Protein AF-A0A9D7HQP7-F1 (afdb_monomer)

Foldseek 3Di:
DDDDDDDDDPVPVVVVVVVVVVVVVVVVVVVVVVVVVVVVLVVQQVQQVVQQVVQQVVQLVQQQVQFAAAQGQADPPHWDWDCPPPQKIKTKTWPDRGHFDIKIWMWIGHDNHIDIDIDPGHFTFHPDKDKDKFFDDPQFQKWKAFQVFDQGSLPQKAKAFAVGMKIWHFTDPVLADQPWQWPWKKKKWFWADWDFKAKKFKFAAQDAAGSCDYQAARDVPHGAPHGRGRTDPDTQWMDIDDDHRDMDMTTNRVVVSCCSNVVGPGRTIMIHTDPGTGMIMTGGPNHPDPVRHIMMMIMTGHTPPDDRDKDKDKWFFPFKWKAWQVCQQDAGRQPQKAKQADLGGIKIWTFTDPPVPAQPWQWPWKKWKWAQAFKDALNHTDFWAAAKWKKFKWAAQDAADRRADYQFPRHVPGGAPHRRGHTDPDTLFMDIDGGGDGGPDMDITTNRVVVNCCSNVVGPRRTMMMHIPDHGSMMGMTGDPNHPDRHIIIMIIID

Structure (mmCIF, N/CA/C/O backbone):
data_AF-A0A9D7HQP7-F1
#
_entry.id   AF-A0A9D7HQP7-F1
#
loop_
_atom_site.group_PDB
_atom_site.id
_atom_site.type_symbol
_atom_site.label_atom_id
_atom_site.label_alt_id
_atom_site.label_comp_id
_atom_site.label_asym_id
_atom_site.label_entity_id
_atom_site.label_seq_id
_atom_site.pdbx_PDB_ins_code
_atom_site.Cartn_x
_atom_site.Cartn_y
_atom_site.Cartn_z
_atom_site.occupancy
_atom_site.B_iso_or_equiv
_atom_site.auth_seq_id
_atom_site.auth_comp_id
_atom_site.auth_asym_id
_atom_site.auth_atom_id
_atom_site.pdbx_PDB_model_num
ATOM 1 N N . MET A 1 1 ? -63.325 -13.566 112.105 1.00 40.56 1 MET A N 1
ATOM 2 C CA . MET A 1 1 ? -62.782 -14.215 110.889 1.00 40.56 1 MET A CA 1
ATOM 3 C C . MET A 1 1 ? -62.830 -13.208 109.742 1.00 40.56 1 MET A C 1
ATOM 5 O O . MET A 1 1 ? -63.815 -12.483 109.676 1.00 40.56 1 MET A O 1
ATOM 9 N N . PRO A 1 2 ? -61.771 -13.073 108.926 1.00 52.91 2 PRO A N 1
ATOM 10 C CA . PRO A 1 2 ? -61.570 -11.932 108.032 1.00 52.91 2 PRO A CA 1
ATOM 11 C C . PRO A 1 2 ? -62.088 -12.190 106.607 1.00 52.91 2 PRO A C 1
ATOM 13 O O . PRO A 1 2 ? -61.964 -13.297 106.095 1.00 52.91 2 PRO A O 1
ATOM 16 N N . THR A 1 3 ? -62.561 -11.147 105.921 1.00 43.28 3 THR A N 1
ATOM 17 C CA . THR A 1 3 ? -62.738 -11.128 104.457 1.00 43.28 3 THR A CA 1
ATOM 18 C C . THR A 1 3 ? -61.864 -10.024 103.864 1.00 43.28 3 THR A C 1
ATOM 20 O O . THR A 1 3 ? -62.163 -8.836 103.984 1.00 43.28 3 THR A O 1
ATOM 23 N N . ARG A 1 4 ? -60.739 -10.430 103.261 1.00 44.44 4 ARG A N 1
ATOM 24 C CA . ARG A 1 4 ? -59.797 -9.583 102.512 1.00 44.44 4 ARG A CA 1
ATOM 25 C C . ARG A 1 4 ? -60.410 -9.198 101.159 1.00 44.44 4 ARG A C 1
ATOM 27 O O . ARG A 1 4 ? -60.801 -10.074 100.395 1.00 44.44 4 ARG A O 1
ATOM 34 N N . ARG A 1 5 ? -60.435 -7.899 100.841 1.00 49.53 5 ARG A N 1
ATOM 35 C CA . ARG A 1 5 ? -60.654 -7.377 99.480 1.00 49.53 5 ARG A CA 1
ATOM 36 C C . ARG A 1 5 ? -59.403 -7.647 98.634 1.00 49.53 5 ARG A C 1
ATOM 38 O O . ARG A 1 5 ? -58.321 -7.195 98.999 1.00 49.53 5 ARG A O 1
ATOM 45 N N . GLY A 1 6 ? -59.553 -8.383 97.532 1.00 45.72 6 GLY A N 1
ATOM 46 C CA . GLY A 1 6 ? -58.503 -8.596 96.534 1.00 45.72 6 GLY A CA 1
ATOM 47 C C . GLY A 1 6 ? -58.313 -7.350 95.670 1.00 45.72 6 GLY A C 1
ATOM 48 O O . GLY A 1 6 ? -59.214 -6.943 94.944 1.00 45.72 6 GLY A O 1
ATOM 49 N N . THR A 1 7 ? -57.148 -6.731 95.806 1.00 51.06 7 THR A N 1
ATOM 50 C CA . THR A 1 7 ? -56.651 -5.571 95.060 1.00 51.06 7 THR A CA 1
ATOM 51 C C . THR A 1 7 ? -56.181 -5.950 93.653 1.00 51.06 7 THR A C 1
ATOM 53 O O . THR A 1 7 ? -55.649 -7.038 93.441 1.00 51.06 7 THR A O 1
ATOM 56 N N . GLY A 1 8 ? -56.370 -5.031 92.702 1.00 56.12 8 GLY A N 1
ATOM 57 C CA . GLY A 1 8 ? -56.066 -5.199 91.282 1.00 56.12 8 GLY A CA 1
ATOM 58 C C . GLY A 1 8 ? -54.592 -5.455 90.955 1.00 56.12 8 GLY A C 1
ATOM 59 O O . GLY A 1 8 ? -53.702 -4.814 91.499 1.00 56.12 8 GLY A O 1
ATOM 60 N N . PHE A 1 9 ? -54.364 -6.373 90.012 1.00 53.41 9 PHE A N 1
ATOM 61 C CA . PHE A 1 9 ? -53.048 -6.700 89.442 1.00 53.41 9 PHE A CA 1
ATOM 62 C C . PHE A 1 9 ? -53.094 -6.973 87.922 1.00 53.41 9 PHE A C 1
ATOM 64 O O . PHE A 1 9 ? -52.167 -7.550 87.366 1.00 53.41 9 PHE A O 1
ATOM 71 N N . ILE A 1 10 ? -54.153 -6.551 87.217 1.00 56.75 10 ILE A N 1
ATOM 72 C CA . ILE A 1 10 ? -54.316 -6.821 85.769 1.00 56.75 10 ILE A CA 1
ATOM 73 C C . ILE A 1 10 ? -53.814 -5.657 84.889 1.00 56.75 10 ILE A C 1
ATOM 75 O O . ILE A 1 10 ? -53.478 -5.863 83.729 1.00 56.75 10 ILE A O 1
ATOM 79 N N . LEU A 1 11 ? -53.678 -4.440 85.425 1.00 59.34 11 LEU A N 1
ATOM 80 C CA . LEU A 1 11 ? -53.270 -3.274 84.625 1.00 59.34 11 LEU A CA 1
ATOM 81 C C . LEU A 1 11 ? -51.770 -3.247 84.293 1.00 59.34 11 LEU A C 1
ATOM 83 O O . LEU A 1 11 ? -51.407 -2.871 83.185 1.00 59.34 11 LEU A O 1
ATOM 87 N N . LEU A 1 12 ? -50.895 -3.676 85.208 1.00 68.50 12 LEU A N 1
ATOM 88 C CA . LEU A 1 12 ? -49.443 -3.632 84.989 1.00 68.50 12 LEU A CA 1
ATOM 89 C C . LEU A 1 12 ? -48.975 -4.568 83.852 1.00 68.50 12 LEU A C 1
ATOM 91 O O . LEU A 1 12 ? -48.236 -4.097 82.990 1.00 68.50 12 LEU A O 1
ATOM 95 N N . PRO A 1 13 ? -49.419 -5.844 83.779 1.00 74.69 13 PRO A N 1
ATOM 96 C CA . PRO A 1 13 ? -49.035 -6.741 82.687 1.00 74.69 13 PRO A CA 1
ATOM 97 C C . PRO A 1 13 ? -49.556 -6.264 81.329 1.00 74.69 13 PRO A C 1
ATOM 99 O O . PRO A 1 13 ? -48.855 -6.371 80.329 1.00 74.69 13 PRO A O 1
ATOM 102 N N . VAL A 1 14 ? -50.770 -5.704 81.295 1.00 75.88 14 VAL A N 1
ATOM 103 C CA . VAL A 1 14 ? -51.405 -5.207 80.065 1.00 75.88 14 VAL A CA 1
ATOM 104 C C . VAL A 1 14 ? -50.712 -3.946 79.554 1.00 75.88 14 VAL A C 1
ATOM 106 O O . VAL A 1 14 ? -50.449 -3.842 78.360 1.00 75.88 14 VAL A O 1
ATOM 109 N N . VAL A 1 15 ? -50.357 -3.009 80.439 1.00 77.31 15 VAL A N 1
ATOM 110 C CA . VAL A 1 15 ? -49.598 -1.809 80.057 1.00 77.31 15 VAL A CA 1
ATOM 111 C C . VAL A 1 15 ? -48.202 -2.188 79.566 1.00 77.31 15 VAL A C 1
ATOM 113 O O . VAL A 1 15 ? -47.791 -1.702 78.518 1.00 77.31 15 VAL A O 1
ATOM 116 N N . LEU A 1 16 ? -47.506 -3.108 80.244 1.00 77.25 16 LEU A N 1
ATOM 117 C CA . LEU A 1 16 ? -46.211 -3.620 79.783 1.00 77.25 16 LEU A CA 1
ATOM 118 C C . LEU A 1 16 ? -46.320 -4.262 78.396 1.00 77.25 16 LEU A C 1
ATOM 120 O O . LEU A 1 16 ? -45.545 -3.915 77.509 1.00 77.25 16 LEU A O 1
ATOM 124 N N . LEU A 1 17 ? -47.320 -5.118 78.175 1.00 78.75 17 LEU A N 1
ATOM 125 C CA . LEU A 1 17 ? -47.555 -5.746 76.875 1.00 78.75 17 LEU A CA 1
ATOM 126 C C . LEU A 1 17 ? -47.828 -4.701 75.781 1.00 78.75 17 LEU A C 1
ATOM 128 O O . LEU A 1 17 ? -47.213 -4.752 74.721 1.00 78.75 17 LEU A O 1
ATOM 132 N N . LEU A 1 18 ? -48.693 -3.718 76.047 1.00 78.44 18 LEU A N 1
ATOM 133 C CA . LEU A 1 18 ? -49.014 -2.649 75.097 1.00 78.44 18 LEU A CA 1
ATOM 134 C C . LEU A 1 18 ? -47.803 -1.760 74.793 1.00 78.44 18 LEU A C 1
ATOM 136 O O . LEU A 1 18 ? -47.588 -1.408 73.636 1.00 78.44 18 LEU A O 1
ATOM 140 N N . THR A 1 19 ? -46.975 -1.438 75.792 1.00 81.50 19 THR A N 1
ATOM 141 C CA . THR A 1 19 ? -45.730 -0.685 75.569 1.00 81.50 19 THR A CA 1
ATOM 142 C C . THR A 1 19 ? -44.714 -1.477 74.753 1.00 81.50 19 THR A C 1
ATOM 144 O O . THR A 1 19 ? -44.033 -0.902 73.910 1.00 81.50 19 THR A O 1
ATOM 147 N N . LEU A 1 20 ? -44.647 -2.796 74.943 1.00 79.44 20 LEU A N 1
ATOM 148 C CA . LEU A 1 20 ? -43.730 -3.672 74.218 1.00 79.44 20 LEU A CA 1
ATOM 149 C C . LEU A 1 20 ? -44.178 -3.847 72.759 1.00 79.44 20 LEU A C 1
ATOM 151 O O . LEU A 1 20 ? -43.354 -3.771 71.852 1.00 79.44 20 LEU A O 1
ATOM 155 N N . VAL A 1 21 ? -45.489 -3.963 72.521 1.00 80.44 21 VAL A N 1
ATOM 156 C CA . VAL A 1 21 ? -46.085 -3.955 71.174 1.00 80.44 21 VAL A CA 1
ATOM 157 C C . VAL A 1 21 ? -45.876 -2.604 70.481 1.00 80.44 21 VAL A C 1
ATOM 159 O O . VAL A 1 21 ? -45.484 -2.575 69.318 1.00 80.44 21 VAL A O 1
ATOM 162 N N . ALA A 1 22 ? -46.070 -1.483 71.182 1.00 79.12 22 ALA A N 1
ATOM 163 C CA . ALA A 1 22 ? -45.831 -0.149 70.629 1.00 79.12 22 ALA A CA 1
ATOM 164 C C . ALA A 1 22 ? -44.345 0.092 70.307 1.00 79.12 22 ALA A C 1
ATOM 166 O O . ALA A 1 22 ? -44.027 0.644 69.255 1.00 79.12 22 ALA A O 1
ATOM 167 N N . ALA A 1 23 ? -43.431 -0.365 71.168 1.00 75.25 23 ALA A N 1
ATOM 168 C CA . ALA A 1 23 ? -41.994 -0.299 70.923 1.00 75.25 23 ALA A CA 1
ATOM 169 C C . ALA A 1 23 ? -41.586 -1.165 69.722 1.00 75.25 23 ALA A C 1
ATOM 171 O O . ALA A 1 23 ? -40.830 -0.701 68.871 1.00 75.25 23 ALA A O 1
ATOM 172 N N . ALA A 1 24 ? -42.121 -2.385 69.606 1.00 74.06 24 ALA A N 1
ATOM 173 C CA . ALA A 1 24 ? -41.883 -3.261 68.460 1.00 74.06 24 ALA A CA 1
ATOM 174 C C . ALA A 1 24 ? -42.418 -2.658 67.149 1.00 74.06 24 ALA A C 1
ATOM 176 O O . ALA A 1 24 ? -41.711 -2.661 66.145 1.00 74.06 24 ALA A O 1
ATOM 177 N N . ALA A 1 25 ? -43.618 -2.068 67.165 1.00 74.94 25 ALA A N 1
ATOM 178 C CA . ALA A 1 25 ? -44.189 -1.381 66.006 1.00 74.94 25 ALA A CA 1
ATOM 179 C C . ALA A 1 25 ? -43.377 -0.135 65.605 1.00 74.94 25 ALA A C 1
ATOM 181 O O . ALA A 1 25 ? -43.147 0.101 64.421 1.00 74.94 25 ALA A O 1
ATOM 182 N N . TYR A 1 26 ? -42.898 0.647 66.577 1.00 82.44 26 TYR A N 1
ATOM 183 C CA . TYR A 1 26 ? -42.036 1.804 66.322 1.00 82.44 26 TYR A CA 1
ATOM 184 C C . TYR A 1 26 ? -40.678 1.397 65.734 1.00 82.44 26 TYR A C 1
ATOM 186 O O . TYR A 1 26 ? -40.218 2.009 64.771 1.00 82.44 26 TYR A O 1
ATOM 194 N N . MET A 1 27 ? -40.052 0.349 66.279 1.00 78.38 27 MET A N 1
ATOM 195 C CA . MET A 1 27 ? -38.795 -0.190 65.752 1.00 78.38 27 MET A CA 1
ATOM 196 C C . MET A 1 27 ? -38.974 -0.744 64.337 1.00 78.38 27 MET A C 1
ATOM 198 O O . MET A 1 27 ? -38.195 -0.375 63.463 1.00 78.38 27 MET A O 1
ATOM 202 N N . GLY A 1 28 ? -40.039 -1.515 64.088 1.00 76.19 28 GLY A N 1
ATOM 203 C CA . GLY A 1 28 ? -40.370 -2.024 62.756 1.00 76.19 28 GLY A CA 1
ATOM 204 C C . GLY A 1 28 ? -40.581 -0.902 61.738 1.00 76.19 28 GLY A C 1
ATOM 205 O O . GLY A 1 28 ? -39.939 -0.908 60.695 1.00 76.19 28 GLY A O 1
ATOM 206 N N . ASN A 1 29 ? -41.380 0.118 62.076 1.00 78.81 29 ASN A N 1
ATOM 207 C CA . ASN A 1 29 ? -41.614 1.274 61.202 1.00 78.81 29 ASN A CA 1
ATOM 208 C C . ASN A 1 29 ? -40.326 2.055 60.902 1.00 78.81 29 ASN A C 1
ATOM 210 O O . ASN A 1 29 ? -40.114 2.492 59.768 1.00 78.81 29 ASN A O 1
ATOM 214 N N . ARG A 1 30 ? -39.449 2.215 61.900 1.00 81.88 30 ARG A N 1
ATOM 215 C CA . ARG A 1 30 ? -38.155 2.887 61.742 1.00 81.88 30 ARG A CA 1
ATOM 216 C C . ARG A 1 30 ? -37.194 2.079 60.870 1.00 81.88 30 ARG A C 1
ATOM 218 O O . ARG A 1 30 ? -36.537 2.673 60.022 1.00 81.88 30 ARG A O 1
ATOM 225 N N . GLU A 1 31 ? -37.123 0.760 61.044 1.00 75.62 31 GLU A N 1
ATOM 226 C CA . GLU A 1 31 ? -36.327 -0.124 60.184 1.00 75.62 31 GLU A CA 1
ATOM 227 C C . GLU A 1 31 ? -36.828 -0.109 58.740 1.00 75.62 31 GLU A C 1
ATOM 229 O O . GLU A 1 31 ? -36.021 0.077 57.834 1.00 75.62 31 GLU A O 1
ATOM 234 N N . THR A 1 32 ? -38.141 -0.202 58.503 1.00 69.69 32 THR A N 1
ATOM 235 C CA . THR A 1 32 ? -38.694 -0.076 57.144 1.00 69.69 32 THR A CA 1
ATOM 236 C C . THR A 1 32 ? -38.453 1.305 56.540 1.00 69.69 32 THR A C 1
ATOM 238 O O . THR A 1 32 ? -38.145 1.400 55.355 1.00 69.69 32 THR A O 1
ATOM 241 N N . GLY A 1 33 ? -38.531 2.379 57.335 1.00 69.94 33 GLY A N 1
ATOM 242 C CA . GLY A 1 33 ? -38.222 3.735 56.875 1.00 69.94 33 GLY A CA 1
ATOM 243 C C . GLY A 1 33 ? -36.747 3.907 56.501 1.00 69.94 33 GLY A C 1
ATOM 244 O O . GLY A 1 33 ? -36.439 4.474 55.456 1.00 69.94 33 GLY A O 1
ATOM 245 N N . LEU A 1 34 ? -35.832 3.361 57.308 1.00 71.31 34 LEU A N 1
ATOM 246 C CA . LEU A 1 34 ? -34.393 3.354 57.027 1.00 71.31 34 LEU A CA 1
ATOM 247 C C . LEU A 1 34 ? -34.054 2.491 55.807 1.00 71.31 34 LEU A C 1
ATOM 249 O O . LEU A 1 34 ? -33.288 2.926 54.954 1.00 71.31 34 LEU A O 1
ATOM 253 N N . ALA A 1 35 ? -34.645 1.301 55.690 1.00 62.44 35 ALA A N 1
ATOM 254 C CA . ALA A 1 35 ? -34.460 0.423 54.539 1.00 62.44 35 ALA A CA 1
ATOM 255 C C . ALA A 1 35 ? -34.985 1.066 53.245 1.00 62.44 35 ALA A C 1
ATOM 257 O O . ALA A 1 35 ? -34.307 1.017 52.223 1.00 62.44 35 ALA A O 1
ATOM 258 N N . SER A 1 36 ? -36.142 1.735 53.296 1.00 67.56 36 SER A N 1
ATOM 259 C CA . SER A 1 36 ? -36.697 2.473 52.156 1.00 67.56 36 SER A CA 1
ATOM 260 C C . SER A 1 36 ? -35.844 3.684 51.771 1.00 67.56 36 SER A C 1
ATOM 262 O O . SER A 1 36 ? -35.671 3.940 50.583 1.00 67.56 36 SER A O 1
ATOM 264 N N . ALA A 1 37 ? -35.299 4.424 52.742 1.00 67.81 37 ALA A N 1
ATOM 265 C CA . ALA A 1 37 ? -34.412 5.557 52.476 1.00 67.81 37 ALA A CA 1
ATOM 266 C C . ALA A 1 37 ? -33.059 5.106 51.900 1.00 67.81 37 ALA A C 1
ATOM 268 O O . ALA A 1 37 ? -32.553 5.724 50.967 1.00 67.81 37 ALA A O 1
ATOM 269 N N . MET A 1 38 ? -32.496 4.001 52.404 1.00 66.62 38 MET A N 1
ATOM 270 C CA . MET A 1 38 ? -31.280 3.398 51.847 1.00 66.62 38 MET A CA 1
ATOM 271 C C . MET A 1 38 ? -31.507 2.853 50.432 1.00 66.62 38 MET A C 1
ATOM 273 O O . MET A 1 38 ? -30.658 3.050 49.567 1.00 66.62 38 MET A O 1
ATOM 277 N N . ALA A 1 39 ? -32.656 2.220 50.172 1.00 67.56 39 ALA A N 1
ATOM 278 C CA . ALA A 1 39 ? -33.027 1.761 48.835 1.00 67.56 39 ALA A CA 1
ATOM 279 C C . ALA A 1 39 ? -33.225 2.933 47.858 1.00 67.56 39 ALA A C 1
ATOM 281 O O . ALA A 1 39 ? -32.717 2.874 46.743 1.00 67.56 39 ALA A O 1
ATOM 282 N N . GLY A 1 40 ? -33.883 4.016 48.292 1.00 72.88 40 GLY A N 1
ATOM 283 C CA . GLY A 1 40 ? -34.031 5.247 47.507 1.00 72.88 40 GLY A CA 1
ATOM 284 C C . GLY A 1 40 ? -32.687 5.909 47.181 1.00 72.88 40 GLY A C 1
ATOM 285 O O . GLY A 1 40 ? -32.411 6.225 46.027 1.00 72.88 40 GLY A O 1
ATOM 286 N N . GLY A 1 41 ? -31.796 6.024 48.171 1.00 77.38 41 GLY A N 1
ATOM 287 C CA . GLY A 1 41 ? -30.450 6.567 47.962 1.00 77.38 41 GLY A CA 1
ATOM 288 C C . GLY A 1 41 ? -29.601 5.729 46.999 1.00 77.38 41 GLY A C 1
ATOM 289 O O . GLY A 1 41 ? -28.872 6.286 46.182 1.00 77.38 41 GLY A O 1
ATOM 290 N N . ALA A 1 42 ? -29.722 4.397 47.041 1.00 78.38 42 ALA A N 1
ATOM 291 C CA . ALA A 1 42 ? -29.053 3.514 46.086 1.00 78.38 42 ALA A CA 1
ATOM 292 C C . ALA A 1 42 ? -29.585 3.708 44.655 1.00 78.38 42 ALA A C 1
ATOM 294 O O . ALA A 1 42 ? -28.794 3.830 43.722 1.00 78.38 42 ALA A O 1
ATOM 295 N N . THR A 1 43 ? -30.907 3.820 44.479 1.00 86.00 43 THR A N 1
ATOM 296 C CA . THR A 1 43 ? -31.496 4.091 43.158 1.00 86.00 43 THR A CA 1
ATOM 297 C C . THR A 1 43 ? -31.111 5.464 42.609 1.00 86.00 43 THR A C 1
ATOM 299 O O . THR A 1 43 ? -30.864 5.592 41.411 1.00 86.00 43 THR A O 1
ATOM 302 N N . ASP A 1 44 ? -30.999 6.481 43.467 1.00 91.06 44 ASP A N 1
ATOM 303 C CA . ASP A 1 44 ? -30.566 7.823 43.065 1.00 91.06 44 ASP A CA 1
ATOM 304 C C . ASP A 1 44 ? -29.089 7.830 42.644 1.00 91.06 44 ASP A C 1
ATOM 306 O O . ASP A 1 44 ? -28.722 8.468 41.654 1.00 91.06 44 ASP A O 1
ATOM 310 N N . MET A 1 45 ? -28.240 7.060 43.337 1.00 91.44 45 MET A N 1
ATOM 311 C CA . MET A 1 45 ? -26.845 6.848 42.939 1.00 91.44 45 MET A CA 1
ATOM 312 C C . MET A 1 45 ? -26.713 6.128 41.593 1.00 91.44 45 MET A C 1
ATOM 314 O O . MET A 1 45 ? -25.883 6.533 40.775 1.00 91.44 45 MET A O 1
ATOM 318 N N . ASP A 1 46 ? -27.527 5.103 41.334 1.00 91.75 46 ASP A N 1
ATOM 319 C CA . ASP A 1 46 ? -27.534 4.407 40.044 1.00 91.75 46 ASP A CA 1
ATOM 320 C C . ASP A 1 46 ? -27.970 5.346 38.910 1.00 91.75 46 ASP A C 1
ATOM 322 O O . ASP A 1 46 ? -27.321 5.397 37.865 1.00 91.75 46 ASP A O 1
ATOM 326 N N . LYS A 1 47 ? -29.001 6.173 39.128 1.00 92.56 47 LYS A N 1
ATOM 327 C CA . LYS A 1 47 ? -29.424 7.200 38.160 1.00 92.56 47 LYS A CA 1
ATOM 328 C C . LYS A 1 47 ? -28.341 8.247 37.897 1.00 92.56 47 LYS A C 1
ATOM 330 O O . LYS A 1 47 ? -28.049 8.546 36.738 1.00 92.56 47 LYS A O 1
ATOM 335 N N . ALA A 1 48 ? -27.691 8.762 38.944 1.00 94.25 48 ALA A N 1
ATOM 336 C CA . ALA A 1 48 ? -26.559 9.678 38.799 1.00 94.25 48 ALA A CA 1
ATOM 337 C C . ALA A 1 48 ? -25.409 9.029 38.005 1.00 94.25 48 ALA A C 1
ATOM 339 O O . ALA A 1 48 ? -24.779 9.682 37.169 1.00 94.25 48 ALA A O 1
ATOM 340 N N . ARG A 1 49 ? -25.163 7.728 38.203 1.00 95.25 49 ARG A N 1
ATOM 341 C CA . ARG A 1 49 ? -24.163 6.967 37.446 1.00 95.25 49 ARG A CA 1
ATOM 342 C C . ARG A 1 49 ? -24.534 6.829 35.977 1.00 95.25 49 ARG A C 1
ATOM 344 O O . ARG A 1 49 ? -23.672 7.084 35.141 1.00 95.25 49 ARG A O 1
ATOM 351 N N . TYR A 1 50 ? -25.780 6.494 35.649 1.00 94.56 50 TYR A N 1
ATOM 352 C CA . TYR A 1 50 ? -26.230 6.429 34.255 1.00 94.56 50 TYR A CA 1
ATOM 353 C C . TYR A 1 50 ? -26.081 7.779 33.542 1.00 94.56 50 TYR A C 1
ATOM 355 O O . TYR A 1 50 ? -25.586 7.825 32.414 1.00 94.56 50 TYR A O 1
ATOM 363 N N . ALA A 1 51 ? -26.408 8.888 34.216 1.00 95.69 51 ALA A N 1
ATOM 364 C CA . ALA A 1 51 ? -26.171 10.227 33.679 1.00 95.69 51 ALA A CA 1
ATOM 365 C C . ALA A 1 51 ? -24.668 10.491 33.441 1.00 95.69 51 ALA A C 1
ATOM 367 O O . ALA A 1 51 ? -24.279 10.989 32.381 1.00 95.69 51 ALA A O 1
ATOM 368 N N . ALA A 1 52 ? -23.799 10.099 34.380 1.00 96.31 52 ALA A N 1
ATOM 369 C CA . ALA A 1 52 ? -22.350 10.207 34.215 1.00 96.31 52 ALA A CA 1
ATOM 370 C C . ALA A 1 52 ? -21.830 9.352 33.039 1.00 96.31 52 ALA A C 1
ATOM 372 O O . ALA A 1 52 ? -20.993 9.817 32.260 1.00 96.31 52 ALA A O 1
ATOM 373 N N . GLU A 1 53 ? -22.322 8.122 32.867 1.00 95.88 53 GLU A N 1
ATOM 374 C CA . GLU A 1 53 ? -21.959 7.243 31.747 1.00 95.88 53 GLU A CA 1
ATOM 375 C C . GLU A 1 53 ? -22.379 7.864 30.407 1.00 95.88 53 GLU A C 1
ATOM 377 O O . GLU A 1 53 ? -21.572 7.917 29.474 1.00 95.88 53 GLU A O 1
ATOM 382 N N . ALA A 1 54 ? -23.582 8.440 30.328 1.00 94.69 54 ALA A N 1
ATOM 383 C CA . ALA A 1 54 ? -24.056 9.156 29.145 1.00 94.69 54 ALA A CA 1
ATOM 384 C C . ALA A 1 54 ? -23.157 10.350 28.781 1.00 94.69 54 ALA A C 1
ATOM 386 O O . ALA A 1 54 ? -22.737 10.483 27.626 1.00 94.69 54 ALA A O 1
ATOM 387 N N . GLY A 1 55 ? -22.786 11.178 29.765 1.00 95.94 55 GLY A N 1
ATOM 388 C CA . GLY A 1 55 ? -21.851 12.289 29.563 1.00 95.94 55 GLY A CA 1
ATOM 389 C C . GLY A 1 55 ? -20.478 11.830 29.064 1.00 95.94 55 GLY A C 1
ATOM 390 O O . GLY A 1 55 ? -19.891 12.451 28.170 1.00 95.94 55 GLY A O 1
ATOM 391 N N . LEU A 1 56 ? -19.995 10.694 29.574 1.00 95.94 56 LEU A N 1
ATOM 392 C CA . LEU A 1 56 ? -18.734 10.092 29.152 1.00 95.94 56 LEU A CA 1
ATOM 393 C C . LEU A 1 56 ? -18.794 9.648 27.684 1.00 95.94 56 LEU A C 1
ATOM 395 O O . LEU A 1 56 ? -17.928 10.023 26.894 1.00 95.94 56 LEU A O 1
ATOM 399 N N . HIS A 1 57 ? -19.840 8.912 27.300 1.00 94.56 57 HIS A N 1
ATOM 400 C CA . HIS A 1 57 ? -20.052 8.469 25.921 1.00 94.56 57 HIS A CA 1
ATOM 401 C C . HIS A 1 57 ? -20.200 9.642 24.949 1.00 94.56 57 HIS A C 1
ATOM 403 O O . HIS A 1 57 ? -19.560 9.652 23.896 1.00 94.56 57 HIS A O 1
ATOM 409 N N . ARG A 1 58 ? -20.980 10.668 25.309 1.00 94.12 58 ARG A N 1
ATOM 410 C CA . ARG A 1 58 ? -21.174 11.848 24.456 1.00 94.12 58 ARG A CA 1
ATOM 411 C C . ARG A 1 58 ? -19.870 12.623 24.252 1.00 94.12 58 ARG A C 1
ATOM 413 O O . ARG A 1 58 ? -19.608 13.097 23.148 1.00 94.12 58 ARG A O 1
ATOM 420 N N . THR A 1 59 ? -19.040 12.722 25.291 1.00 94.94 59 THR A N 1
ATOM 421 C CA . THR A 1 59 ? -17.724 13.376 25.204 1.00 94.94 59 THR A CA 1
ATOM 422 C C . THR A 1 59 ? -16.775 12.600 24.295 1.00 94.94 59 THR A C 1
ATOM 424 O O . THR A 1 59 ? -16.132 13.213 23.449 1.00 94.94 59 THR A O 1
ATOM 427 N N . ILE A 1 60 ? -16.750 11.264 24.390 1.00 93.12 60 ILE A N 1
ATOM 428 C CA . ILE A 1 60 ? -15.962 10.403 23.488 1.00 93.12 60 ILE A CA 1
ATOM 429 C C . ILE A 1 60 ? -16.358 10.640 22.026 1.00 93.12 60 ILE A C 1
ATOM 431 O O . ILE A 1 60 ? -15.495 10.920 21.198 1.00 93.12 60 ILE A O 1
ATOM 435 N N . VAL A 1 61 ? -17.659 10.594 21.716 1.00 91.50 61 VAL A N 1
ATOM 436 C CA . VAL A 1 61 ? -18.161 10.808 20.347 1.00 91.50 61 VAL A CA 1
ATOM 437 C C . VAL A 1 61 ? -17.760 12.189 19.827 1.00 91.50 61 VAL A C 1
ATOM 439 O O . VAL A 1 61 ? -17.264 12.318 18.706 1.00 91.50 61 VAL A O 1
ATOM 442 N N . GLN A 1 62 ? -17.922 13.226 20.653 1.00 91.94 62 GLN A N 1
ATOM 443 C CA . GLN A 1 62 ? -17.542 14.584 20.279 1.00 91.94 62 GLN A CA 1
ATOM 444 C C . GLN A 1 62 ? -16.037 14.693 20.023 1.00 91.94 62 GLN A C 1
ATOM 446 O O . GLN A 1 62 ? -15.639 15.330 19.052 1.00 91.94 62 GLN A O 1
ATOM 451 N N . MET A 1 63 ? -15.195 14.065 20.842 1.00 92.56 63 MET A N 1
ATOM 452 C CA . MET A 1 63 ? -13.750 14.045 20.621 1.00 92.56 63 MET A CA 1
ATOM 453 C C . MET A 1 63 ? -13.395 13.333 19.316 1.00 92.56 63 MET A C 1
ATOM 455 O O . MET A 1 63 ? -12.675 13.906 18.500 1.00 92.56 63 MET A O 1
ATOM 459 N N . HIS A 1 64 ? -13.933 12.131 19.068 1.00 89.81 64 HIS A N 1
ATOM 460 C CA . HIS A 1 64 ? -13.690 11.366 17.833 1.00 89.81 64 HIS A CA 1
ATOM 461 C C . HIS A 1 64 ? -14.114 12.131 16.581 1.00 89.81 64 HIS A C 1
ATOM 463 O O . HIS A 1 64 ? -13.384 12.107 15.594 1.00 89.81 64 HIS A O 1
ATOM 469 N N . SER A 1 65 ? -15.191 12.919 16.649 1.00 89.38 65 SER A N 1
ATOM 470 C CA . SER A 1 65 ? -15.591 13.812 15.549 1.00 89.38 65 SER A CA 1
ATOM 471 C C . SER A 1 65 ? -14.552 14.891 15.204 1.00 89.38 65 SER A C 1
ATOM 473 O O . SER A 1 65 ? -14.577 15.446 14.108 1.00 89.38 65 SER A O 1
ATOM 475 N N . LYS A 1 66 ? -13.647 15.219 16.136 1.00 89.88 66 LYS A N 1
ATOM 476 C CA . LYS A 1 66 ? -12.606 16.235 15.952 1.00 89.88 66 LYS A CA 1
ATOM 477 C C . LYS A 1 66 ? -11.244 15.642 15.570 1.00 89.88 66 LYS A C 1
ATOM 479 O O . LYS A 1 66 ? -10.380 16.392 15.119 1.00 89.88 66 LYS A O 1
ATOM 484 N N . GLY A 1 67 ? -11.057 14.328 15.719 1.00 89.88 67 GLY A N 1
ATOM 485 C CA . GLY A 1 67 ? -9.807 13.628 15.406 1.00 89.88 67 GLY A CA 1
ATOM 486 C C . GLY A 1 67 ? -8.593 14.172 16.171 1.00 89.88 67 GLY A C 1
ATOM 487 O O . GLY A 1 67 ? -8.726 14.912 17.139 1.00 89.88 67 GLY A O 1
ATOM 488 N N . CYS A 1 68 ? -7.387 13.833 15.717 1.00 89.75 68 CYS A N 1
ATOM 489 C CA . CYS A 1 68 ? -6.137 14.115 16.438 1.00 89.75 68 CYS A CA 1
ATOM 490 C C . CYS A 1 68 ? -5.810 15.594 16.712 1.00 89.75 68 CYS A C 1
ATOM 492 O O . CYS A 1 68 ? -5.169 15.899 17.718 1.00 89.75 68 CYS A O 1
ATOM 494 N N . GLY A 1 69 ? -6.191 16.505 15.810 1.00 84.44 69 GLY A N 1
ATOM 495 C CA . GLY A 1 69 ? -5.909 17.944 15.933 1.00 84.44 69 GLY A CA 1
ATOM 496 C C . GLY A 1 69 ? -7.022 18.739 16.618 1.00 84.44 69 GLY A C 1
ATOM 497 O O . GLY A 1 69 ? -6.946 19.963 16.700 1.00 84.44 69 GLY A O 1
ATOM 498 N N . GLY A 1 70 ? -8.082 18.055 17.042 1.00 80.62 70 GLY A N 1
ATOM 499 C CA . GLY A 1 70 ? -9.343 18.650 17.445 1.00 80.62 70 GLY A CA 1
ATOM 500 C C . GLY A 1 70 ? -9.282 19.463 18.725 1.00 80.62 70 GLY A C 1
ATOM 501 O O . GLY A 1 70 ? -8.560 19.069 19.618 1.00 80.62 70 GLY A O 1
ATOM 502 N N . SER A 1 71 ? -10.083 20.530 18.840 1.00 90.12 71 SER A N 1
ATOM 503 C CA . SER A 1 71 ? -10.372 21.237 20.100 1.00 90.12 71 SER A CA 1
ATOM 504 C C . SER A 1 71 ? -11.426 20.473 20.912 1.00 90.12 71 SER A C 1
ATOM 506 O O . SER A 1 71 ? -12.631 20.653 20.709 1.00 90.12 71 SER A O 1
ATOM 508 N N . TYR A 1 72 ? -10.980 19.571 21.781 1.00 93.62 72 TYR A N 1
ATOM 509 C CA . TYR A 1 72 ? -11.858 18.718 22.583 1.00 93.62 72 TYR A CA 1
ATOM 510 C C . TYR A 1 72 ? -12.673 19.514 23.622 1.00 93.62 72 TYR A C 1
ATOM 512 O O . TYR A 1 72 ? -12.246 20.594 24.038 1.00 93.62 72 TYR A O 1
ATOM 520 N N . PRO A 1 73 ? -13.839 18.995 24.066 1.00 92.56 73 PRO A N 1
ATOM 521 C CA . PRO A 1 73 ? -14.618 19.601 25.145 1.00 92.56 73 PRO A CA 1
ATOM 522 C C . PRO A 1 73 ? -13.772 19.772 26.406 1.00 92.56 73 PRO A C 1
ATOM 524 O O . PRO A 1 73 ? -13.309 18.782 26.962 1.00 92.56 73 PRO A O 1
ATOM 527 N N . ALA A 1 74 ? -13.561 21.001 26.870 1.00 90.06 74 ALA A N 1
ATOM 528 C CA . ALA A 1 74 ? -12.711 21.275 28.030 1.00 90.06 74 ALA A CA 1
ATOM 529 C C . ALA A 1 74 ? -13.493 21.937 29.160 1.00 90.06 74 ALA A C 1
ATOM 531 O O . ALA A 1 74 ? -14.380 22.749 28.902 1.00 90.06 74 ALA A O 1
ATOM 532 N N . PHE A 1 75 ? -13.099 21.635 30.401 1.00 89.06 75 PHE A N 1
ATOM 533 C CA . PHE A 1 75 ? -13.777 22.050 31.635 1.00 89.06 75 PHE A CA 1
ATOM 534 C C . PHE A 1 75 ? -14.226 23.523 31.621 1.00 89.06 75 PHE A C 1
ATOM 536 O O . PHE A 1 75 ? -15.406 23.829 31.761 1.00 89.06 75 PHE A O 1
ATOM 543 N N . PHE A 1 76 ? -13.302 24.453 31.370 1.00 82.31 76 PHE A N 1
ATOM 544 C CA . PHE A 1 76 ? -13.592 25.889 31.461 1.00 82.31 76 PHE A CA 1
ATOM 545 C C . PHE A 1 76 ? -14.109 26.537 30.171 1.00 82.31 76 PHE A C 1
ATOM 547 O O . PHE A 1 76 ? -14.534 27.688 30.215 1.00 82.31 76 PHE A O 1
ATOM 554 N N . PHE A 1 77 ? -14.062 25.846 29.030 1.00 81.88 77 PHE A N 1
ATOM 555 C CA . PHE A 1 77 ? -14.317 26.474 27.727 1.00 81.88 77 PHE A CA 1
ATOM 556 C C . PHE A 1 77 ? -15.572 25.937 27.049 1.00 81.88 77 PHE A C 1
ATOM 558 O O . PHE A 1 77 ? -16.383 26.702 26.537 1.00 81.88 77 PHE A O 1
ATOM 565 N N . SER A 1 78 ? -15.716 24.616 27.017 1.00 89.00 78 SER A N 1
ATOM 566 C CA . SER A 1 78 ? -16.717 23.937 26.195 1.00 89.00 78 SER A CA 1
ATOM 567 C C . SER A 1 78 ? -17.082 22.559 26.760 1.00 89.00 78 SER A C 1
ATOM 569 O O . SER A 1 78 ? -17.004 21.568 26.032 1.00 89.00 78 SER A O 1
ATOM 571 N N . PRO A 1 79 ? -17.452 22.444 28.049 1.00 93.00 79 PRO A N 1
ATOM 572 C CA . PRO A 1 79 ? -17.824 21.159 28.620 1.00 93.00 79 PRO A CA 1
ATOM 573 C C . PRO A 1 79 ? -19.106 20.622 27.970 1.00 93.00 79 PRO A C 1
ATOM 575 O O . PRO A 1 79 ? -19.993 21.370 27.554 1.00 93.00 79 PRO A O 1
ATOM 578 N N . MET A 1 80 ? -19.215 19.300 27.910 1.00 94.62 80 MET A N 1
ATOM 579 C CA . MET A 1 80 ? -20.430 18.607 27.508 1.00 94.62 80 MET A CA 1
ATOM 580 C C . MET A 1 80 ? -21.381 18.557 28.698 1.00 94.62 80 MET A C 1
ATOM 582 O O . MET A 1 80 ? -21.057 17.953 29.715 1.00 94.62 80 MET A O 1
ATOM 586 N N . GLN A 1 81 ? -22.568 19.138 28.572 1.00 94.81 81 GLN A N 1
ATOM 587 C CA . GLN A 1 81 ? -23.553 19.150 29.652 1.00 94.81 81 GLN A CA 1
ATOM 588 C C . GLN A 1 81 ? -24.960 18.864 29.135 1.00 94.81 81 GLN A C 1
ATOM 590 O O . GLN A 1 81 ? -25.304 19.238 28.011 1.00 94.81 81 GLN A O 1
ATOM 595 N N . ASP A 1 82 ? -25.758 18.205 29.964 1.00 94.31 82 ASP A N 1
ATOM 596 C CA . ASP A 1 82 ? -27.202 18.069 29.796 1.00 94.31 82 ASP A CA 1
ATOM 597 C C . ASP A 1 82 ? -27.852 18.165 31.174 1.00 94.31 82 ASP A C 1
ATOM 599 O O . ASP A 1 82 ? -27.404 17.524 32.124 1.00 94.31 82 ASP A O 1
ATOM 603 N N . ASN A 1 83 ? -28.878 19.005 31.283 1.00 89.88 83 ASN A N 1
ATOM 604 C CA . ASN A 1 83 ? -29.557 19.298 32.542 1.00 89.88 83 ASN A CA 1
ATOM 605 C C . ASN A 1 83 ? -30.896 18.556 32.682 1.00 89.88 83 ASN A C 1
ATOM 607 O O . ASN A 1 83 ? -31.609 18.814 33.654 1.00 89.88 83 ASN A O 1
ATOM 611 N N . ALA A 1 84 ? -31.249 17.703 31.716 1.00 87.62 84 ALA A N 1
ATOM 612 C CA . ALA A 1 84 ? -32.508 16.964 31.676 1.00 87.62 84 ALA A CA 1
ATOM 613 C C . ALA A 1 84 ? -32.346 15.575 31.018 1.00 87.62 84 ALA A C 1
ATOM 615 O O . ALA A 1 84 ? -33.192 15.148 30.232 1.00 87.62 84 ALA A O 1
ATOM 616 N N . PHE A 1 85 ? -31.260 14.862 31.328 1.00 88.00 85 PHE A N 1
ATOM 617 C CA . PHE A 1 85 ? -31.046 13.493 30.858 1.00 88.00 85 PHE A CA 1
ATOM 618 C C . PHE A 1 85 ? -31.808 12.512 31.758 1.00 88.00 85 PHE A C 1
ATOM 620 O O . PHE A 1 85 ? -31.282 12.090 32.786 1.00 88.00 85 PHE A O 1
ATOM 627 N N . ASP A 1 86 ? -33.049 12.187 31.380 1.00 84.44 86 ASP A N 1
ATOM 628 C CA . ASP A 1 86 ? -33.938 11.275 32.126 1.00 84.44 86 ASP A CA 1
ATOM 629 C C . ASP A 1 86 ? -34.065 11.669 33.614 1.00 84.44 86 ASP A C 1
ATOM 631 O O . ASP A 1 86 ? -33.742 10.908 34.525 1.00 84.44 86 ASP A O 1
ATOM 635 N N . ASP A 1 87 ? -34.436 12.935 33.848 1.00 85.50 87 ASP A N 1
ATOM 636 C CA . ASP A 1 87 ? -34.499 13.612 35.158 1.00 85.50 87 ASP A CA 1
ATOM 637 C C . ASP A 1 87 ? -33.150 13.773 35.900 1.00 85.50 87 ASP A C 1
ATOM 639 O O . ASP A 1 87 ? -33.078 14.429 36.943 1.00 85.50 87 ASP A O 1
ATOM 643 N N . GLY A 1 88 ? -32.059 13.237 35.348 1.00 90.00 88 GLY A N 1
ATOM 644 C CA . GLY A 1 88 ? -30.684 13.459 35.788 1.00 90.00 88 GLY A CA 1
ATOM 645 C C . GLY A 1 88 ? -29.982 14.601 35.050 1.00 90.00 88 GLY A C 1
ATOM 646 O O . GLY A 1 88 ? -30.479 15.179 34.079 1.00 90.00 88 GLY A O 1
ATOM 647 N N . LYS A 1 89 ? -28.778 14.932 35.515 1.00 95.56 89 LYS A N 1
ATOM 648 C CA . LYS A 1 89 ? -27.885 15.910 34.883 1.00 95.56 89 LYS A CA 1
ATOM 649 C C . LYS A 1 89 ? -26.505 15.311 34.721 1.00 95.56 89 LYS A C 1
ATOM 651 O O . LYS A 1 89 ? -26.092 14.492 35.539 1.00 95.56 89 LYS A O 1
ATOM 656 N N . TYR A 1 90 ? -25.759 15.756 33.720 1.00 96.38 90 TYR A N 1
ATOM 657 C CA . TYR A 1 90 ? -24.337 15.456 33.645 1.00 96.38 90 TYR A CA 1
ATOM 658 C C . TYR A 1 90 ? -23.515 16.650 33.178 1.00 96.38 90 TYR A C 1
ATOM 660 O O . TYR A 1 90 ? -23.994 17.547 32.481 1.00 96.38 90 TYR A O 1
ATOM 668 N N . TYR A 1 91 ? -22.239 16.605 33.534 1.00 96.31 91 TYR A N 1
ATOM 669 C CA . TYR A 1 91 ? -21.210 17.550 33.144 1.00 96.31 91 TYR A CA 1
ATOM 670 C C . TYR A 1 91 ? -19.914 16.779 32.858 1.00 96.31 91 TYR A C 1
ATOM 672 O O . TYR A 1 91 ? -19.379 16.111 33.740 1.00 96.31 91 TYR A O 1
ATOM 680 N N . ALA A 1 92 ? -19.414 16.838 31.626 1.00 97.31 92 ALA A N 1
ATOM 681 C CA . ALA A 1 92 ? -18.315 16.007 31.147 1.00 97.31 92 ALA A CA 1
ATOM 682 C C . ALA A 1 92 ? -17.314 16.782 30.282 1.00 97.31 92 ALA A C 1
ATOM 684 O O . ALA A 1 92 ? -17.664 17.734 29.586 1.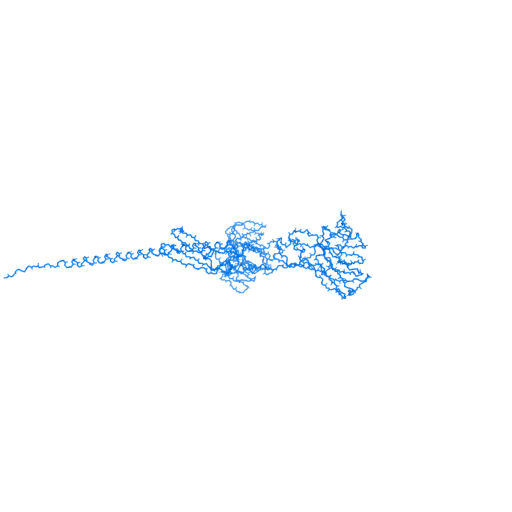00 97.31 92 ALA A O 1
ATOM 685 N N . TYR A 1 93 ? -16.044 16.392 30.340 1.00 96.75 93 TYR A N 1
ATOM 686 C CA . TYR A 1 93 ? -14.948 17.088 29.670 1.00 96.75 93 TYR A CA 1
ATOM 687 C C . TYR A 1 93 ? -13.720 16.188 29.489 1.00 96.75 93 TYR A C 1
ATOM 689 O O . TYR A 1 93 ? -13.515 15.204 30.201 1.00 96.75 93 TYR A O 1
ATOM 697 N N . ALA A 1 94 ? -12.877 16.560 28.533 1.00 96.00 94 ALA A N 1
ATOM 698 C CA . ALA A 1 94 ? -11.561 15.996 28.294 1.00 96.00 94 ALA A CA 1
ATOM 699 C C . ALA A 1 94 ? -10.498 16.706 29.149 1.00 96.00 94 ALA A C 1
ATOM 701 O O . ALA A 1 94 ? -10.533 17.921 29.346 1.00 96.00 94 ALA A O 1
ATOM 702 N N . GLY A 1 95 ? -9.515 15.946 29.629 1.00 93.62 95 GLY A N 1
ATOM 703 C CA . GLY A 1 95 ? -8.359 16.452 30.373 1.00 93.62 95 GLY A CA 1
ATOM 704 C C . GLY A 1 95 ? -7.299 17.133 29.501 1.00 93.62 95 GLY A C 1
ATOM 705 O O . GLY A 1 95 ? -6.379 17.743 30.034 1.00 93.62 95 GLY A O 1
ATOM 706 N N . ALA A 1 96 ? -7.422 17.042 28.176 1.00 91.25 96 ALA A N 1
ATOM 707 C CA . ALA A 1 96 ? -6.561 17.712 27.209 1.00 91.25 96 ALA A CA 1
ATOM 708 C C . ALA A 1 96 ? -7.408 18.291 26.075 1.00 91.25 96 ALA A C 1
ATOM 710 O O . ALA A 1 96 ? -8.485 17.775 25.778 1.00 91.25 96 ALA A O 1
ATOM 711 N N . LEU A 1 97 ? -6.909 19.353 25.440 1.00 90.38 97 LEU A N 1
ATOM 712 C CA . LEU A 1 97 ? -7.591 19.998 24.320 1.00 90.38 97 LEU A CA 1
ATOM 713 C C . LEU A 1 97 ? -7.347 19.312 22.983 1.00 90.38 97 LEU A C 1
ATOM 715 O O . LEU A 1 97 ? -8.141 19.574 22.102 1.00 90.38 97 LEU A O 1
ATOM 719 N N . SER A 1 98 ? -6.297 18.501 22.829 1.00 90.44 98 SER A N 1
ATOM 720 C CA . SER A 1 98 ? -5.937 17.776 21.601 1.00 90.44 98 SER A CA 1
ATOM 721 C C . SER A 1 98 ? -5.015 16.589 21.932 1.00 90.44 98 SER A C 1
ATOM 723 O O . SER A 1 98 ? -4.617 16.410 23.087 1.00 90.44 98 SER A O 1
ATOM 725 N N . GLY A 1 99 ? -4.674 15.767 20.931 1.00 87.06 99 GLY A N 1
ATOM 726 C CA . GLY A 1 99 ? -3.731 14.654 21.083 1.00 87.06 99 GLY A CA 1
ATOM 727 C C . GLY A 1 99 ? -4.372 13.307 21.433 1.00 87.06 99 GLY A C 1
ATOM 728 O O . GLY A 1 99 ? -5.587 13.129 21.326 1.00 87.06 99 GLY A O 1
ATOM 729 N N . SER A 1 100 ? -3.518 12.341 21.782 1.00 91.50 100 SER A N 1
ATOM 730 C CA . SER A 1 100 ? -3.857 10.949 22.107 1.00 91.50 100 SER A CA 1
ATOM 731 C C . SER A 1 100 ? -2.759 10.337 22.994 1.00 91.50 100 SER A C 1
ATOM 733 O O . SER A 1 100 ? -1.586 10.575 22.702 1.00 91.50 100 SER A O 1
ATOM 735 N N . PRO A 1 101 ? -3.085 9.523 24.015 1.00 92.75 101 PRO A N 1
ATOM 736 C CA . PRO A 1 101 ? -4.428 9.270 24.521 1.00 92.75 101 PRO A CA 1
ATOM 737 C C . PRO A 1 101 ? -4.936 10.430 25.392 1.00 92.75 101 PRO A C 1
ATOM 739 O O . PRO A 1 101 ? -4.172 11.293 25.818 1.00 92.75 101 PRO A O 1
ATOM 742 N N . VAL A 1 102 ? -6.236 10.438 25.684 1.00 93.62 102 VAL A N 1
ATOM 743 C CA . VAL A 1 102 ? -6.881 11.486 26.488 1.00 93.62 102 VAL A CA 1
ATOM 744 C C . VAL A 1 102 ? -7.640 10.870 27.664 1.00 93.62 102 VAL A C 1
ATOM 746 O O . VAL A 1 102 ? -8.224 9.794 27.549 1.00 93.62 102 VAL A O 1
ATOM 749 N N . THR A 1 103 ? -7.640 11.556 28.808 1.00 96.00 103 THR A N 1
ATOM 750 C CA . THR A 1 103 ? -8.475 11.199 29.965 1.00 96.00 103 THR A CA 1
ATOM 751 C C . THR A 1 103 ? -9.772 11.995 29.927 1.00 96.00 103 THR A C 1
ATOM 753 O O . THR A 1 103 ? -9.746 13.194 29.666 1.00 96.00 103 THR A O 1
ATOM 756 N N . ILE A 1 104 ? -10.900 11.348 30.203 1.00 97.00 104 ILE A N 1
ATOM 757 C CA . ILE A 1 104 ? -12.231 11.963 30.220 1.00 97.00 104 ILE A CA 1
ATOM 758 C C . ILE A 1 104 ? -12.798 11.885 31.629 1.00 97.00 104 ILE A C 1
ATOM 760 O O . ILE A 1 104 ? -12.695 10.847 32.285 1.00 97.00 104 ILE A O 1
ATOM 764 N N . TYR A 1 105 ? -13.434 12.967 32.055 1.00 97.25 105 TYR A N 1
ATOM 765 C CA . TYR A 1 105 ? -14.138 13.081 33.322 1.00 97.25 105 TYR A CA 1
ATOM 766 C C . TYR A 1 105 ? -15.610 13.359 33.035 1.00 97.25 105 TYR A C 1
ATOM 768 O O . TYR A 1 105 ? -15.924 14.170 32.165 1.00 97.25 105 TYR A O 1
ATOM 776 N N . SER A 1 106 ? -16.511 12.691 33.745 1.00 97.81 106 SER A N 1
ATOM 777 C CA . SER A 1 106 ? -17.951 12.928 33.645 1.00 97.81 106 SER A CA 1
ATOM 778 C C . SER A 1 106 ? -18.585 12.836 35.021 1.00 97.81 106 SER A C 1
ATOM 780 O O . SER A 1 106 ? -18.482 11.800 35.673 1.00 97.81 106 SER A O 1
ATOM 782 N N . THR A 1 107 ? -19.225 13.909 35.464 1.00 97.38 107 THR A N 1
ATOM 783 C CA . THR A 1 107 ? -19.970 13.973 36.720 1.00 97.38 107 THR A CA 1
ATOM 784 C C . THR A 1 107 ? -21.456 13.944 36.413 1.00 97.38 107 THR A C 1
ATOM 786 O O . THR A 1 107 ? -21.949 14.826 35.716 1.00 97.38 107 THR A O 1
ATOM 789 N N . GLY A 1 108 ? -22.164 12.941 36.924 1.00 96.81 108 GLY A N 1
ATOM 790 C CA . GLY A 1 108 ? -23.617 12.836 36.846 1.00 96.81 108 GLY A CA 1
ATOM 791 C C . GLY A 1 108 ? -24.258 13.126 38.197 1.00 96.81 108 GLY A C 1
ATOM 792 O O . GLY A 1 108 ? -23.698 12.767 39.235 1.00 96.81 108 GLY A O 1
ATOM 793 N N . THR A 1 109 ? -25.414 13.783 38.189 1.00 96.00 109 THR A N 1
ATOM 794 C CA . THR A 1 109 ? -26.181 14.110 39.395 1.00 96.00 109 THR A CA 1
ATOM 795 C C . THR A 1 109 ? -27.663 13.789 39.223 1.00 96.00 109 THR A C 1
ATOM 797 O O . THR A 1 109 ? -28.222 13.935 38.135 1.00 96.00 109 THR A O 1
ATOM 800 N N . TYR A 1 110 ? -28.302 13.338 40.301 1.00 94.06 110 TYR A N 1
ATOM 801 C CA . TYR A 1 110 ? -29.742 13.086 40.380 1.00 94.06 110 TYR A CA 1
ATOM 802 C C . TYR A 1 110 ? -30.198 13.319 41.827 1.00 94.06 110 TYR A C 1
ATOM 804 O O . TYR A 1 110 ? -29.677 12.688 42.744 1.00 94.06 110 TYR A O 1
ATOM 812 N N . GLY A 1 111 ? -31.124 14.257 42.054 1.00 88.31 111 GLY A N 1
ATOM 813 C CA . GLY A 1 111 ? -31.428 14.729 43.412 1.00 88.31 111 GLY A CA 1
ATOM 814 C C . GLY A 1 111 ? -30.168 15.264 44.111 1.00 88.31 111 GLY A C 1
ATOM 815 O O . GLY A 1 111 ? -29.472 16.112 43.550 1.00 88.31 111 GLY A O 1
ATOM 816 N N . ASP A 1 112 ? -29.861 14.729 45.295 1.00 88.06 112 ASP A N 1
ATOM 817 C CA . ASP A 1 112 ? -28.630 15.023 46.051 1.00 88.06 112 ASP A CA 1
ATOM 818 C C . ASP A 1 112 ? -27.469 14.059 45.723 1.00 88.06 112 ASP A C 1
ATOM 820 O O . ASP A 1 112 ? -26.338 14.259 46.175 1.00 88.06 112 ASP A O 1
ATOM 824 N N . ALA A 1 113 ? -27.721 13.004 44.938 1.00 92.44 113 ALA A N 1
ATOM 825 C CA . ALA A 1 113 ? -26.697 12.045 44.544 1.00 92.44 113 ALA A CA 1
ATOM 826 C C . ALA A 1 113 ? -25.784 12.628 43.454 1.00 92.44 113 ALA A C 1
ATOM 828 O O . ALA A 1 113 ? -26.237 13.280 42.511 1.00 92.44 113 ALA A O 1
ATOM 829 N N . SER A 1 114 ? -24.481 12.359 43.567 1.00 95.38 114 SER A N 1
ATOM 830 C CA . SER A 1 114 ? -23.455 12.803 42.621 1.00 95.38 114 SER A CA 1
ATOM 831 C C . SER A 1 114 ? -22.366 11.748 42.483 1.00 95.38 114 SER A C 1
ATOM 833 O O . SER A 1 114 ? -21.888 11.205 43.482 1.00 95.38 114 SER A O 1
ATOM 835 N N . ILE A 1 115 ? -21.959 11.459 41.249 1.00 96.12 115 ILE A N 1
ATOM 836 C CA . ILE A 1 115 ? -20.880 10.517 40.960 1.00 96.12 115 ILE A CA 1
ATOM 837 C C . ILE A 1 115 ? -20.035 11.007 39.792 1.00 96.12 115 ILE A C 1
ATOM 839 O O . ILE A 1 115 ? -20.556 11.468 38.779 1.00 96.12 115 ILE A O 1
ATOM 843 N N . THR A 1 116 ? -18.715 10.875 39.925 1.00 96.88 116 THR A N 1
ATOM 844 C CA . THR A 1 116 ? -17.759 11.210 38.866 1.00 96.88 116 THR A CA 1
ATOM 845 C C . THR A 1 116 ? -17.109 9.945 38.337 1.00 96.88 116 THR A C 1
ATOM 847 O O . THR A 1 116 ? -16.484 9.192 39.082 1.00 96.88 116 THR A O 1
ATOM 850 N N . LEU A 1 117 ? -17.215 9.738 37.031 1.00 97.44 117 LEU A N 1
ATOM 851 C CA . L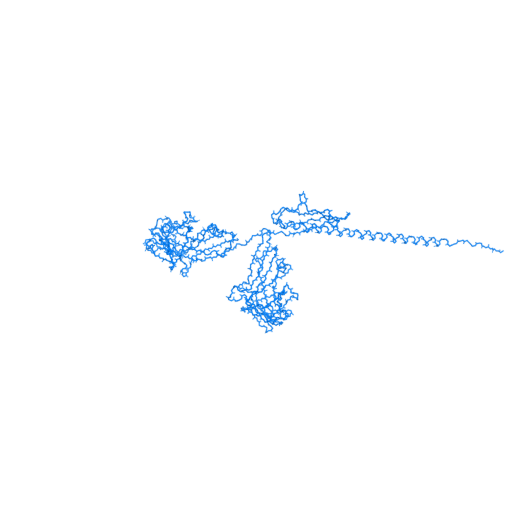EU A 1 117 ? -16.544 8.678 36.301 1.00 97.44 117 LEU A CA 1
ATOM 852 C C . LEU A 1 117 ? -15.326 9.245 35.580 1.00 97.44 117 LEU A C 1
ATOM 854 O O . LEU A 1 117 ? -15.400 10.288 34.931 1.00 97.44 117 LEU A O 1
ATOM 858 N N . THR A 1 118 ? -14.211 8.524 35.671 1.00 97.12 118 THR A N 1
ATOM 859 C CA . THR A 1 118 ? -12.982 8.841 34.941 1.00 97.12 118 THR A CA 1
ATOM 860 C C . THR A 1 118 ? -12.679 7.712 33.967 1.00 97.12 118 THR A C 1
ATOM 862 O O . THR A 1 118 ? -12.583 6.553 34.370 1.00 97.12 118 THR A O 1
ATOM 865 N N . ARG A 1 119 ? -12.487 8.037 32.687 1.00 96.38 119 ARG A N 1
ATOM 866 C CA . ARG A 1 119 ? -11.977 7.101 31.680 1.00 96.38 119 ARG A CA 1
ATOM 867 C C . ARG A 1 119 ? -10.593 7.549 31.249 1.00 96.38 119 ARG A C 1
ATOM 869 O O . ARG A 1 119 ? -10.448 8.566 30.582 1.00 96.38 119 ARG A O 1
ATOM 876 N N . GLN A 1 120 ? -9.585 6.788 31.647 1.00 95.25 120 GLN A N 1
ATOM 877 C CA . GLN A 1 120 ? -8.201 7.017 31.247 1.00 95.25 120 GLN A CA 1
ATOM 878 C C . GLN A 1 120 ? -7.903 6.350 29.903 1.00 95.25 120 GLN A C 1
ATOM 880 O O . GLN A 1 120 ? -8.606 5.426 29.491 1.00 95.25 120 GLN A O 1
ATOM 885 N N . ASN A 1 121 ? -6.824 6.799 29.262 1.00 91.25 121 ASN A N 1
ATOM 886 C CA . ASN A 1 121 ? -6.247 6.184 28.069 1.00 91.25 121 ASN A CA 1
ATOM 887 C C . ASN A 1 121 ? -7.223 6.037 26.888 1.00 91.25 121 ASN A C 1
ATOM 889 O O . ASN A 1 121 ? -7.191 5.022 26.200 1.00 91.25 121 ASN A O 1
ATOM 893 N N . VAL A 1 122 ? -8.094 7.024 26.641 1.00 91.75 122 VAL A N 1
ATOM 894 C CA . VAL A 1 122 ? -8.983 7.003 25.469 1.00 91.75 122 VAL A CA 1
ATOM 895 C C . VAL A 1 122 ? -8.154 7.313 24.219 1.00 91.75 122 VAL A C 1
ATOM 897 O O . VAL A 1 122 ? -7.655 8.438 24.103 1.00 91.75 122 VAL A O 1
ATOM 900 N N . PRO A 1 123 ? -7.964 6.351 23.296 1.00 91.69 123 PRO A N 1
ATOM 901 C CA . PRO A 1 123 ? -7.201 6.594 22.087 1.00 91.69 123 PRO A CA 1
ATOM 902 C C . PRO A 1 123 ? -8.018 7.441 21.112 1.00 91.69 123 PRO A C 1
ATOM 904 O O . PRO A 1 123 ? -9.213 7.221 20.891 1.00 91.69 123 PRO A O 1
ATOM 907 N N . MET A 1 124 ? -7.324 8.394 20.514 1.00 93.31 124 MET A N 1
ATOM 908 C CA . MET A 1 124 ? -7.783 9.190 19.391 1.00 93.31 124 MET A CA 1
ATOM 909 C C . MET A 1 124 ? -7.105 8.708 18.111 1.00 93.31 124 MET A C 1
ATOM 911 O O . MET A 1 124 ? -5.947 8.269 18.128 1.00 93.31 124 MET A O 1
ATOM 915 N N . HIS A 1 125 ? -7.834 8.827 17.006 1.00 93.19 125 HIS A N 1
ATOM 916 C CA . HIS A 1 125 ? -7.415 8.373 15.686 1.00 93.19 125 HIS A CA 1
ATOM 917 C C . HIS A 1 125 ? -7.461 9.512 14.676 1.00 93.19 125 HIS A C 1
ATOM 919 O O . HIS A 1 125 ? -8.103 10.549 14.884 1.00 93.19 125 HIS A O 1
ATOM 925 N N . GLN A 1 126 ? -6.744 9.322 13.576 1.00 91.75 126 GLN A N 1
ATOM 926 C CA . GLN A 1 126 ? -6.799 10.229 12.437 1.00 91.75 126 GLN A CA 1
ATOM 927 C C . GLN A 1 126 ? -8.185 10.169 11.789 1.00 91.75 126 GLN A C 1
ATOM 929 O O . GLN A 1 126 ? -8.885 9.167 11.900 1.00 91.75 126 GLN A O 1
ATOM 934 N N . ALA A 1 127 ? -8.589 11.248 11.118 1.00 85.88 127 ALA A N 1
ATOM 935 C CA . ALA A 1 127 ? -9.911 11.332 10.494 1.00 85.88 127 ALA A CA 1
ATOM 936 C C . ALA A 1 127 ? -10.002 10.553 9.168 1.00 85.88 127 ALA A C 1
ATOM 938 O O . ALA A 1 127 ? -11.097 10.217 8.721 1.00 85.88 127 ALA A O 1
ATOM 939 N N . THR A 1 128 ? -8.861 10.272 8.537 1.00 86.81 128 THR A N 1
ATOM 940 C CA . THR A 1 128 ? -8.798 9.581 7.248 1.00 86.81 128 THR A CA 1
ATOM 941 C C . THR A 1 128 ? -8.685 8.078 7.462 1.00 86.81 128 THR A C 1
ATOM 943 O O . THR A 1 128 ? -7.823 7.611 8.204 1.00 86.81 128 THR A O 1
ATOM 946 N N . THR A 1 129 ? -9.545 7.317 6.786 1.00 90.69 129 THR A N 1
ATOM 947 C CA . THR A 1 129 ? -9.448 5.853 6.752 1.00 90.69 129 THR A CA 1
ATOM 948 C C . THR A 1 129 ? -8.341 5.429 5.794 1.00 90.69 129 THR A C 1
ATOM 950 O O . THR A 1 129 ? -8.329 5.839 4.635 1.00 90.69 129 THR A O 1
ATOM 953 N N . THR A 1 130 ? -7.440 4.574 6.264 1.00 90.69 130 THR A N 1
ATOM 954 C CA . THR A 1 130 ? -6.423 3.904 5.450 1.00 90.69 130 THR A CA 1
ATOM 955 C C . THR A 1 130 ? -6.894 2.490 5.143 1.00 90.69 130 THR A C 1
ATOM 957 O O . THR A 1 130 ? -7.429 1.820 6.022 1.00 90.69 130 THR A O 1
ATOM 960 N N . THR A 1 131 ? -6.710 2.032 3.903 1.00 92.00 131 THR A N 1
ATOM 961 C CA . THR A 1 131 ? -7.043 0.660 3.496 1.00 92.00 131 THR A CA 1
ATOM 962 C C . THR A 1 131 ? -5.802 -0.043 2.978 1.00 92.00 131 THR A C 1
ATOM 964 O O . THR A 1 131 ? -5.116 0.485 2.108 1.00 92.00 131 THR A O 1
ATOM 967 N N . ILE A 1 132 ? -5.546 -1.244 3.486 1.00 89.25 132 ILE A N 1
ATOM 968 C CA . ILE A 1 132 ? -4.485 -2.130 3.010 1.00 89.25 132 ILE A CA 1
ATOM 969 C C . ILE A 1 132 ? -5.093 -3.453 2.548 1.00 89.25 132 ILE A C 1
ATOM 971 O O . ILE A 1 132 ? -6.105 -3.905 3.084 1.00 89.25 132 ILE A O 1
ATOM 975 N N . THR A 1 133 ? -4.479 -4.085 1.551 1.00 90.69 133 THR A N 1
ATOM 976 C CA . THR A 1 133 ? -4.816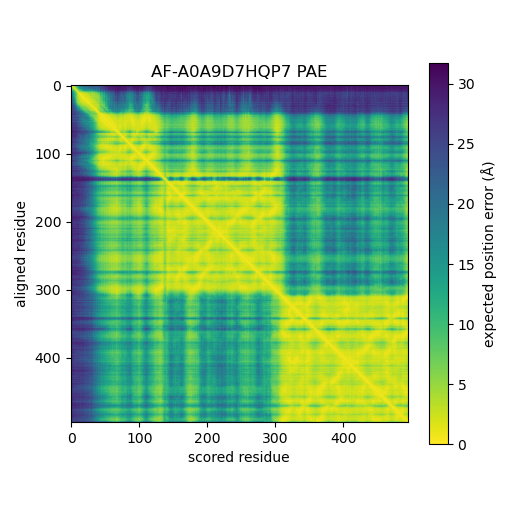 -5.456 1.155 1.00 90.69 133 THR A CA 1
ATOM 977 C C . THR A 1 133 ? -3.630 -6.347 1.449 1.00 90.69 133 THR A C 1
ATOM 979 O O . THR A 1 133 ? -2.535 -6.127 0.944 1.00 90.69 133 THR A O 1
ATOM 982 N N . LEU A 1 134 ? -3.877 -7.350 2.274 1.00 89.00 134 LEU A N 1
ATOM 983 C CA . LEU A 1 134 ? -2.923 -8.369 2.649 1.00 89.00 134 LEU A CA 1
ATOM 984 C C . LEU A 1 134 ? -3.222 -9.598 1.801 1.00 89.00 134 LEU A C 1
ATOM 986 O O . LEU A 1 134 ? -4.339 -10.115 1.814 1.00 89.00 134 LEU A O 1
ATOM 990 N N . GLN A 1 135 ? -2.236 -10.064 1.056 1.00 84.81 135 GLN A N 1
ATOM 991 C CA . GLN A 1 135 ? -2.226 -11.427 0.544 1.00 84.81 135 GLN A CA 1
ATOM 992 C C . GLN A 1 135 ? -1.236 -12.230 1.386 1.00 84.81 135 GLN A C 1
ATOM 994 O O . GLN A 1 135 ? -0.322 -11.631 1.964 1.00 84.81 135 GLN A O 1
ATOM 999 N N . PRO A 1 136 ? -1.406 -13.553 1.501 1.00 70.62 136 PRO A N 1
ATOM 1000 C CA . PRO A 1 136 ? -0.363 -14.367 2.089 1.00 70.62 136 PRO A CA 1
ATOM 1001 C C . PRO A 1 136 ? 0.931 -14.143 1.293 1.00 70.62 136 PRO A C 1
ATOM 1003 O O . PRO A 1 136 ? 0.904 -14.071 0.060 1.00 70.62 136 PRO A O 1
ATOM 1006 N N . GLY A 1 137 ? 2.040 -13.913 2.002 1.00 59.50 137 GLY A N 1
ATOM 1007 C CA . GLY A 1 137 ? 3.347 -13.678 1.384 1.00 59.50 137 GLY A CA 1
ATOM 1008 C C . GLY A 1 137 ? 3.884 -14.931 0.683 1.00 59.50 137 GLY A C 1
ATOM 1009 O O . GLY A 1 137 ? 3.192 -15.937 0.558 1.00 59.50 137 GLY A O 1
ATOM 1010 N N . SER A 1 138 ? 5.154 -14.916 0.272 1.00 47.34 138 SER A N 1
ATOM 1011 C CA . SER A 1 138 ? 5.822 -16.110 -0.279 1.00 47.34 138 SER A CA 1
ATOM 1012 C C . SER A 1 138 ? 5.957 -17.273 0.717 1.00 47.34 138 SER A C 1
ATOM 1014 O O . SER A 1 138 ? 6.342 -18.357 0.302 1.00 47.34 138 SER A O 1
ATOM 1016 N N . GLU A 1 139 ? 5.669 -17.052 2.006 1.00 50.81 139 GLU A N 1
ATOM 1017 C CA . GLU A 1 139 ? 5.639 -18.089 3.052 1.00 50.81 139 GLU A CA 1
ATOM 1018 C C . GLU A 1 139 ? 4.242 -18.661 3.323 1.00 50.81 139 GLU A C 1
ATOM 1020 O O . GLU A 1 139 ? 4.087 -19.394 4.292 1.00 50.81 139 GLU A O 1
ATOM 1025 N N . GLY A 1 140 ? 3.238 -18.301 2.517 1.00 56.16 140 GLY A N 1
ATOM 1026 C CA . GLY A 1 140 ? 1.968 -19.016 2.435 1.00 56.16 140 GLY A CA 1
ATOM 1027 C C . GLY A 1 140 ? 1.066 -18.928 3.661 1.00 56.16 140 GLY A C 1
ATOM 1028 O O . GLY A 1 140 ? -0.016 -18.410 3.524 1.00 56.16 140 GLY A O 1
ATOM 1029 N N . PHE A 1 141 ? 1.443 -19.353 4.864 1.00 81.62 141 PHE A N 1
ATOM 1030 C CA . PHE A 1 141 ? 0.566 -19.551 6.031 1.00 81.62 141 PHE A CA 1
ATOM 1031 C C . PHE A 1 141 ? -0.886 -19.915 5.678 1.00 81.62 141 PHE A C 1
ATOM 1033 O O . PHE A 1 141 ? -1.850 -19.432 6.294 1.00 81.62 141 PHE A O 1
ATOM 1040 N N . ASP A 1 142 ? -1.027 -20.809 4.704 1.00 91.75 142 ASP A N 1
ATOM 1041 C CA . ASP A 1 142 ? -2.248 -21.521 4.409 1.00 91.75 142 ASP A CA 1
ATOM 1042 C C . ASP A 1 142 ? -1.943 -22.997 4.122 1.00 91.75 142 ASP A C 1
ATOM 1044 O O . ASP A 1 142 ? -0.836 -23.406 3.792 1.00 91.75 142 ASP A O 1
ATOM 1048 N N . THR A 1 143 ? -2.897 -23.850 4.465 1.00 93.88 143 THR A N 1
ATOM 1049 C CA . THR A 1 143 ? -2.836 -25.299 4.248 1.00 93.88 143 THR A CA 1
ATOM 1050 C C . THR A 1 143 ? -4.231 -25.854 4.496 1.00 93.88 143 THR A C 1
ATOM 1052 O O . THR A 1 143 ? -5.145 -25.125 4.885 1.00 93.88 143 THR A O 1
ATOM 1055 N N . TYR A 1 144 ? -4.449 -27.151 4.325 1.00 96.38 144 TYR A N 1
ATOM 1056 C CA . TYR A 1 144 ? -5.689 -27.767 4.783 1.00 96.38 144 TYR A CA 1
ATOM 1057 C C . TYR A 1 144 ? -5.434 -29.077 5.510 1.00 96.38 144 TYR A C 1
ATOM 1059 O O . TYR A 1 144 ? -4.632 -29.919 5.115 1.00 96.38 144 TYR A O 1
ATOM 1067 N N . LEU A 1 145 ? -6.170 -29.264 6.599 1.00 97.50 145 LEU A N 1
ATOM 1068 C CA . LEU A 1 145 ? -6.130 -30.483 7.386 1.00 97.50 145 LEU A CA 1
ATOM 1069 C C . LEU A 1 145 ? -7.073 -31.479 6.735 1.00 97.50 145 LEU A C 1
ATOM 1071 O O . LEU A 1 145 ? -8.260 -31.194 6.642 1.00 97.50 145 LEU A O 1
ATOM 1075 N N . LYS A 1 146 ? -6.602 -32.659 6.333 1.00 96.88 146 LYS A N 1
ATOM 1076 C CA . LYS A 1 146 ? -7.469 -33.714 5.786 1.00 96.88 146 LYS A CA 1
ATOM 1077 C C . LYS A 1 146 ? -7.278 -35.014 6.538 1.00 96.88 146 LYS A C 1
ATOM 1079 O O . LYS A 1 146 ? -6.147 -35.426 6.753 1.00 96.88 146 LYS A O 1
ATOM 1084 N N . SER A 1 147 ? -8.379 -35.694 6.848 1.00 96.06 147 SER A N 1
ATOM 1085 C CA . SER A 1 147 ? -8.432 -36.944 7.632 1.00 96.06 147 SER A CA 1
ATOM 1086 C C . SER A 1 147 ? -7.489 -38.072 7.190 1.00 96.06 147 SER A C 1
ATOM 1088 O O . SER A 1 147 ? -7.220 -38.972 7.979 1.00 96.06 147 SER A O 1
ATOM 1090 N N . THR A 1 148 ? -6.932 -38.013 5.975 1.00 94.06 148 THR A N 1
ATOM 1091 C CA . THR A 1 148 ? -5.873 -38.924 5.513 1.00 94.06 148 THR A CA 1
ATOM 1092 C C . THR A 1 148 ? -4.527 -38.716 6.220 1.00 94.06 148 THR A C 1
ATOM 1094 O O . THR A 1 148 ? -3.668 -39.584 6.127 1.00 94.06 148 THR A O 1
ATOM 1097 N N . GLY A 1 149 ? -4.327 -37.587 6.908 1.00 91.31 149 GLY A N 1
ATOM 1098 C CA . GLY A 1 149 ? -3.151 -37.305 7.738 1.00 91.31 149 GLY A CA 1
ATOM 1099 C C . GLY A 1 149 ? -1.952 -36.689 7.014 1.00 91.31 149 GLY A C 1
ATOM 1100 O O . GLY A 1 149 ? -0.978 -36.351 7.674 1.00 91.31 149 GLY A O 1
ATOM 1101 N N . ALA A 1 150 ? -2.008 -36.514 5.692 1.00 93.56 150 ALA A N 1
ATOM 1102 C CA . ALA A 1 150 ? -0.937 -35.853 4.946 1.00 93.56 150 ALA A CA 1
ATOM 1103 C C . ALA A 1 150 ? -0.900 -34.334 5.206 1.00 93.56 150 ALA A C 1
ATOM 1105 O O . ALA A 1 150 ? -1.900 -33.737 5.613 1.00 93.56 150 ALA A O 1
ATOM 1106 N N . ASN A 1 151 ? 0.263 -33.736 4.952 1.00 92.56 151 ASN A N 1
ATOM 1107 C CA . ASN A 1 151 ? 0.464 -32.293 4.908 1.00 92.56 151 ASN A CA 1
ATOM 1108 C C . ASN A 1 151 ? 0.241 -31.770 3.477 1.00 92.56 151 ASN A C 1
ATOM 1110 O O . ASN A 1 151 ? 0.567 -32.466 2.515 1.00 92.56 151 ASN A O 1
ATOM 1114 N N . TYR A 1 152 ? -0.325 -30.568 3.352 1.00 94.12 152 TYR A N 1
ATOM 1115 C CA . TYR A 1 152 ? -0.749 -29.996 2.070 1.00 94.12 152 TYR A CA 1
ATOM 1116 C C . TYR A 1 152 ? -0.355 -28.523 1.897 1.00 94.12 152 TYR A C 1
ATOM 1118 O O . TYR A 1 152 ? -1.044 -27.804 1.181 1.00 94.12 152 TYR A O 1
ATOM 1126 N N . SER A 1 153 ? 0.714 -28.055 2.548 1.00 89.69 153 SER A N 1
ATOM 1127 C CA . SER A 1 153 ? 1.129 -26.648 2.419 1.00 89.69 153 SER A CA 1
ATOM 1128 C C . SER A 1 153 ? 1.529 -26.255 1.002 1.00 89.69 153 SER A C 1
ATOM 1130 O O . SER A 1 153 ? 1.222 -25.162 0.577 1.00 89.69 153 SER A O 1
ATOM 1132 N N . SER A 1 154 ? 2.130 -27.155 0.221 1.00 90.38 154 SER A N 1
ATOM 1133 C CA . SER A 1 154 ? 2.514 -26.872 -1.172 1.00 90.38 154 SER A CA 1
ATOM 1134 C C . SER A 1 154 ? 1.383 -27.066 -2.192 1.00 90.38 154 SER A C 1
ATOM 1136 O O . SER A 1 154 ? 1.625 -27.109 -3.400 1.00 90.38 154 SER A O 1
ATOM 1138 N N . SER A 1 155 ? 0.150 -27.269 -1.724 1.00 92.81 155 SER A N 1
ATOM 1139 C CA . SER A 1 155 ? -1.014 -27.440 -2.591 1.00 92.81 155 SER A CA 1
ATOM 1140 C C . SER A 1 155 ? -1.422 -26.091 -3.174 1.00 92.81 155 SER A C 1
ATOM 1142 O O . SER A 1 155 ? -1.602 -25.135 -2.433 1.00 92.81 155 SER A O 1
ATOM 1144 N N . ASP A 1 156 ? -1.682 -26.026 -4.481 1.00 93.25 156 ASP A N 1
ATOM 1145 C CA . ASP A 1 156 ? -2.194 -24.828 -5.177 1.00 93.25 156 ASP A CA 1
ATOM 1146 C C . ASP A 1 156 ? -3.665 -24.484 -4.846 1.00 93.25 156 ASP A C 1
ATOM 1148 O O . ASP A 1 156 ? -4.247 -23.510 -5.343 1.00 93.25 156 ASP A O 1
ATOM 1152 N N . SER A 1 157 ? -4.279 -25.310 -4.002 1.00 95.25 157 SER A N 1
ATOM 1153 C CA . SER A 1 157 ? -5.673 -25.233 -3.609 1.00 95.25 157 SER A CA 1
ATOM 1154 C C . SER A 1 157 ? -5.892 -25.685 -2.167 1.00 95.25 157 SER A C 1
ATOM 1156 O O . SER A 1 157 ? -5.225 -26.585 -1.650 1.00 95.25 157 SER A O 1
ATOM 1158 N N . LEU A 1 158 ? -6.893 -25.079 -1.534 1.00 96.69 158 LEU A N 1
ATOM 1159 C CA . LEU A 1 158 ? -7.365 -25.371 -0.190 1.00 96.69 158 LEU A CA 1
ATOM 1160 C C . LEU A 1 158 ? -8.690 -26.130 -0.265 1.00 96.69 158 LEU A C 1
ATOM 1162 O O . LEU A 1 158 ? -9.705 -25.597 -0.723 1.00 96.69 158 LEU A O 1
ATOM 1166 N N . VAL A 1 159 ? -8.693 -27.377 0.206 1.00 97.62 159 VAL A N 1
ATOM 1167 C CA . VAL A 1 159 ? -9.864 -28.259 0.130 1.00 97.62 159 VAL A CA 1
ATOM 1168 C C . VAL A 1 159 ? -10.595 -28.307 1.468 1.00 97.62 159 VAL A C 1
ATOM 1170 O O . VAL A 1 159 ? -10.031 -28.715 2.483 1.00 97.62 159 VAL A O 1
ATOM 1173 N N . ALA A 1 160 ? -11.882 -27.967 1.452 1.00 97.50 160 ALA A N 1
ATOM 1174 C CA . ALA A 1 160 ? -12.812 -28.207 2.547 1.00 97.50 160 ALA A CA 1
ATOM 1175 C C . ALA A 1 160 ? -13.808 -29.304 2.164 1.00 97.50 160 ALA A C 1
ATOM 1177 O O . ALA A 1 160 ? -14.458 -29.225 1.125 1.00 97.50 160 ALA A O 1
ATOM 1178 N N . ASN A 1 161 ? -13.974 -30.294 3.037 1.00 96.56 161 ASN A N 1
ATOM 1179 C CA . ASN A 1 161 ? -14.968 -31.356 2.906 1.00 96.56 161 ASN A CA 1
ATOM 1180 C C . ASN A 1 161 ? -15.723 -31.478 4.223 1.00 96.56 161 ASN A C 1
ATOM 1182 O O . ASN A 1 161 ? -15.109 -31.422 5.293 1.00 96.56 161 ASN A O 1
ATOM 1186 N N . ALA A 1 162 ? -17.033 -31.715 4.154 1.00 92.25 162 ALA A N 1
ATOM 1187 C CA . ALA A 1 162 ? -17.861 -31.858 5.346 1.00 92.25 162 ALA A CA 1
ATOM 1188 C C . ALA A 1 162 ? -17.269 -32.916 6.304 1.00 92.25 162 ALA A C 1
ATOM 1190 O O . ALA A 1 162 ? -17.143 -34.093 5.965 1.00 92.25 162 ALA A O 1
ATOM 1191 N N . GLY A 1 163 ? -16.834 -32.464 7.484 1.00 89.06 163 GLY A N 1
ATOM 1192 C CA . GLY A 1 163 ? -16.277 -33.298 8.555 1.00 89.06 163 GLY A CA 1
ATOM 1193 C C . GLY A 1 163 ? -14.900 -33.932 8.305 1.00 89.06 163 GLY A C 1
ATOM 1194 O O . GLY A 1 163 ? -14.390 -34.589 9.206 1.00 89.06 163 GLY A O 1
ATOM 1195 N N . THR A 1 164 ? -14.290 -33.772 7.126 1.00 95.12 164 THR A N 1
ATOM 1196 C CA . THR A 1 164 ? -13.105 -34.570 6.737 1.00 95.12 164 THR A CA 1
ATOM 1197 C C . THR A 1 164 ? -11.952 -33.775 6.136 1.00 95.12 164 THR A C 1
ATOM 1199 O O . THR A 1 164 ? -10.855 -34.336 6.027 1.00 95.12 164 THR A O 1
ATOM 1202 N N . ALA A 1 165 ? -12.167 -32.508 5.761 1.00 97.38 165 ALA A N 1
ATOM 1203 C CA . ALA A 1 165 ? -11.095 -31.597 5.378 1.00 97.38 165 ALA A CA 1
ATOM 1204 C C . ALA A 1 165 ? -11.403 -30.144 5.779 1.00 97.38 165 ALA A C 1
ATOM 1206 O O . ALA A 1 165 ? -12.522 -29.678 5.558 1.00 97.38 165 ALA A O 1
ATOM 1207 N N . PHE A 1 166 ? -10.420 -29.441 6.347 1.00 97.44 166 PHE A N 1
ATOM 1208 C CA . PHE A 1 166 ? -10.561 -28.090 6.890 1.00 97.44 166 PHE A CA 1
ATOM 1209 C C . PHE A 1 166 ? -9.372 -27.199 6.492 1.00 97.44 166 PHE A C 1
ATOM 1211 O O . PHE A 1 166 ? -8.276 -27.385 7.027 1.00 97.44 166 PHE A O 1
ATOM 1218 N N . PRO A 1 167 ? -9.565 -26.221 5.593 1.00 97.12 167 PRO A N 1
ATOM 1219 C CA . PRO A 1 167 ? -8.578 -25.186 5.313 1.00 97.12 167 PRO A CA 1
ATOM 1220 C C . PRO A 1 167 ? -8.215 -24.377 6.552 1.00 97.12 167 PRO A C 1
ATOM 1222 O O . PRO A 1 167 ? -9.099 -24.034 7.342 1.00 97.12 167 PRO A O 1
ATOM 1225 N N . LEU A 1 168 ? -6.936 -24.044 6.676 1.00 96.44 168 LEU A N 1
ATOM 1226 C CA . LEU A 1 168 ? -6.367 -23.091 7.615 1.00 96.44 168 LEU A CA 1
ATOM 1227 C C . LEU A 1 168 ? -5.763 -21.931 6.829 1.00 96.44 168 LEU A C 1
ATOM 1229 O O . LEU A 1 168 ? -5.079 -22.163 5.839 1.00 96.44 168 LEU A O 1
ATOM 1233 N N . ILE A 1 169 ? -6.017 -20.699 7.264 1.00 94.44 169 ILE A N 1
ATOM 1234 C CA . ILE A 1 169 ? -5.470 -19.488 6.639 1.00 94.44 169 ILE A CA 1
ATOM 1235 C C . ILE A 1 169 ? -5.106 -18.491 7.741 1.00 94.44 169 ILE A C 1
ATOM 1237 O O . ILE A 1 169 ? -5.912 -18.246 8.646 1.00 94.44 169 ILE A O 1
ATOM 1241 N N . ARG A 1 170 ? -3.920 -17.880 7.671 1.00 93.19 170 ARG A N 1
ATOM 1242 C CA . ARG A 1 170 ? -3.492 -16.801 8.572 1.00 93.19 170 ARG A CA 1
ATOM 1243 C C . ARG A 1 170 ? -2.885 -15.643 7.779 1.00 93.19 170 ARG A C 1
ATOM 1245 O O . ARG A 1 170 ? -2.199 -15.846 6.790 1.00 93.19 170 ARG A O 1
ATOM 1252 N N . TYR A 1 171 ? -3.126 -14.420 8.249 1.00 91.88 171 TYR A N 1
ATOM 1253 C CA . TYR A 1 171 ? -2.547 -13.199 7.684 1.00 91.88 171 TYR A CA 1
ATOM 1254 C C . TYR A 1 171 ? -1.673 -12.508 8.721 1.00 91.88 171 TYR A C 1
ATOM 1256 O O . TYR A 1 171 ? -2.068 -12.416 9.888 1.00 91.88 171 TYR A O 1
ATOM 1264 N N . ASP A 1 172 ? -0.525 -11.990 8.288 1.00 89.50 172 ASP A N 1
ATOM 1265 C CA . ASP A 1 172 ? 0.269 -11.066 9.092 1.00 89.50 172 ASP A CA 1
ATOM 1266 C C . ASP A 1 172 ? -0.389 -9.680 9.091 1.00 89.50 172 ASP A C 1
ATOM 1268 O O . ASP A 1 172 ? -0.688 -9.109 8.043 1.00 89.50 172 ASP A O 1
ATOM 1272 N N . LEU A 1 173 ? -0.634 -9.149 10.287 1.00 91.12 173 LEU A N 1
ATOM 1273 C CA . LEU A 1 173 ? -1.267 -7.851 10.502 1.00 91.12 173 LEU A CA 1
ATOM 1274 C C . LEU A 1 173 ? -0.258 -6.762 10.885 1.00 91.12 173 LEU A C 1
ATOM 1276 O O . LEU A 1 173 ? -0.688 -5.667 11.230 1.00 91.12 173 LEU A O 1
ATOM 1280 N N . ALA A 1 174 ? 1.054 -7.016 10.817 1.00 88.31 174 ALA A N 1
ATOM 1281 C CA . ALA A 1 174 ? 2.092 -6.041 11.167 1.00 88.31 174 ALA A CA 1
ATOM 1282 C C . ALA A 1 174 ? 2.015 -4.736 10.350 1.00 88.31 174 ALA A C 1
ATOM 1284 O O . ALA A 1 174 ? 2.412 -3.676 10.831 1.00 88.31 174 ALA A O 1
ATOM 1285 N N . ALA A 1 175 ? 1.454 -4.795 9.137 1.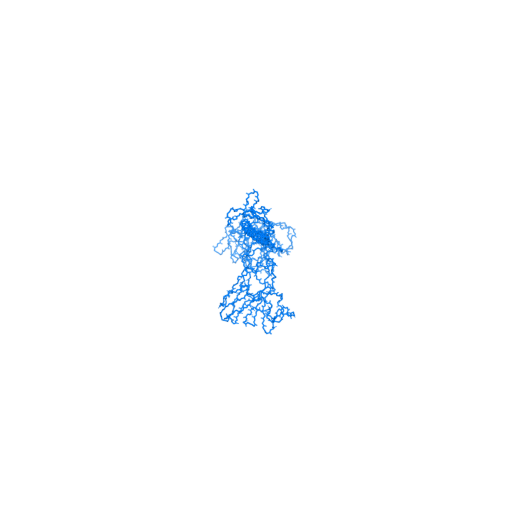00 86.31 175 ALA A N 1
ATOM 1286 C CA . ALA A 1 175 ? 1.188 -3.620 8.307 1.00 86.31 175 ALA A CA 1
ATOM 1287 C C . ALA A 1 175 ? 0.040 -2.733 8.839 1.00 86.31 175 ALA A C 1
ATOM 1289 O O . ALA A 1 175 ? -0.072 -1.575 8.436 1.00 86.31 175 ALA A O 1
ATOM 1290 N N . VAL A 1 176 ? -0.808 -3.243 9.744 1.00 91.50 176 VAL A N 1
ATOM 1291 C CA . VAL A 1 176 ? -1.795 -2.442 10.479 1.00 91.50 176 VAL A CA 1
ATOM 1292 C C . VAL A 1 176 ? -1.125 -1.897 11.746 1.00 91.50 176 VAL A C 1
ATOM 1294 O O . VAL A 1 176 ? -0.754 -2.673 12.627 1.00 91.50 176 VAL A O 1
ATOM 1297 N N . PRO A 1 177 ? -0.989 -0.570 11.903 1.00 90.75 177 PRO A N 1
ATOM 1298 C CA . PRO A 1 177 ? -0.300 0.015 13.048 1.00 90.75 177 PRO A CA 1
ATOM 1299 C C . PRO A 1 177 ? -0.982 -0.346 14.368 1.00 90.75 177 PRO A C 1
ATOM 1301 O O . PRO A 1 177 ? -2.209 -0.250 14.490 1.00 90.75 177 PRO A O 1
ATOM 1304 N N . ALA A 1 178 ? -0.189 -0.688 15.384 1.00 87.38 178 ALA A N 1
ATOM 1305 C CA . ALA A 1 178 ? -0.701 -0.961 16.722 1.00 87.38 178 ALA A CA 1
ATOM 1306 C C . ALA A 1 178 ? -1.494 0.243 17.267 1.00 87.38 178 ALA A C 1
ATOM 1308 O O . ALA A 1 178 ? -1.063 1.390 17.165 1.00 87.38 178 ALA A O 1
ATOM 1309 N N . GLY A 1 179 ? -2.667 -0.019 17.848 1.00 86.75 179 GLY A N 1
ATOM 1310 C CA . GLY A 1 179 ? -3.571 1.025 18.349 1.00 86.75 179 GLY A CA 1
ATOM 1311 C C . GLY A 1 179 ? -4.524 1.620 17.304 1.00 86.75 179 GLY A C 1
ATOM 1312 O O . GLY A 1 179 ? -5.348 2.466 17.661 1.00 86.75 179 GLY A O 1
ATOM 1313 N N . SER A 1 180 ? -4.468 1.166 16.047 1.00 93.81 180 SER A N 1
ATOM 1314 C CA . SER A 1 180 ? -5.470 1.510 15.030 1.00 93.81 180 SER A CA 1
ATOM 1315 C C . SER A 1 180 ? -6.861 1.006 15.417 1.00 93.81 180 SER A C 1
ATOM 1317 O O . SER A 1 180 ? -7.006 -0.026 16.076 1.00 93.81 180 SER A O 1
ATOM 1319 N N . HIS A 1 181 ? -7.894 1.722 14.980 1.00 93.56 181 HIS A N 1
ATOM 1320 C CA . HIS A 1 181 ? -9.268 1.239 15.060 1.00 93.56 181 HIS A CA 1
ATOM 1321 C C . HIS A 1 181 ? -9.693 0.688 13.705 1.00 93.56 181 HIS A C 1
ATOM 1323 O O . HIS A 1 181 ? -9.749 1.429 12.725 1.00 93.56 181 HIS A O 1
ATOM 1329 N N . VAL A 1 182 ? -9.979 -0.611 13.643 1.00 96.94 182 VAL A N 1
ATOM 1330 C CA . VAL A 1 182 ? -10.409 -1.256 12.401 1.00 96.94 182 VAL A CA 1
ATOM 1331 C C . VAL A 1 182 ? -11.866 -0.888 12.139 1.00 96.94 182 VAL A C 1
ATOM 1333 O O . VAL A 1 182 ? -12.728 -1.113 12.987 1.00 96.94 182 VAL A O 1
ATOM 1336 N N . THR A 1 183 ? -12.132 -0.310 10.970 1.00 96.56 183 THR A N 1
ATOM 1337 C CA . THR A 1 183 ? -13.471 0.116 10.539 1.00 96.56 183 THR A CA 1
ATOM 1338 C C . THR A 1 183 ? -14.121 -0.891 9.600 1.00 96.56 183 THR A C 1
ATOM 1340 O O . THR A 1 183 ? -15.342 -1.013 9.605 1.00 96.56 183 THR A O 1
ATOM 1343 N N . ALA A 1 184 ? -13.322 -1.633 8.829 1.00 98.00 184 ALA A N 1
ATOM 1344 C CA . ALA A 1 184 ? -13.781 -2.768 8.038 1.00 98.00 184 ALA A CA 1
ATOM 1345 C C . ALA A 1 184 ? -12.654 -3.794 7.864 1.00 98.00 184 ALA A C 1
ATOM 1347 O O . ALA A 1 184 ? -11.497 -3.425 7.679 1.00 98.00 184 ALA A O 1
ATOM 1348 N N . ALA A 1 185 ? -12.976 -5.085 7.871 1.00 97.94 185 ALA A N 1
ATOM 1349 C CA . ALA A 1 185 ? -12.054 -6.124 7.429 1.00 97.94 185 ALA A CA 1
ATOM 1350 C C . ALA A 1 185 ? -12.803 -7.214 6.663 1.00 97.94 185 ALA A C 1
ATOM 1352 O O . ALA A 1 185 ? -13.743 -7.803 7.185 1.00 97.94 185 ALA A O 1
ATOM 1353 N N . THR A 1 186 ? -12.392 -7.492 5.426 1.00 97.94 186 THR A N 1
ATOM 1354 C CA . THR A 1 186 ? -13.036 -8.481 4.552 1.00 97.94 186 THR A CA 1
ATOM 1355 C C . THR A 1 186 ? -12.027 -9.521 4.087 1.00 97.94 186 THR A C 1
ATOM 1357 O O . THR A 1 186 ? -11.081 -9.191 3.370 1.00 97.94 186 THR A O 1
ATOM 1360 N N . LEU A 1 187 ? -12.246 -10.784 4.457 1.00 96.75 187 LEU A N 1
ATOM 1361 C CA . LEU A 1 187 ? -11.530 -11.916 3.869 1.00 96.75 187 LEU A CA 1
ATOM 1362 C C . LEU A 1 187 ? -12.218 -12.319 2.568 1.00 96.75 187 LEU A C 1
ATOM 1364 O O . LEU A 1 187 ? -13.439 -12.449 2.539 1.00 96.75 187 LEU A O 1
ATOM 1368 N N . SER A 1 188 ? -11.442 -12.537 1.510 1.00 96.62 188 SER A N 1
ATOM 1369 C CA . SER A 1 188 ? -11.919 -13.000 0.208 1.00 96.62 188 SER A CA 1
ATOM 1370 C C . SER A 1 188 ? -11.154 -14.248 -0.227 1.00 96.62 188 SER A C 1
ATOM 1372 O O . SER A 1 188 ? -9.926 -14.223 -0.286 1.00 96.62 188 SER A O 1
ATOM 1374 N N . GLY A 1 189 ? -11.874 -15.315 -0.572 1.00 95.94 189 GLY A N 1
ATOM 1375 C CA . GLY A 1 189 ? -11.314 -16.538 -1.156 1.00 95.94 189 GLY A CA 1
ATOM 1376 C C . GLY A 1 189 ? -11.924 -16.814 -2.529 1.00 95.94 189 GLY A C 1
ATOM 1377 O O . GLY A 1 189 ? -13.135 -16.663 -2.702 1.00 95.94 189 GLY A O 1
ATOM 1378 N N . TYR A 1 190 ? -11.105 -17.200 -3.508 1.00 97.25 190 TYR A N 1
ATOM 1379 C CA . TYR A 1 190 ? -11.583 -17.532 -4.851 1.00 97.25 190 TYR A CA 1
ATOM 1380 C C . TYR A 1 190 ? -11.940 -19.017 -4.929 1.00 97.25 190 TYR A C 1
ATOM 1382 O O . TYR A 1 190 ? -11.077 -19.873 -4.740 1.00 97.25 190 TYR A O 1
ATOM 1390 N N . ALA A 1 191 ? -13.212 -19.332 -5.172 1.00 97.56 191 ALA A N 1
ATOM 1391 C CA . ALA A 1 191 ? -13.697 -20.706 -5.221 1.00 97.56 191 ALA A CA 1
ATOM 1392 C C . ALA A 1 191 ? -13.649 -21.258 -6.646 1.00 97.56 191 ALA A C 1
ATOM 1394 O O . ALA A 1 191 ? -14.260 -20.693 -7.551 1.00 97.56 191 ALA A O 1
ATOM 1395 N N . ILE A 1 192 ? -12.980 -22.395 -6.826 1.00 97.56 192 ILE A N 1
ATOM 1396 C CA . ILE A 1 192 ? -12.822 -23.089 -8.118 1.00 97.56 192 ILE A CA 1
ATOM 1397 C C . ILE A 1 192 ? -13.592 -24.414 -8.180 1.00 97.56 192 ILE A C 1
ATOM 1399 O O . ILE A 1 192 ? -13.731 -25.007 -9.245 1.00 97.56 192 ILE A O 1
ATOM 1403 N N . GLY A 1 193 ? -14.146 -24.868 -7.053 1.00 96.44 193 GLY A N 1
ATOM 1404 C CA . GLY A 1 193 ? -15.002 -26.049 -6.994 1.00 96.44 193 GLY A CA 1
ATOM 1405 C C . GLY A 1 193 ? -15.962 -25.982 -5.815 1.00 96.44 193 GLY A C 1
ATOM 1406 O O . GLY A 1 193 ? -15.574 -25.577 -4.722 1.00 96.44 193 GLY A O 1
ATOM 1407 N N . VAL A 1 194 ? -17.217 -26.374 -6.032 1.00 96.38 194 VAL A N 1
ATOM 1408 C CA . VAL A 1 194 ? -18.255 -26.438 -4.993 1.00 96.38 194 VAL A CA 1
ATOM 1409 C C . VAL A 1 194 ? -19.142 -27.651 -5.239 1.00 96.38 194 VAL A C 1
ATOM 1411 O O . VAL A 1 194 ? -19.601 -27.873 -6.358 1.00 96.38 194 VAL A O 1
ATOM 1414 N N . GLY A 1 195 ? -19.408 -28.423 -4.187 1.00 95.25 195 GLY A N 1
ATOM 1415 C CA . GLY A 1 195 ? -20.359 -29.530 -4.199 1.00 95.25 195 GLY A CA 1
ATOM 1416 C C . GLY A 1 195 ? -21.598 -29.215 -3.366 1.00 95.25 195 GLY A C 1
ATOM 1417 O O . GLY A 1 195 ? -21.601 -29.472 -2.161 1.00 95.25 195 GLY A O 1
ATOM 1418 N N . GLY A 1 196 ? -22.663 -28.718 -3.999 1.00 93.56 196 GLY A N 1
ATOM 1419 C CA . GLY A 1 196 ? -23.940 -28.389 -3.349 1.00 93.56 196 GLY A CA 1
ATOM 1420 C C . GLY A 1 196 ? -24.127 -26.892 -3.089 1.00 93.56 196 GLY A C 1
ATOM 1421 O O . GLY A 1 196 ? -23.542 -26.054 -3.769 1.00 93.56 196 GLY A O 1
ATOM 1422 N N . SER A 1 197 ? -24.960 -26.553 -2.106 1.00 93.56 197 SER A N 1
ATOM 1423 C CA . SER A 1 197 ? -25.254 -25.169 -1.715 1.00 93.56 197 SER A CA 1
ATOM 1424 C C . SER A 1 197 ? -25.533 -25.097 -0.221 1.00 93.56 197 SER A C 1
ATOM 1426 O O . SER A 1 197 ? -26.300 -25.908 0.297 1.00 93.56 197 SER A O 1
ATOM 1428 N N . GLY A 1 198 ? -24.962 -24.119 0.471 1.00 93.44 198 GLY A N 1
ATOM 1429 C CA . GLY A 1 198 ? -25.078 -24.036 1.925 1.00 93.44 198 GLY A CA 1
ATOM 1430 C C . GLY A 1 198 ? -24.224 -22.918 2.498 1.00 93.44 198 GLY A C 1
ATOM 1431 O O . GLY A 1 198 ? -23.816 -22.018 1.774 1.00 93.44 198 GLY A O 1
ATOM 1432 N N . SER A 1 199 ? -23.961 -22.960 3.800 1.00 94.75 199 SER A N 1
ATOM 1433 C CA . SER A 1 199 ? -23.153 -21.941 4.478 1.00 94.75 199 SER A CA 1
ATOM 1434 C C . SER A 1 199 ? -21.689 -22.354 4.571 1.00 94.75 199 SER A C 1
ATOM 1436 O O . SER A 1 199 ? -21.398 -23.500 4.898 1.00 94.75 199 SER A O 1
ATOM 1438 N N . VAL A 1 200 ? -20.766 -21.414 4.383 1.00 97.00 200 VAL A N 1
ATOM 1439 C CA . VAL A 1 200 ? -19.343 -21.587 4.700 1.00 97.00 200 VAL A CA 1
ATOM 1440 C C . VAL A 1 200 ? -19.005 -20.702 5.890 1.00 97.00 200 VAL A C 1
ATOM 1442 O O . VAL A 1 200 ? -19.146 -19.479 5.823 1.00 97.00 200 VAL A O 1
ATOM 1445 N N . ALA A 1 201 ? -18.596 -21.328 6.989 1.00 97.00 201 ALA A N 1
ATOM 1446 C CA . ALA A 1 201 ? -18.288 -20.674 8.250 1.00 97.00 201 ALA A CA 1
ATOM 1447 C C . ALA A 1 201 ? -16.778 -20.586 8.479 1.00 97.00 201 ALA A C 1
ATOM 1449 O O . ALA A 1 201 ? -16.022 -21.501 8.149 1.00 97.00 201 ALA A O 1
ATOM 1450 N N . LEU A 1 202 ? -16.354 -19.488 9.090 1.00 97.50 202 LEU A N 1
ATOM 1451 C CA . LEU A 1 202 ? -15.001 -19.286 9.576 1.00 97.50 202 LEU A CA 1
ATOM 1452 C C . LEU A 1 202 ? -14.996 -19.425 11.090 1.00 97.50 202 LEU A C 1
ATOM 1454 O O . LEU A 1 202 ? -15.811 -18.816 11.782 1.00 97.50 202 LEU A O 1
ATOM 1458 N N . HIS A 1 203 ? -14.050 -20.197 11.601 1.00 97.56 203 HIS A N 1
ATOM 1459 C CA . HIS A 1 203 ? -13.821 -20.391 13.025 1.00 97.56 203 HIS A CA 1
ATOM 1460 C C . HIS A 1 203 ? -12.419 -19.912 13.372 1.00 97.56 203 HIS A C 1
ATOM 1462 O O . HIS A 1 203 ? -11.473 -20.141 12.624 1.00 97.56 203 HIS A O 1
ATOM 1468 N N . ARG A 1 204 ? -12.259 -19.255 14.520 1.00 96.88 204 ARG A N 1
ATOM 1469 C CA . ARG A 1 204 ? -10.931 -18.849 14.989 1.00 96.88 204 ARG A CA 1
ATOM 1470 C C . ARG A 1 204 ? -10.148 -20.079 15.438 1.00 96.88 204 ARG A C 1
ATOM 1472 O O . ARG A 1 204 ? -10.651 -20.846 16.257 1.00 96.88 204 ARG A O 1
ATOM 1479 N N . VAL A 1 205 ? -8.916 -20.235 14.968 1.00 96.81 205 VAL A N 1
ATOM 1480 C CA . VAL A 1 205 ? -8.004 -21.254 15.503 1.00 96.81 205 VAL A CA 1
ATOM 1481 C C . VAL A 1 205 ? -7.522 -20.796 16.885 1.00 96.81 205 VAL A C 1
ATOM 1483 O O . VAL A 1 205 ? -7.298 -19.608 17.122 1.00 96.81 205 VAL A O 1
ATOM 1486 N N . THR A 1 206 ? -7.427 -21.709 17.847 1.00 95.75 206 THR A N 1
ATOM 1487 C CA . THR A 1 206 ? -7.068 -21.387 19.240 1.00 95.75 206 THR A CA 1
ATOM 1488 C C . THR A 1 206 ? -5.652 -21.803 19.625 1.00 95.75 206 THR A C 1
ATOM 1490 O O . THR A 1 206 ? -5.183 -21.405 20.690 1.00 95.75 206 THR A O 1
ATOM 1493 N N . ARG A 1 207 ? -4.964 -22.564 18.771 1.00 94.25 207 ARG A N 1
ATOM 1494 C CA . ARG A 1 207 ? -3.572 -22.993 18.942 1.00 94.25 207 ARG A CA 1
ATOM 1495 C C . ARG A 1 207 ? -2.735 -22.540 17.746 1.00 94.25 207 ARG A C 1
ATOM 1497 O O . ARG A 1 207 ? -3.248 -22.481 16.635 1.00 94.25 207 ARG A O 1
ATOM 1504 N N . ASP A 1 208 ? -1.478 -22.198 17.998 1.00 93.88 208 ASP A N 1
ATOM 1505 C CA . ASP A 1 208 ? -0.531 -21.860 16.934 1.00 93.88 208 ASP A CA 1
ATOM 1506 C C . ASP A 1 208 ? -0.238 -23.074 16.039 1.00 93.88 208 ASP A C 1
ATOM 1508 O O . ASP A 1 208 ? -0.397 -24.225 16.458 1.00 93.88 208 ASP A O 1
ATOM 1512 N N . TRP A 1 209 ? 0.168 -22.811 14.805 1.00 94.38 209 TRP A N 1
ATOM 1513 C CA . TRP A 1 209 ? 0.454 -23.821 13.798 1.00 94.38 209 TRP A CA 1
ATOM 1514 C C . TRP A 1 209 ? 1.439 -23.294 12.755 1.00 94.38 209 TRP A C 1
ATOM 1516 O O . TRP A 1 209 ? 1.592 -22.085 12.550 1.00 94.38 209 TRP A O 1
ATOM 1526 N N . THR A 1 210 ? 2.115 -24.230 12.098 1.00 93.69 210 THR A N 1
ATOM 1527 C CA . THR A 1 210 ? 3.011 -23.956 10.972 1.00 93.69 210 THR A CA 1
ATOM 1528 C C . THR A 1 210 ? 2.454 -24.603 9.716 1.00 93.69 210 THR A C 1
ATOM 1530 O O . THR A 1 210 ? 1.592 -25.477 9.786 1.00 93.69 210 THR A O 1
ATOM 1533 N N . GLU A 1 211 ? 2.983 -24.242 8.554 1.00 90.94 211 GLU A N 1
ATOM 1534 C CA . GLU A 1 211 ? 2.612 -24.898 7.300 1.00 90.94 211 GLU A CA 1
ATOM 1535 C C . GLU A 1 211 ? 2.804 -26.419 7.313 1.00 90.94 211 GLU A C 1
ATOM 1537 O O . GLU A 1 211 ? 2.133 -27.109 6.559 1.00 90.94 211 GLU A O 1
ATOM 1542 N N . GLY A 1 212 ? 3.621 -26.968 8.220 1.00 92.56 212 GLY A N 1
ATOM 1543 C CA . GLY A 1 212 ? 3.743 -28.409 8.461 1.00 92.56 212 GLY A CA 1
ATOM 1544 C C . GLY A 1 212 ? 2.518 -29.066 9.116 1.00 92.56 212 GLY A C 1
ATOM 1545 O O . GLY A 1 212 ? 2.537 -30.272 9.370 1.00 92.56 212 GLY A O 1
ATOM 1546 N N . ALA A 1 213 ? 1.453 -28.314 9.406 1.00 95.31 213 ALA A N 1
ATOM 1547 C CA . ALA A 1 213 ? 0.239 -28.834 10.016 1.00 95.31 213 ALA A CA 1
ATOM 1548 C C . ALA A 1 213 ? -0.384 -29.981 9.200 1.00 95.31 213 ALA A C 1
ATOM 1550 O O . ALA A 1 213 ? -0.450 -29.973 7.970 1.00 95.31 213 ALA A O 1
ATOM 1551 N N . SER A 1 214 ? -0.881 -30.981 9.915 1.00 96.44 214 SER A N 1
ATOM 1552 C CA . SER A 1 214 ? -1.592 -32.136 9.379 1.00 96.44 214 SER A CA 1
ATOM 1553 C C . SER A 1 214 ? -2.865 -32.375 10.187 1.00 96.44 214 SER A C 1
ATOM 1555 O O . SER A 1 214 ? -3.138 -31.695 11.177 1.00 96.44 214 SER A O 1
ATOM 1557 N N . TRP A 1 215 ? -3.658 -33.379 9.817 1.00 97.31 215 TRP A N 1
ATOM 1558 C CA . TRP A 1 215 ? -4.862 -33.727 10.578 1.00 97.31 215 TRP A CA 1
ATOM 1559 C C . TRP A 1 215 ? -4.609 -33.991 12.064 1.00 97.31 215 TRP A C 1
ATOM 1561 O O . TRP A 1 215 ? -5.483 -33.725 12.886 1.00 97.31 215 TRP A O 1
ATOM 1571 N N . THR A 1 216 ? -3.438 -34.520 12.417 1.00 97.19 216 THR A N 1
ATOM 1572 C CA . THR A 1 216 ? -3.114 -34.939 13.785 1.00 97.19 216 THR A CA 1
ATOM 1573 C C . THR A 1 216 ? -2.125 -34.014 14.484 1.00 97.19 216 THR A C 1
ATOM 1575 O O . THR A 1 216 ? -2.122 -33.995 15.714 1.00 97.19 216 THR A O 1
ATOM 1578 N N . THR A 1 217 ? -1.348 -33.213 13.747 1.00 97.19 217 THR A N 1
ATOM 1579 C CA . THR A 1 217 ? -0.288 -32.358 14.305 1.00 97.19 217 THR A CA 1
ATOM 1580 C C . THR A 1 217 ? -0.358 -30.901 13.840 1.00 97.19 217 THR A C 1
ATOM 1582 O O . THR A 1 217 ? -0.766 -30.623 12.716 1.00 97.19 217 THR A O 1
ATOM 1585 N N . THR A 1 218 ? 0.058 -29.963 14.692 1.00 95.94 218 THR A N 1
ATOM 1586 C CA . THR A 1 218 ? 0.054 -28.508 14.437 1.00 95.94 218 THR A CA 1
ATOM 1587 C C . THR A 1 218 ? 1.242 -28.042 13.600 1.00 95.94 218 THR A C 1
ATOM 1589 O O . THR A 1 218 ? 1.183 -26.986 12.981 1.00 95.94 218 THR A O 1
ATOM 1592 N N . ASP A 1 219 ? 2.337 -28.800 13.623 1.00 94.00 219 ASP A N 1
ATOM 1593 C CA . ASP A 1 219 ? 3.631 -28.424 13.042 1.00 94.00 219 ASP A CA 1
ATOM 1594 C C . ASP A 1 219 ? 4.373 -29.612 12.395 1.00 94.00 219 ASP A C 1
ATOM 1596 O O . ASP A 1 219 ? 5.555 -29.515 12.075 1.00 94.00 219 ASP A O 1
ATOM 1600 N N . GLY A 1 220 ? 3.696 -30.756 12.246 1.00 93.75 220 GLY A N 1
ATOM 1601 C CA . GLY A 1 220 ? 4.293 -32.024 11.814 1.00 93.75 220 GLY A CA 1
ATOM 1602 C C . GLY A 1 220 ? 4.714 -32.955 12.961 1.00 93.75 220 GLY A C 1
ATOM 1603 O O . GLY A 1 220 ? 4.915 -34.143 12.725 1.00 93.75 220 GLY A O 1
ATOM 1604 N N . SER A 1 221 ? 4.763 -32.470 14.205 1.00 94.75 221 SER A N 1
ATOM 1605 C CA . SER A 1 221 ? 5.244 -33.219 15.378 1.00 94.75 221 SER A CA 1
ATOM 1606 C C . SER A 1 221 ? 4.351 -33.093 16.620 1.00 94.75 221 SER A C 1
ATOM 1608 O O . SER A 1 221 ? 4.032 -34.095 17.262 1.00 94.75 221 SER A O 1
ATOM 1610 N N . THR A 1 222 ? 3.893 -31.887 16.940 1.00 96.62 222 THR A N 1
ATOM 1611 C CA . THR A 1 222 ? 3.080 -31.574 18.114 1.00 96.62 222 THR A CA 1
ATOM 1612 C C . THR A 1 222 ? 1.619 -31.880 17.822 1.00 96.62 222 THR A C 1
ATOM 1614 O O . THR A 1 222 ? 1.066 -31.368 16.855 1.00 96.62 222 THR A O 1
ATOM 1617 N N . ALA A 1 223 ? 0.961 -32.701 18.641 1.00 96.88 223 ALA A N 1
ATOM 1618 C CA . ALA A 1 223 ? -0.434 -33.069 18.404 1.00 96.88 223 ALA A CA 1
ATOM 1619 C C . ALA A 1 223 ? -1.418 -31.903 18.635 1.00 96.88 223 ALA A C 1
ATOM 1621 O O . ALA A 1 223 ? -1.248 -31.086 19.548 1.00 96.88 223 ALA A O 1
ATOM 1622 N N . TRP A 1 224 ? -2.502 -31.874 17.855 1.00 96.88 224 TRP A N 1
ATOM 1623 C CA . TRP A 1 224 ? -3.703 -31.104 18.205 1.00 96.88 224 TRP A CA 1
ATOM 1624 C C . TRP A 1 224 ? -4.361 -31.657 19.475 1.00 96.88 224 TRP A C 1
ATOM 1626 O O . TRP A 1 224 ? -4.089 -32.784 19.892 1.00 96.88 224 TRP A O 1
ATOM 1636 N N . SER A 1 225 ? -5.269 -30.891 20.082 1.00 95.69 225 SER A N 1
ATOM 1637 C CA . SER A 1 225 ? -6.063 -31.393 21.209 1.00 95.69 225 SER A CA 1
ATOM 1638 C C . SER A 1 225 ? -7.058 -32.463 20.749 1.00 95.69 225 SER A C 1
ATOM 1640 O O . SER A 1 225 ? -7.356 -33.388 21.502 1.00 95.69 225 SER A O 1
ATOM 1642 N N . GLN A 1 226 ? -7.546 -32.348 19.509 1.00 91.75 226 GLN A N 1
ATOM 1643 C CA . GLN A 1 226 ? -8.308 -33.364 18.781 1.00 91.75 226 GLN A CA 1
ATOM 1644 C C . GLN A 1 226 ? -7.914 -33.357 17.294 1.00 91.75 226 GLN A C 1
ATOM 1646 O O . GLN A 1 226 ? -7.560 -32.299 16.767 1.00 91.75 226 GLN A O 1
ATOM 1651 N N . PRO A 1 227 ? -7.995 -34.498 16.584 1.00 94.12 227 PRO A N 1
ATOM 1652 C CA . PRO A 1 227 ? -7.756 -34.520 15.146 1.00 94.12 227 PRO A CA 1
ATOM 1653 C C . PRO A 1 227 ? -8.685 -33.554 14.391 1.00 94.12 227 PRO A C 1
ATOM 1655 O O . PRO A 1 227 ? -9.867 -33.443 14.712 1.00 94.12 227 PRO A O 1
ATOM 1658 N N . GLY A 1 228 ? -8.157 -32.878 13.370 1.00 93.31 228 GLY A N 1
ATOM 1659 C CA . GLY A 1 228 ? -8.890 -31.878 12.586 1.00 93.31 228 GLY A CA 1
ATOM 1660 C C . GLY A 1 228 ? -8.735 -30.431 13.066 1.00 93.31 228 GLY A C 1
ATOM 1661 O O . GLY A 1 228 ? -9.413 -29.550 12.537 1.00 93.31 228 GLY A O 1
ATOM 1662 N N . GLY A 1 229 ? -7.828 -30.164 14.006 1.00 93.56 229 GLY A N 1
ATOM 1663 C CA . GLY A 1 229 ? -7.429 -28.811 14.397 1.00 93.56 229 GLY A CA 1
ATOM 1664 C C . GLY A 1 229 ? -8.204 -28.226 15.580 1.00 93.56 229 GLY A C 1
ATOM 1665 O O . GLY A 1 229 ? -9.400 -28.465 15.754 1.00 93.56 229 GLY A O 1
ATOM 1666 N N . ASP A 1 230 ? -7.514 -27.399 16.368 1.00 95.12 230 ASP A N 1
ATOM 1667 C CA . ASP A 1 230 ? -8.070 -26.722 17.544 1.00 95.12 230 ASP A CA 1
ATOM 1668 C C . ASP A 1 230 ? -8.767 -25.416 17.130 1.00 95.12 230 ASP A C 1
ATOM 1670 O O . ASP A 1 230 ? -8.176 -24.335 17.163 1.00 95.12 230 ASP A O 1
ATOM 1674 N N . ALA A 1 231 ? -10.030 -25.521 16.714 1.00 95.00 231 ALA A N 1
ATOM 1675 C CA . ALA A 1 231 ? -10.874 -24.382 16.360 1.00 95.00 231 ALA A CA 1
ATOM 1676 C C . ALA A 1 231 ? -11.906 -24.063 17.448 1.00 95.00 231 ALA A C 1
ATOM 1678 O O . ALA A 1 231 ? -12.473 -24.954 18.083 1.00 95.00 231 ALA A O 1
ATOM 1679 N N . HIS A 1 232 ? -12.190 -22.774 17.628 1.00 95.94 232 HIS A N 1
ATOM 1680 C CA . HIS A 1 232 ? -13.251 -22.308 18.511 1.00 95.94 232 HIS A CA 1
ATOM 1681 C C . HIS A 1 232 ? -14.626 -22.788 18.001 1.00 95.94 232 HIS A C 1
ATOM 1683 O O . HIS A 1 232 ? -14.883 -22.697 16.796 1.00 95.94 232 HIS A O 1
ATOM 1689 N N . PRO A 1 233 ? -15.525 -23.275 18.878 1.00 93.25 233 PRO A N 1
ATOM 1690 C CA . PRO A 1 233 ? -16.814 -23.830 18.457 1.00 93.25 233 PRO A CA 1
ATOM 1691 C C . PRO A 1 233 ? -17.708 -22.799 17.761 1.00 93.25 233 PRO A C 1
ATOM 1693 O O . PRO A 1 233 ? -18.343 -23.124 16.761 1.00 93.25 233 PRO A O 1
ATOM 1696 N N . ASP A 1 234 ? -17.710 -21.553 18.236 1.00 94.75 234 ASP A N 1
ATOM 1697 C CA . ASP A 1 234 ? -18.486 -20.482 17.609 1.00 94.75 234 ASP A CA 1
ATOM 1698 C C . ASP A 1 234 ? -17.809 -19.968 16.337 1.00 94.75 234 ASP A C 1
ATOM 1700 O O . ASP A 1 234 ? -16.609 -19.662 16.331 1.00 94.75 234 ASP A O 1
ATOM 1704 N N . ALA A 1 235 ? -18.602 -19.836 15.274 1.00 96.12 235 ALA A N 1
ATOM 1705 C CA . ALA A 1 235 ? -18.173 -19.193 14.044 1.00 96.12 235 ALA A CA 1
ATOM 1706 C C . ALA A 1 235 ? -18.019 -17.681 14.261 1.00 96.12 235 ALA A C 1
ATOM 1708 O O . ALA A 1 235 ? -18.860 -17.034 14.884 1.00 96.12 235 ALA A O 1
ATOM 1709 N N . VAL A 1 236 ? -16.949 -17.111 13.711 1.00 97.00 236 VAL A N 1
ATOM 1710 C CA . VAL A 1 236 ? -16.703 -15.660 13.713 1.00 97.00 236 VAL A CA 1
ATOM 1711 C C . VAL A 1 236 ? -17.382 -14.961 12.536 1.00 97.00 236 VAL A C 1
ATOM 1713 O O . VAL A 1 236 ? -17.675 -13.775 12.623 1.00 97.00 236 VAL A O 1
ATOM 1716 N N . ALA A 1 237 ? -17.638 -15.701 11.457 1.00 96.75 237 ALA A N 1
ATOM 1717 C CA . ALA A 1 237 ? -18.384 -15.262 10.287 1.00 96.75 237 ALA A CA 1
ATOM 1718 C C . ALA A 1 237 ? -18.948 -16.483 9.553 1.00 96.75 237 ALA A C 1
ATOM 1720 O O . ALA A 1 237 ? -18.358 -17.564 9.593 1.00 96.75 237 ALA A O 1
ATOM 1721 N N . ALA A 1 238 ? -20.069 -16.314 8.859 1.00 95.50 238 ALA A N 1
ATOM 1722 C CA . ALA A 1 238 ? -20.652 -17.346 8.015 1.00 95.50 238 ALA A CA 1
ATOM 1723 C C . ALA A 1 238 ? -21.409 -16.703 6.852 1.00 95.50 238 ALA A C 1
ATOM 1725 O O . ALA A 1 238 ? -22.162 -15.753 7.062 1.00 95.50 238 ALA A O 1
ATOM 1726 N N . SER A 1 239 ? -21.219 -17.236 5.647 1.00 94.00 239 SER A N 1
ATOM 1727 C CA . SER A 1 239 ? -21.842 -16.720 4.425 1.00 94.00 239 SER A CA 1
ATOM 1728 C C . SER A 1 239 ? -22.458 -17.869 3.621 1.00 94.00 239 SER A C 1
ATOM 1730 O O . SER A 1 239 ? -21.811 -18.912 3.477 1.00 94.00 239 SER A O 1
ATOM 1732 N N . PRO A 1 240 ? -23.681 -17.721 3.074 1.00 94.62 240 PRO A N 1
ATOM 1733 C CA . PRO A 1 240 ? -24.220 -18.685 2.123 1.00 94.62 240 PRO A CA 1
ATOM 1734 C C . PRO A 1 240 ? -23.412 -18.651 0.820 1.00 94.62 240 PRO A C 1
ATOM 1736 O O . PRO A 1 240 ? -23.016 -17.585 0.351 1.00 94.62 240 PRO A O 1
ATOM 1739 N N . PHE A 1 241 ? -23.182 -19.815 0.218 1.00 95.00 241 PHE A N 1
ATOM 1740 C CA . PHE A 1 241 ? -22.376 -19.945 -0.986 1.00 95.00 241 PHE A CA 1
ATOM 1741 C C . PHE A 1 241 ? -22.820 -21.116 -1.870 1.00 95.00 241 PHE A C 1
ATOM 1743 O O . PHE A 1 241 ? -23.206 -22.186 -1.394 1.00 95.00 241 PHE A O 1
ATOM 1750 N N . SER A 1 242 ? -22.773 -20.887 -3.182 1.00 92.62 242 SER A N 1
ATOM 1751 C CA . SER A 1 242 ? -23.068 -21.878 -4.231 1.00 92.62 242 SER A CA 1
ATOM 1752 C C . SER A 1 242 ? -22.336 -21.594 -5.553 1.00 92.62 242 SER A C 1
ATOM 1754 O O . SER A 1 242 ? -22.577 -22.268 -6.551 1.00 92.62 242 SER A O 1
ATOM 1756 N N . GLY A 1 243 ? -21.461 -20.581 -5.588 1.00 91.62 243 GLY A N 1
ATOM 1757 C CA . GLY A 1 243 ? -20.805 -20.128 -6.814 1.00 91.62 243 GLY A CA 1
ATOM 1758 C C . GLY A 1 243 ? -19.511 -20.884 -7.114 1.00 91.62 243 GLY A C 1
ATOM 1759 O O . GLY A 1 243 ? -18.792 -21.283 -6.209 1.00 91.62 243 GLY A O 1
ATOM 1760 N N . VAL A 1 244 ? -19.177 -21.031 -8.394 1.00 95.50 244 VAL A N 1
ATOM 1761 C CA . VAL A 1 244 ? -17.904 -21.602 -8.867 1.00 95.50 244 VAL A CA 1
ATOM 1762 C C . VAL A 1 244 ? -17.223 -20.576 -9.770 1.00 95.50 244 VAL A C 1
ATOM 1764 O O . VAL A 1 244 ? -17.906 -19.824 -10.463 1.00 95.50 244 VAL A O 1
ATOM 1767 N N . ASN A 1 245 ? -15.890 -20.528 -9.756 1.00 96.50 245 ASN A N 1
ATOM 1768 C CA . ASN A 1 245 ? -15.061 -19.524 -10.433 1.00 96.50 245 ASN A CA 1
ATOM 1769 C C . ASN A 1 245 ? -15.403 -18.088 -10.011 1.00 96.50 245 ASN A C 1
ATOM 1771 O O . ASN A 1 245 ? -15.434 -17.162 -10.825 1.00 96.50 245 ASN A O 1
ATOM 1775 N N . THR A 1 246 ? -15.679 -17.901 -8.720 1.00 97.56 246 THR A N 1
ATOM 1776 C CA . THR A 1 246 ? -16.078 -16.609 -8.157 1.00 97.56 246 THR A CA 1
ATOM 1777 C C . THR A 1 246 ? -15.508 -16.401 -6.761 1.00 97.56 246 THR A C 1
ATOM 1779 O O . THR A 1 246 ? -15.158 -17.348 -6.056 1.00 97.56 246 THR A O 1
ATOM 1782 N N . TRP A 1 247 ? -15.445 -15.137 -6.352 1.00 97.25 247 TRP A N 1
ATOM 1783 C CA . TRP A 1 247 ? -15.075 -14.747 -5.000 1.00 97.25 247 TRP A CA 1
ATOM 1784 C C . TRP A 1 247 ? -16.198 -15.043 -4.007 1.00 97.25 247 TRP A C 1
ATOM 1786 O O . TRP A 1 247 ? -17.368 -14.759 -4.264 1.00 97.25 247 TRP A O 1
ATOM 1796 N N . MET A 1 248 ? -15.807 -15.557 -2.847 1.00 95.69 248 MET A N 1
ATOM 1797 C CA . MET A 1 248 ? -16.595 -15.570 -1.622 1.00 95.69 248 MET A CA 1
ATOM 1798 C C . MET A 1 248 ? -15.958 -14.615 -0.621 1.00 95.69 248 MET A C 1
ATOM 1800 O O . MET A 1 248 ? -14.730 -14.528 -0.556 1.00 95.69 248 MET A O 1
ATOM 1804 N N . THR A 1 249 ? -16.782 -13.925 0.165 1.00 97.00 249 THR A N 1
ATOM 1805 C CA . THR A 1 249 ? -16.315 -12.956 1.153 1.00 97.00 249 THR A CA 1
ATOM 1806 C C . THR A 1 249 ? -16.916 -13.191 2.535 1.00 97.00 249 THR A C 1
ATOM 1808 O O . THR A 1 249 ? -18.038 -13.689 2.684 1.00 97.00 249 THR A O 1
ATOM 1811 N N . TRP A 1 250 ? -16.153 -12.805 3.555 1.00 97.44 250 TRP A N 1
ATOM 1812 C CA . TRP A 1 250 ? -16.574 -12.797 4.952 1.00 97.44 250 TRP A CA 1
ATOM 1813 C C . TRP A 1 250 ? -16.172 -11.484 5.615 1.00 97.44 250 TRP A C 1
ATOM 1815 O O . TRP A 1 250 ? -15.032 -11.038 5.468 1.00 97.44 250 TRP A O 1
ATOM 1825 N N . ASP A 1 251 ? -17.095 -10.904 6.377 1.00 97.75 251 ASP A N 1
ATOM 1826 C CA . ASP A 1 251 ? -16.813 -9.768 7.250 1.00 97.75 251 ASP A CA 1
ATOM 1827 C C . ASP A 1 251 ? -16.147 -10.263 8.541 1.00 97.75 251 ASP A C 1
ATOM 1829 O O . ASP A 1 251 ? -16.717 -11.046 9.301 1.00 97.75 251 ASP A O 1
ATOM 1833 N N . LEU A 1 252 ? -14.917 -9.811 8.771 1.00 97.50 252 LEU A N 1
ATOM 1834 C CA . LEU A 1 252 ? -14.101 -10.121 9.940 1.00 97.50 252 LEU A CA 1
ATOM 1835 C C . LEU A 1 252 ? -13.775 -8.874 10.768 1.00 97.50 252 LEU A C 1
ATOM 1837 O O . LEU A 1 252 ? -12.895 -8.934 11.627 1.00 97.50 252 LEU A O 1
ATOM 1841 N N . THR A 1 253 ? -14.469 -7.753 10.545 1.00 97.88 253 THR A N 1
ATOM 1842 C CA . THR A 1 253 ? -14.169 -6.443 11.152 1.00 97.88 253 THR A CA 1
ATOM 1843 C C . THR A 1 253 ? -13.969 -6.542 12.664 1.00 97.88 253 THR A C 1
ATOM 1845 O O . THR A 1 253 ? -12.927 -6.147 13.188 1.00 97.88 253 THR A O 1
ATOM 1848 N N . ALA A 1 254 ? -14.918 -7.161 13.372 1.00 96.56 254 ALA A N 1
ATOM 1849 C CA . ALA A 1 254 ? -14.860 -7.298 14.826 1.00 96.56 254 ALA A CA 1
ATOM 1850 C C . ALA A 1 254 ? -13.726 -8.217 15.317 1.00 96.56 254 ALA A C 1
ATOM 1852 O O . ALA A 1 254 ? -13.218 -8.033 16.424 1.00 96.56 254 ALA A O 1
ATOM 1853 N N . LEU A 1 255 ? -13.337 -9.226 14.531 1.00 96.94 255 LEU A N 1
ATOM 1854 C CA . LEU A 1 255 ? -12.256 -10.141 14.894 1.00 96.94 255 LEU A CA 1
ATOM 1855 C C . LEU A 1 255 ? -10.887 -9.501 14.660 1.00 96.94 255 LEU A C 1
ATOM 1857 O O . LEU A 1 255 ? -10.030 -9.560 15.540 1.00 96.94 255 LEU A O 1
ATOM 1861 N N . VAL A 1 256 ? -10.702 -8.859 13.507 1.00 97.00 256 VAL A N 1
ATOM 1862 C CA . VAL A 1 256 ? -9.449 -8.182 13.160 1.00 97.00 256 VAL A CA 1
ATOM 1863 C C . VAL A 1 256 ? -9.198 -7.002 14.101 1.00 97.00 256 VAL A C 1
ATOM 1865 O O . VAL A 1 256 ? -8.074 -6.851 14.568 1.00 97.00 256 VAL A O 1
ATOM 1868 N N . ASP A 1 257 ? -10.229 -6.241 14.494 1.00 95.69 257 ASP A N 1
ATOM 1869 C CA . ASP A 1 257 ? -10.103 -5.200 15.530 1.00 95.69 257 ASP A CA 1
ATOM 1870 C C . ASP A 1 257 ? -9.574 -5.775 16.860 1.00 95.69 257 ASP A C 1
ATOM 1872 O O . ASP A 1 257 ? -8.676 -5.201 17.480 1.00 95.69 257 ASP A O 1
ATOM 1876 N N . LYS A 1 258 ? -10.058 -6.956 17.275 1.00 95.06 258 LYS A N 1
ATOM 1877 C CA . LYS A 1 258 ? -9.580 -7.640 18.489 1.00 95.06 258 LYS A CA 1
ATOM 1878 C C . LYS A 1 258 ? -8.137 -8.126 18.372 1.00 95.06 258 LYS A C 1
ATOM 1880 O O . LYS A 1 258 ? -7.417 -8.049 19.373 1.00 95.06 258 LYS A O 1
ATOM 1885 N N . TRP A 1 259 ? -7.731 -8.615 17.198 1.00 95.19 259 TRP A N 1
ATOM 1886 C CA . TRP A 1 259 ? -6.354 -9.025 16.910 1.00 95.19 259 TRP A CA 1
ATOM 1887 C C . TRP A 1 259 ? -5.393 -7.835 16.919 1.00 95.19 259 TRP A C 1
ATOM 1889 O O . TRP A 1 259 ? -4.390 -7.876 17.625 1.00 95.19 259 TRP A O 1
ATOM 1899 N N . VAL A 1 260 ? -5.733 -6.744 16.226 1.00 94.38 260 VAL A N 1
ATOM 1900 C CA . VAL A 1 260 ? -4.925 -5.510 16.172 1.00 94.38 260 VAL A CA 1
ATOM 1901 C C . VAL A 1 260 ? -4.770 -4.874 17.559 1.00 94.38 260 VAL A C 1
ATOM 1903 O O . VAL A 1 260 ? -3.710 -4.346 17.889 1.00 94.38 260 VAL A O 1
ATOM 1906 N N . LYS A 1 261 ? -5.800 -4.960 18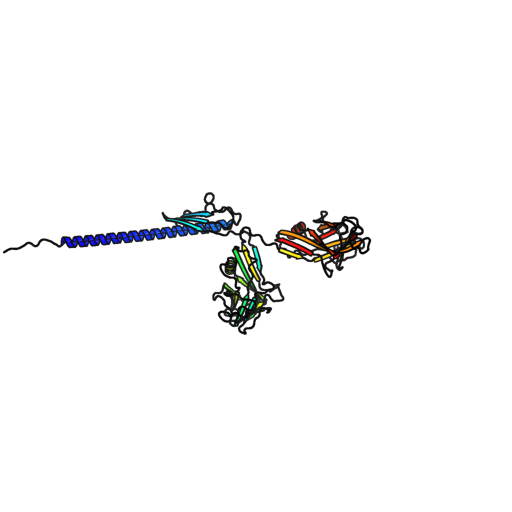.410 1.00 90.38 261 LYS A N 1
ATOM 1907 C CA . LYS A 1 261 ? -5.755 -4.487 19.806 1.00 90.38 261 LYS A CA 1
ATOM 1908 C C . LYS A 1 261 ? -5.053 -5.450 20.771 1.00 90.38 261 LYS A C 1
ATOM 1910 O O . LYS A 1 261 ? -4.953 -5.139 21.955 1.00 90.38 261 LYS A O 1
ATOM 1915 N N . GLY A 1 262 ? -4.624 -6.629 20.314 1.00 91.31 262 GLY A N 1
ATOM 1916 C CA . GLY A 1 262 ? -3.980 -7.648 21.151 1.00 91.31 262 GLY A CA 1
ATOM 1917 C C . GLY A 1 262 ? -4.901 -8.308 22.187 1.00 91.31 262 GLY A C 1
ATOM 1918 O O . GLY A 1 262 ? -4.433 -9.043 23.049 1.00 91.31 262 GLY A O 1
ATOM 1919 N N . SER A 1 263 ? -6.215 -8.071 22.115 1.00 92.19 263 SER A N 1
ATOM 1920 C CA . SER A 1 263 ? -7.201 -8.678 23.028 1.00 92.19 263 SER A CA 1
ATOM 1921 C C . SER A 1 263 ? -7.448 -10.164 22.744 1.00 92.19 263 SER A C 1
ATOM 1923 O O . SER A 1 263 ? -7.925 -10.894 23.610 1.00 92.19 263 SER A O 1
ATOM 1925 N N . LEU A 1 264 ? -7.119 -10.611 21.529 1.00 93.50 264 LEU A N 1
ATOM 1926 C CA . LEU A 1 264 ? -7.094 -12.011 21.125 1.00 93.50 264 LEU A CA 1
ATOM 1927 C C . LEU A 1 264 ? -5.815 -12.284 20.324 1.00 93.50 264 LEU A C 1
ATOM 1929 O O . LEU A 1 264 ? -5.425 -11.435 19.521 1.00 93.50 264 LEU A O 1
ATOM 1933 N N . PRO A 1 265 ? -5.194 -13.467 20.468 1.00 93.31 265 PRO A N 1
ATOM 1934 C CA . PRO A 1 265 ? -4.085 -13.863 19.610 1.00 93.31 265 PRO A CA 1
ATOM 1935 C C . PRO A 1 265 ? -4.572 -14.152 18.181 1.00 93.31 265 PRO A C 1
ATOM 1937 O O . PRO A 1 265 ? -5.641 -14.746 17.980 1.00 93.31 265 PRO A O 1
ATOM 1940 N N . ASN A 1 266 ? -3.766 -13.762 17.192 1.00 93.62 266 ASN A N 1
ATOM 1941 C CA . ASN A 1 266 ? -3.978 -14.090 15.785 1.00 93.62 266 ASN A CA 1
ATOM 1942 C C . ASN A 1 266 ? -3.351 -15.453 15.454 1.00 93.62 266 ASN A C 1
ATOM 1944 O O . ASN A 1 266 ? -2.194 -15.534 15.058 1.00 93.62 266 ASN A O 1
ATOM 1948 N N . GLN A 1 267 ? -4.134 -16.521 15.615 1.00 94.31 267 GLN A N 1
ATOM 1949 C CA . GLN A 1 267 ? -3.744 -17.877 15.201 1.00 94.31 267 GLN A CA 1
ATOM 1950 C C . GLN A 1 267 ? -4.375 -18.292 13.864 1.00 94.31 267 GLN A C 1
ATOM 1952 O O . GLN A 1 267 ? -4.343 -19.460 13.490 1.00 94.31 267 GLN A O 1
ATOM 1957 N N . GLY A 1 268 ? -4.954 -17.345 13.125 1.00 94.38 268 GLY A N 1
ATOM 1958 C CA . GLY A 1 268 ? -5.636 -17.621 11.867 1.00 94.38 268 GLY A CA 1
ATOM 1959 C C . GLY A 1 268 ? -7.042 -18.204 12.023 1.00 94.38 268 GLY A C 1
ATOM 1960 O O . GLY A 1 268 ? -7.684 -18.147 13.082 1.00 94.38 268 GLY A O 1
ATOM 1961 N N . LEU A 1 269 ? -7.542 -18.719 10.906 1.00 96.44 269 LEU A N 1
ATOM 1962 C CA . LEU A 1 269 ? -8.924 -19.125 10.692 1.00 96.44 269 LEU A CA 1
ATOM 1963 C C . LEU A 1 269 ? -8.972 -20.540 10.139 1.00 96.44 269 LEU A C 1
ATOM 1965 O O . LEU A 1 269 ? -8.162 -20.904 9.295 1.00 96.44 269 LEU A O 1
ATOM 1969 N N . GLN A 1 270 ? -9.969 -21.299 10.577 1.00 97.25 270 GLN A N 1
ATOM 1970 C CA . GLN A 1 270 ? -10.343 -22.574 9.996 1.00 97.25 270 GLN A CA 1
ATOM 1971 C C . GLN A 1 270 ? -11.660 -22.428 9.230 1.00 97.25 270 GLN A C 1
ATOM 1973 O O . GLN A 1 270 ? -12.640 -21.902 9.764 1.00 97.25 270 GLN A O 1
ATOM 1978 N N . VAL A 1 271 ? -11.700 -22.933 7.999 1.00 97.38 271 VAL A N 1
ATOM 1979 C CA . VAL A 1 271 ? -12.907 -22.951 7.164 1.00 97.38 271 VAL A CA 1
ATOM 1980 C C . VAL A 1 271 ? -13.690 -24.238 7.422 1.00 97.38 271 VAL A C 1
ATOM 1982 O O . VAL A 1 271 ? -13.142 -25.340 7.350 1.00 97.38 271 VAL A O 1
ATOM 1985 N N . ARG A 1 272 ? -14.992 -24.114 7.702 1.00 96.25 272 ARG A N 1
ATOM 1986 C CA . ARG A 1 272 ? -15.911 -25.241 7.906 1.00 96.25 272 ARG A CA 1
ATOM 1987 C C . ARG A 1 272 ? -17.154 -25.108 7.038 1.00 96.25 272 ARG A C 1
ATOM 1989 O O . ARG A 1 272 ? -17.722 -24.028 6.891 1.00 96.25 272 ARG A O 1
ATOM 1996 N N . LEU A 1 273 ? -17.591 -26.233 6.480 1.00 96.00 273 LEU A N 1
ATOM 1997 C CA . LEU A 1 273 ? -18.810 -26.307 5.680 1.00 96.00 273 LEU A CA 1
ATOM 1998 C C . LEU A 1 273 ? -20.015 -26.578 6.583 1.00 96.00 273 LEU A C 1
ATOM 2000 O O . LEU A 1 273 ? -19.994 -27.496 7.402 1.00 96.00 273 LEU A O 1
ATOM 2004 N N . GLY A 1 274 ? -21.054 -25.764 6.429 1.00 89.81 274 GLY A N 1
ATOM 2005 C CA . GLY A 1 274 ? -22.366 -25.976 7.024 1.00 89.81 274 GLY A CA 1
ATOM 2006 C C . GLY A 1 274 ? -23.206 -26.975 6.226 1.00 89.81 274 GLY A C 1
ATOM 2007 O O . GLY A 1 274 ? -22.791 -27.491 5.186 1.00 89.81 274 GLY A O 1
ATOM 2008 N N . ALA A 1 275 ? -24.422 -27.235 6.708 1.00 87.69 275 ALA A N 1
ATOM 2009 C CA . ALA A 1 275 ? -25.348 -28.151 6.048 1.00 87.69 275 ALA A CA 1
ATOM 2010 C C . ALA A 1 275 ? -25.629 -27.732 4.589 1.00 87.69 275 ALA A C 1
ATOM 2012 O O . ALA A 1 275 ? -25.789 -26.546 4.294 1.00 87.69 275 ALA A O 1
ATOM 2013 N N . GLY A 1 276 ? -25.695 -28.718 3.689 1.00 89.25 276 GLY A N 1
ATOM 2014 C CA . GLY A 1 276 ? -25.973 -28.527 2.258 1.00 89.25 276 GLY A CA 1
ATOM 2015 C C . GLY A 1 276 ? -24.735 -28.427 1.354 1.00 89.25 276 GLY A C 1
ATOM 2016 O O . GLY A 1 276 ? -24.857 -28.627 0.145 1.00 89.25 276 GLY A O 1
ATOM 2017 N N . LEU A 1 277 ? -23.542 -28.205 1.920 1.00 93.81 277 LEU A N 1
ATOM 2018 C CA . LEU A 1 277 ? -22.267 -28.272 1.198 1.00 93.81 277 LEU A CA 1
ATOM 2019 C C . LEU A 1 277 ? -21.518 -29.566 1.525 1.00 93.81 277 LEU A C 1
ATOM 2021 O O . LEU A 1 277 ? -21.289 -29.893 2.687 1.00 93.81 277 LEU A O 1
ATOM 2025 N N . SER A 1 278 ? -21.111 -30.288 0.484 1.00 94.19 278 SER A N 1
ATOM 2026 C CA . SER A 1 278 ? -20.299 -31.508 0.588 1.00 94.19 278 SER A CA 1
ATOM 2027 C C . SER A 1 278 ? -18.806 -31.223 0.423 1.00 94.19 278 SER A C 1
ATOM 2029 O O . SER A 1 278 ? -17.991 -31.784 1.160 1.00 94.19 278 SER A O 1
ATOM 2031 N N . SER A 1 279 ? -18.460 -30.313 -0.490 1.00 96.38 279 SER A N 1
ATOM 2032 C CA . SER A 1 279 ? -17.089 -29.890 -0.762 1.00 96.38 279 SER A CA 1
ATOM 2033 C C . SER A 1 279 ? -17.010 -28.428 -1.202 1.00 96.38 279 SER A C 1
ATOM 2035 O O . SER A 1 279 ? -17.961 -27.864 -1.752 1.00 96.38 279 SER A O 1
ATOM 2037 N N . LEU A 1 280 ? -15.851 -27.827 -0.960 1.00 97.62 280 LEU A N 1
ATOM 2038 C CA . LEU A 1 280 ? -15.441 -26.514 -1.442 1.00 97.62 280 LEU A CA 1
ATOM 2039 C C . LEU A 1 280 ? -13.935 -26.560 -1.711 1.00 97.62 280 LEU A C 1
ATOM 2041 O O . LEU A 1 280 ? -13.169 -27.014 -0.863 1.00 97.62 280 LEU A O 1
ATOM 2045 N N . THR A 1 281 ? -13.518 -26.037 -2.856 1.00 97.94 281 THR A N 1
ATOM 2046 C CA . THR A 1 281 ? -12.111 -25.857 -3.211 1.00 97.94 281 THR A CA 1
ATOM 2047 C C . THR A 1 281 ? -11.852 -24.377 -3.435 1.00 97.94 281 THR A C 1
ATOM 2049 O O . THR A 1 281 ? -12.448 -23.767 -4.328 1.00 97.94 281 THR A O 1
ATOM 2052 N N . LEU A 1 282 ? -10.969 -23.808 -2.619 1.00 96.88 282 LEU A N 1
ATOM 2053 C CA . LEU A 1 282 ? -10.471 -22.444 -2.761 1.00 96.88 282 LEU A CA 1
ATOM 2054 C C . LEU A 1 282 ? -9.073 -22.469 -3.384 1.00 96.88 282 LEU A C 1
ATOM 2056 O O . LEU A 1 282 ? -8.349 -23.450 -3.248 1.00 96.88 282 LEU A O 1
ATOM 2060 N N . VAL A 1 283 ? -8.689 -21.388 -4.049 1.00 95.62 283 VAL A N 1
ATOM 2061 C CA . VAL A 1 283 ? -7.297 -21.146 -4.458 1.00 95.62 283 VAL A CA 1
ATOM 2062 C C . VAL A 1 283 ? -6.437 -20.902 -3.211 1.00 95.62 283 VAL A C 1
ATOM 2064 O O . VAL A 1 283 ? -6.911 -20.235 -2.292 1.00 95.62 283 VAL A O 1
ATOM 2067 N N . SER A 1 284 ? -5.213 -21.439 -3.165 1.00 93.94 284 SER A N 1
ATOM 2068 C CA . SER A 1 284 ? -4.240 -21.188 -2.084 1.00 93.94 284 SER A CA 1
ATOM 2069 C C . SER A 1 284 ? -3.253 -20.069 -2.436 1.00 93.94 284 SER A C 1
ATOM 2071 O O . SER A 1 284 ? -3.243 -19.550 -3.560 1.00 93.94 284 SER A O 1
ATOM 2073 N N . SER A 1 285 ? -2.392 -19.710 -1.486 1.00 91.19 285 SER A N 1
ATOM 2074 C CA . SER A 1 285 ? -1.222 -18.859 -1.707 1.00 91.19 285 SER A CA 1
ATOM 2075 C C . SER A 1 285 ? -0.260 -19.381 -2.774 1.00 91.19 285 SER A C 1
ATOM 2077 O O . SER A 1 285 ? 0.354 -18.576 -3.478 1.00 91.19 285 SER A O 1
ATOM 2079 N N . ASP A 1 286 ? -0.158 -20.697 -2.943 1.00 90.31 286 ASP A N 1
ATOM 2080 C CA . ASP A 1 286 ? 0.804 -21.367 -3.829 1.00 90.31 286 ASP A CA 1
ATOM 2081 C C . ASP A 1 286 ? 0.367 -21.393 -5.293 1.00 90.31 286 ASP A C 1
ATOM 2083 O O . ASP A 1 286 ? 1.142 -21.739 -6.188 1.00 90.31 286 ASP A O 1
ATOM 2087 N N . SER A 1 287 ? -0.865 -20.972 -5.576 1.00 90.44 287 SER A N 1
ATOM 2088 C CA . SER A 1 287 ? -1.368 -20.895 -6.942 1.00 90.44 287 SER A CA 1
ATOM 2089 C C . SER A 1 287 ? -0.513 -19.987 -7.823 1.00 90.44 287 SER A C 1
ATOM 2091 O O . SER A 1 287 ? -0.183 -18.850 -7.468 1.00 90.44 287 SER A O 1
ATOM 2093 N N . SER A 1 288 ? -0.227 -20.442 -9.043 1.00 88.31 288 SER A N 1
ATOM 2094 C CA . SER A 1 288 ? 0.489 -19.673 -10.066 1.00 88.31 288 SER A CA 1
ATOM 2095 C C . SER A 1 288 ? -0.311 -18.492 -10.629 1.00 88.31 288 SER A C 1
ATOM 2097 O O . SER A 1 288 ? 0.176 -17.804 -11.524 1.00 88.31 288 SER A O 1
ATOM 2099 N N . THR A 1 289 ? -1.538 -18.247 -10.157 1.00 88.50 289 THR A N 1
ATOM 2100 C CA . THR A 1 289 ? -2.391 -17.128 -10.582 1.00 88.50 289 THR A CA 1
ATOM 2101 C C . THR A 1 289 ? -2.578 -16.122 -9.435 1.00 88.50 289 THR A C 1
ATOM 2103 O O . THR A 1 289 ? -3.561 -16.204 -8.695 1.00 88.50 289 THR A O 1
ATOM 2106 N N . PRO A 1 290 ? -1.676 -15.125 -9.279 1.00 84.75 290 PRO A N 1
ATOM 2107 C CA . PRO A 1 290 ? -1.703 -14.172 -8.160 1.00 84.75 290 PRO A CA 1
ATOM 2108 C C . PRO A 1 290 ? -3.017 -13.401 -8.005 1.00 84.75 290 PRO A C 1
ATOM 2110 O O . PRO A 1 290 ? -3.445 -13.099 -6.891 1.00 84.75 290 PRO A O 1
ATOM 2113 N N . SER A 1 291 ? -3.694 -13.122 -9.122 1.00 88.19 291 SER A N 1
ATOM 2114 C CA . SER A 1 291 ? -4.965 -12.395 -9.140 1.00 88.19 291 SER A CA 1
ATOM 2115 C C . SER A 1 291 ? -6.126 -13.154 -8.490 1.00 88.19 291 SER A C 1
ATOM 2117 O O . SER A 1 291 ? -7.140 -12.530 -8.190 1.00 88.19 291 SER A O 1
ATOM 2119 N N . GLN A 1 292 ? -5.991 -14.465 -8.259 1.00 92.44 292 GLN A N 1
ATOM 2120 C CA . GLN A 1 292 ? -7.004 -15.323 -7.632 1.00 92.44 292 GLN A CA 1
ATOM 2121 C C . GLN A 1 292 ? -6.637 -15.755 -6.204 1.00 92.44 292 GLN A C 1
ATOM 2123 O O . GLN A 1 292 ? -7.459 -16.373 -5.528 1.00 92.44 292 GLN A O 1
ATOM 2128 N N . ARG A 1 293 ? -5.429 -15.435 -5.725 1.00 91.94 293 ARG A N 1
ATOM 2129 C CA . ARG A 1 293 ? -4.980 -15.829 -4.382 1.00 91.94 293 ARG A CA 1
ATOM 2130 C C . ARG A 1 293 ? -5.845 -15.183 -3.290 1.00 91.94 293 ARG A C 1
ATOM 2132 O O . ARG A 1 293 ? -6.244 -14.021 -3.454 1.00 91.94 293 ARG A O 1
ATOM 2139 N N . PRO A 1 294 ? -6.112 -15.883 -2.169 1.00 93.75 294 PRO A N 1
ATOM 2140 C CA . PRO A 1 294 ? -6.881 -15.339 -1.053 1.00 93.75 294 PRO A CA 1
ATOM 2141 C C . PRO A 1 294 ? -6.337 -13.993 -0.573 1.00 93.75 294 PRO A C 1
ATOM 2143 O O . PRO A 1 294 ? -5.130 -13.765 -0.575 1.00 93.75 294 PRO A O 1
ATOM 2146 N N . LYS A 1 295 ? -7.211 -13.095 -0.116 1.00 93.31 295 LYS A N 1
ATOM 2147 C CA . LYS A 1 295 ? -6.807 -11.769 0.375 1.00 93.31 295 LYS A CA 1
ATOM 2148 C C . LYS A 1 295 ? -7.643 -11.298 1.557 1.00 93.31 295 LYS A C 1
ATOM 2150 O O . LYS A 1 295 ? -8.850 -11.521 1.591 1.00 93.31 295 LYS A O 1
ATOM 2155 N N . LEU A 1 296 ? -7.012 -10.579 2.477 1.00 95.06 296 LEU A N 1
ATOM 2156 C CA . LEU A 1 296 ? -7.648 -9.863 3.574 1.00 95.06 296 LEU A CA 1
ATOM 2157 C C . LEU A 1 296 ? -7.495 -8.358 3.343 1.00 95.06 296 LEU A C 1
ATOM 2159 O O . LEU A 1 296 ? -6.397 -7.813 3.426 1.00 95.06 296 LEU A O 1
ATOM 2163 N N . THR A 1 297 ? -8.598 -7.673 3.062 1.00 95.81 297 THR A N 1
ATOM 2164 C CA . THR A 1 297 ? -8.619 -6.210 2.944 1.00 95.81 297 THR A CA 1
ATOM 2165 C C . THR A 1 297 ? -9.027 -5.610 4.283 1.00 95.81 297 THR A C 1
ATOM 2167 O O . THR A 1 297 ? -10.084 -5.958 4.804 1.00 95.81 297 THR A O 1
ATOM 2170 N N . VAL A 1 298 ? -8.201 -4.722 4.839 1.00 96.44 298 VAL A N 1
ATOM 2171 C CA . VAL A 1 298 ? -8.417 -4.083 6.144 1.00 96.44 298 VAL A CA 1
ATOM 2172 C C . VAL A 1 298 ? -8.437 -2.570 5.972 1.00 96.44 298 VAL A C 1
ATOM 2174 O O . VAL A 1 298 ? -7.456 -1.978 5.526 1.00 96.44 298 VAL A O 1
ATOM 2177 N N . SER A 1 299 ? -9.543 -1.950 6.366 1.00 96.69 299 SER A N 1
ATOM 2178 C CA . SER A 1 299 ? -9.706 -0.505 6.490 1.00 96.69 299 SER A CA 1
ATOM 2179 C C . SER A 1 299 ? -9.676 -0.115 7.966 1.00 96.69 299 SER A C 1
ATOM 2181 O O . SER A 1 299 ? -10.338 -0.738 8.799 1.00 96.69 299 SER A O 1
ATOM 2183 N N . PHE A 1 300 ? -8.895 0.904 8.310 1.00 95.75 300 PHE A N 1
ATOM 2184 C CA . PHE A 1 300 ? -8.708 1.339 9.690 1.00 95.75 300 PHE A CA 1
ATOM 2185 C C . PHE A 1 300 ? -8.463 2.845 9.795 1.00 95.75 300 PHE A C 1
ATOM 2187 O O . PHE A 1 300 ? -7.996 3.488 8.855 1.00 95.75 300 PHE A O 1
ATOM 2194 N N . LEU A 1 301 ? -8.762 3.402 10.966 1.00 93.81 301 LEU A N 1
ATOM 2195 C CA . LEU A 1 301 ? -8.333 4.736 11.371 1.00 93.81 301 LEU A CA 1
ATOM 2196 C C . LEU A 1 301 ? -7.000 4.604 12.129 1.00 93.81 301 LEU A C 1
ATOM 2198 O O . LEU A 1 301 ? -6.972 3.968 13.193 1.00 93.81 301 LEU A O 1
ATOM 2202 N N . PRO A 1 302 ? -5.893 5.166 11.610 1.00 93.31 302 PRO A N 1
ATOM 2203 C CA . PRO A 1 302 ? -4.593 5.078 12.267 1.00 93.31 302 PRO A CA 1
ATOM 2204 C C . PRO A 1 302 ? -4.555 5.840 13.598 1.00 93.31 302 PRO A C 1
ATOM 2206 O O . PRO A 1 302 ? -5.292 6.819 13.771 1.00 93.31 302 PRO A O 1
ATOM 2209 N N . PRO A 1 303 ? -3.670 5.466 14.539 1.00 92.50 303 PRO A N 1
ATOM 2210 C CA . PRO A 1 303 ? -3.462 6.249 15.748 1.00 92.50 303 PRO A CA 1
ATOM 2211 C C . PRO A 1 303 ? -2.872 7.630 15.417 1.00 92.50 303 PRO A C 1
ATOM 2213 O O . PRO A 1 303 ? -2.234 7.852 14.380 1.00 92.50 303 PRO A O 1
ATOM 2216 N N . CYS A 1 304 ? -3.082 8.593 16.313 1.00 90.69 304 CYS A N 1
ATOM 2217 C CA . CYS A 1 304 ? -2.484 9.917 16.163 1.00 90.69 304 CYS A CA 1
ATOM 2218 C C . CYS A 1 304 ? -0.953 9.853 16.093 1.00 90.69 304 CYS A C 1
ATOM 2220 O O . CYS A 1 304 ? -0.323 9.093 16.821 1.00 90.69 304 CYS A O 1
ATOM 2222 N N . GLY A 1 305 ? -0.362 10.667 15.215 1.00 87.56 305 GLY A N 1
ATOM 2223 C CA . GLY A 1 305 ? 1.088 10.714 15.000 1.00 87.56 305 GLY A CA 1
ATOM 2224 C C . GLY A 1 305 ? 1.639 9.602 14.106 1.00 87.56 305 GLY A C 1
ATOM 2225 O O . GLY A 1 305 ? 2.798 9.677 13.711 1.00 87.56 305 GLY A O 1
ATOM 2226 N N . TRP A 1 306 ? 0.829 8.605 13.741 1.00 89.94 306 TRP A N 1
ATOM 2227 C CA . TRP A 1 306 ? 1.244 7.614 12.758 1.00 89.94 306 TRP A CA 1
ATOM 2228 C C . TRP A 1 306 ? 1.410 8.235 11.371 1.00 89.94 306 TRP A C 1
ATOM 2230 O O . TRP A 1 306 ? 0.579 9.022 10.917 1.00 89.94 306 TRP A O 1
ATOM 2240 N N . THR A 1 307 ? 2.465 7.837 10.677 1.00 84.44 307 THR A N 1
ATOM 2241 C CA . THR A 1 307 ? 2.664 8.149 9.265 1.00 84.44 307 THR A CA 1
ATOM 2242 C C . THR A 1 307 ? 2.775 6.843 8.490 1.00 84.44 307 THR A C 1
ATOM 2244 O O . THR A 1 307 ? 3.457 5.939 8.982 1.00 84.44 307 THR A O 1
ATOM 2247 N N . PRO A 1 308 ? 2.159 6.738 7.298 1.00 82.19 308 PRO A N 1
ATOM 2248 C CA . PRO A 1 308 ? 2.364 5.590 6.427 1.00 82.19 308 PRO A CA 1
ATOM 2249 C C . PRO A 1 308 ? 3.855 5.324 6.204 1.00 82.19 308 PRO A C 1
ATOM 2251 O O . PRO A 1 308 ? 4.617 6.293 6.097 1.00 82.19 308 PRO A O 1
ATOM 2254 N N . PRO A 1 309 ? 4.280 4.048 6.171 1.00 84.31 309 PRO A N 1
ATOM 2255 C CA . PRO A 1 309 ? 5.630 3.712 5.754 1.00 84.31 309 PRO A CA 1
ATOM 2256 C C . PRO A 1 309 ? 5.834 4.134 4.299 1.00 84.31 309 PRO A C 1
ATOM 2258 O O . PRO A 1 309 ? 4.906 4.073 3.491 1.00 84.31 309 PRO A O 1
ATOM 2261 N N . ASP A 1 310 ? 7.055 4.543 3.976 1.00 88.44 310 ASP A N 1
ATOM 2262 C CA . ASP A 1 310 ? 7.423 4.848 2.601 1.00 88.44 310 ASP A CA 1
ATOM 2263 C C . ASP A 1 310 ? 7.451 3.545 1.777 1.00 88.44 310 ASP A C 1
ATOM 2265 O O . ASP A 1 310 ? 7.996 2.524 2.206 1.00 88.44 310 ASP A O 1
ATOM 2269 N N . ILE A 1 311 ? 6.855 3.579 0.588 1.00 89.19 311 ILE A N 1
ATOM 2270 C CA . ILE A 1 311 ? 6.835 2.486 -0.384 1.00 89.19 311 ILE A CA 1
ATOM 2271 C C . ILE A 1 311 ? 7.858 2.809 -1.465 1.00 89.19 311 ILE A C 1
ATOM 2273 O O . ILE A 1 311 ? 7.760 3.859 -2.095 1.00 89.19 311 ILE A O 1
ATOM 2277 N N . THR A 1 312 ? 8.801 1.900 -1.716 1.00 94.12 312 THR A N 1
ATOM 2278 C CA . THR A 1 312 ? 9.761 2.024 -2.822 1.00 94.12 312 THR A CA 1
ATOM 2279 C C . THR A 1 312 ? 9.444 1.017 -3.918 1.00 94.12 312 THR A C 1
ATOM 2281 O O . THR A 1 312 ? 9.356 -0.181 -3.656 1.00 94.12 312 THR A O 1
ATOM 2284 N N . VAL A 1 313 ? 9.309 1.505 -5.149 1.00 93.44 313 VAL A N 1
ATOM 2285 C CA . VAL A 1 313 ? 9.151 0.696 -6.362 1.00 93.44 313 VAL A CA 1
ATOM 2286 C C . VAL A 1 313 ? 10.289 0.987 -7.335 1.00 93.44 313 VAL A C 1
ATOM 2288 O O . VAL A 1 313 ? 10.714 2.133 -7.472 1.00 93.44 313 VAL A O 1
ATOM 2291 N N . THR A 1 314 ? 10.759 -0.048 -8.027 1.00 96.06 314 THR A N 1
ATOM 2292 C CA . THR A 1 314 ? 11.701 0.076 -9.146 1.00 96.06 314 THR A CA 1
ATOM 2293 C C . THR A 1 314 ? 10.961 -0.252 -10.430 1.00 96.06 314 THR A C 1
ATOM 2295 O O . THR A 1 314 ? 10.427 -1.351 -10.577 1.00 96.06 314 THR A O 1
ATOM 2298 N N . LEU A 1 315 ? 10.907 0.711 -11.343 1.00 97.12 315 LEU A N 1
ATOM 2299 C CA . LEU A 1 315 ? 10.179 0.614 -12.601 1.00 97.12 315 LEU A CA 1
ATOM 2300 C C . LEU A 1 315 ? 11.173 0.518 -13.759 1.00 97.12 315 LEU A C 1
ATOM 2302 O O . LEU A 1 315 ? 12.072 1.350 -13.866 1.00 97.12 315 LEU A O 1
ATOM 2306 N N . GLY A 1 316 ? 10.996 -0.470 -14.634 1.00 96.38 316 GLY A N 1
ATOM 2307 C CA . GLY A 1 316 ? 11.682 -0.500 -15.929 1.00 96.38 316 GLY A CA 1
ATOM 2308 C C . GLY A 1 316 ? 11.007 0.438 -16.940 1.00 96.38 316 GLY A C 1
ATOM 2309 O O . GLY A 1 316 ? 9.834 0.788 -16.756 1.00 96.38 316 GLY A O 1
ATOM 2310 N N . PRO A 1 317 ? 11.709 0.861 -18.005 1.00 96.25 317 PRO A N 1
ATOM 2311 C CA . PRO A 1 317 ? 11.125 1.695 -19.045 1.00 96.25 317 PRO A CA 1
ATOM 2312 C C . PRO A 1 317 ? 10.002 0.941 -19.767 1.00 96.25 317 PRO A C 1
ATOM 2314 O O . PRO A 1 317 ? 10.151 -0.207 -20.183 1.00 96.25 317 PRO A O 1
ATOM 2317 N N . LEU A 1 318 ? 8.871 1.621 -19.943 1.00 96.81 318 LEU A N 1
ATOM 2318 C CA . LEU A 1 318 ? 7.807 1.217 -20.856 1.00 96.81 318 LEU A CA 1
ATOM 2319 C C . LEU A 1 318 ? 8.270 1.336 -22.313 1.00 96.81 318 LEU A C 1
ATOM 2321 O O . LEU A 1 318 ? 7.860 0.530 -23.141 1.00 96.81 318 LEU A O 1
ATOM 2325 N N . ALA A 1 319 ? 9.103 2.333 -22.610 1.00 98.00 319 ALA A N 1
ATOM 2326 C CA . ALA A 1 319 ? 9.677 2.590 -23.925 1.00 98.00 319 ALA A CA 1
ATOM 2327 C C . ALA A 1 319 ? 10.999 3.356 -23.801 1.00 98.00 319 ALA A C 1
ATOM 2329 O O . ALA A 1 319 ? 11.088 4.275 -22.981 1.00 98.00 319 ALA A O 1
ATOM 2330 N N . ASP A 1 320 ? 11.974 3.046 -24.650 1.00 98.44 320 ASP A N 1
ATOM 2331 C CA . ASP A 1 320 ? 13.192 3.821 -24.848 1.00 98.44 320 ASP A CA 1
ATOM 2332 C C . ASP A 1 320 ? 13.749 3.751 -26.283 1.00 98.44 320 ASP A C 1
ATOM 2334 O O . ASP A 1 320 ? 13.539 2.827 -27.054 1.00 98.44 320 ASP A O 1
ATOM 2338 N N . THR A 1 321 ? 14.408 4.823 -26.701 1.00 98.38 321 THR A N 1
ATOM 2339 C CA . THR A 1 321 ? 15.145 4.913 -27.973 1.00 98.38 321 THR A CA 1
ATOM 2340 C C . THR A 1 321 ? 16.008 6.152 -27.894 1.00 98.38 321 THR A C 1
ATOM 2342 O O . THR A 1 321 ? 15.619 7.122 -27.251 1.00 98.38 321 THR A O 1
ATOM 2345 N N . ASP A 1 322 ? 17.135 6.205 -28.581 1.00 97.88 322 ASP A N 1
ATOM 2346 C CA . ASP A 1 322 ? 17.762 7.483 -28.890 1.00 97.88 322 ASP A CA 1
ATOM 2347 C C . ASP A 1 322 ? 17.265 8.021 -30.238 1.00 97.88 322 ASP A C 1
ATOM 2349 O O . ASP A 1 322 ? 16.715 7.297 -31.077 1.00 97.88 322 ASP A O 1
ATOM 2353 N N . ILE A 1 323 ? 17.388 9.333 -30.411 1.00 98.38 323 ILE A N 1
ATOM 2354 C CA . ILE A 1 323 ? 17.192 10.012 -31.686 1.00 98.38 323 ILE A CA 1
ATOM 2355 C C . ILE A 1 323 ? 18.486 10.723 -32.062 1.00 98.38 323 ILE A C 1
ATOM 2357 O O . ILE A 1 323 ? 18.997 11.528 -31.289 1.00 98.38 323 ILE A O 1
ATOM 2361 N N . ASP A 1 324 ? 18.981 10.446 -33.264 1.00 97.12 324 ASP A N 1
ATOM 2362 C CA . ASP A 1 324 ? 20.319 10.851 -33.702 1.00 97.12 324 ASP A CA 1
ATOM 2363 C C . ASP A 1 324 ? 20.251 11.810 -34.898 1.00 97.12 324 ASP A C 1
ATOM 2365 O O . ASP A 1 324 ? 19.605 11.528 -35.916 1.00 97.12 324 ASP A O 1
ATOM 2369 N N . TYR A 1 325 ? 20.919 12.955 -34.773 1.00 96.62 325 TYR A N 1
ATOM 2370 C CA . TYR A 1 325 ? 21.048 13.965 -35.815 1.00 96.62 325 TYR A CA 1
ATOM 2371 C C . TYR A 1 325 ? 21.724 13.447 -37.096 1.00 96.62 325 TYR A C 1
ATOM 2373 O O . TYR A 1 325 ? 21.305 13.839 -38.191 1.00 96.62 325 TYR A O 1
ATOM 2381 N N . ASP A 1 326 ? 22.737 12.583 -36.989 1.00 94.69 326 ASP A N 1
ATOM 2382 C CA . ASP A 1 326 ? 23.538 12.118 -38.131 1.00 94.69 326 ASP A CA 1
ATOM 2383 C C . ASP A 1 326 ? 22.776 11.147 -39.028 1.00 94.69 326 ASP A C 1
ATOM 2385 O O . ASP A 1 326 ? 22.955 11.123 -40.252 1.00 94.69 326 ASP A O 1
ATOM 2389 N N . VAL A 1 327 ? 21.852 10.391 -38.439 1.00 96.12 327 VAL A N 1
ATOM 2390 C CA . VAL A 1 327 ? 20.955 9.483 -39.157 1.00 96.12 327 VAL A CA 1
ATOM 2391 C C . VAL A 1 327 ? 19.492 9.811 -38.847 1.00 96.12 327 VAL A C 1
ATOM 2393 O O . VAL A 1 327 ? 18.743 9.008 -38.290 1.00 96.12 327 VAL A O 1
ATOM 2396 N N . PRO A 1 328 ? 19.003 10.982 -39.299 1.00 97.12 328 PRO A N 1
ATOM 2397 C CA . PRO A 1 328 ? 17.836 11.645 -38.720 1.00 97.12 328 PRO A CA 1
ATOM 2398 C C . PRO A 1 328 ? 16.477 11.024 -39.080 1.00 97.12 328 PRO A C 1
ATOM 2400 O O . PRO A 1 328 ? 15.420 11.557 -38.726 1.00 97.12 328 PRO A O 1
ATOM 2403 N N . THR A 1 329 ? 16.484 9.936 -39.846 1.00 97.25 329 THR A N 1
ATOM 2404 C CA . THR A 1 329 ? 15.303 9.148 -40.227 1.00 97.25 329 THR A CA 1
ATOM 2405 C C . THR A 1 329 ? 15.370 7.708 -39.730 1.00 97.25 329 THR A C 1
ATOM 2407 O O . THR A 1 329 ? 14.462 6.935 -40.030 1.00 97.25 329 THR A O 1
ATOM 2410 N N . THR A 1 330 ? 16.432 7.339 -39.017 1.00 98.06 330 THR A N 1
ATOM 2411 C CA . THR A 1 330 ? 16.619 6.007 -38.445 1.00 98.06 330 THR A CA 1
ATOM 2412 C C . THR A 1 330 ? 15.982 5.959 -37.062 1.00 98.06 330 THR A C 1
ATOM 2414 O O . THR A 1 330 ? 16.042 6.929 -36.308 1.00 98.06 330 THR A O 1
ATOM 2417 N N . ASN A 1 331 ? 15.323 4.842 -36.768 1.00 97.81 331 ASN A N 1
ATOM 2418 C CA . ASN A 1 331 ? 14.781 4.527 -35.454 1.00 97.81 331 ASN A CA 1
ATOM 2419 C C . ASN A 1 331 ? 15.702 3.518 -34.759 1.00 97.81 331 ASN A C 1
ATOM 2421 O O . ASN A 1 331 ? 16.194 2.598 -35.417 1.00 97.81 331 ASN A O 1
ATOM 2425 N N . PHE A 1 332 ? 15.885 3.680 -33.449 1.00 98.00 332 PHE A N 1
ATOM 2426 C CA . PHE A 1 332 ? 16.802 2.872 -32.649 1.00 98.00 332 PHE A CA 1
ATOM 2427 C C . PHE A 1 332 ? 16.129 2.112 -31.504 1.00 98.00 332 PHE A C 1
ATOM 2429 O O . PHE A 1 332 ? 16.822 1.425 -30.766 1.00 98.00 332 PHE A O 1
ATOM 2436 N N . GLY A 1 333 ? 14.795 2.122 -31.397 1.00 96.81 333 GLY A N 1
ATOM 2437 C CA . GLY A 1 333 ? 14.044 1.508 -30.285 1.00 96.81 333 GLY A CA 1
ATOM 2438 C C . GLY A 1 333 ? 14.060 -0.028 -30.234 1.00 96.81 333 GLY A C 1
ATOM 2439 O O . GLY A 1 333 ? 13.157 -0.651 -29.692 1.00 96.81 333 GLY A O 1
ATOM 2440 N N . SER A 1 334 ? 15.013 -0.671 -30.905 1.00 97.94 334 SER A N 1
ATOM 2441 C CA . SER A 1 334 ? 15.306 -2.105 -30.780 1.00 97.94 334 SER A CA 1
ATOM 2442 C C . SER A 1 334 ? 16.806 -2.369 -30.612 1.00 97.94 334 SER A C 1
ATOM 2444 O O . SER A 1 334 ? 17.242 -3.516 -30.714 1.00 97.94 334 SER A O 1
ATOM 2446 N N . GLN A 1 335 ? 17.612 -1.315 -30.457 1.00 98.19 335 GLN A N 1
ATOM 2447 C CA . GLN A 1 335 ? 19.044 -1.422 -30.217 1.00 98.19 335 GLN A CA 1
ATOM 2448 C C . GLN A 1 335 ? 19.313 -1.563 -28.721 1.00 98.19 335 GLN A C 1
ATOM 2450 O O . GLN A 1 335 ? 18.614 -0.954 -27.925 1.00 98.19 335 GLN A O 1
ATOM 2455 N N . PRO A 1 336 ? 20.357 -2.310 -28.324 1.00 97.94 336 PRO A N 1
ATOM 2456 C CA . PRO A 1 336 ? 20.694 -2.510 -26.917 1.00 97.94 336 PRO A CA 1
ATOM 2457 C C . PRO A 1 336 ? 21.301 -1.266 -26.247 1.00 97.94 336 PRO A C 1
ATOM 2459 O O . PRO A 1 336 ? 21.426 -1.252 -25.024 1.00 97.94 336 PRO A O 1
ATOM 2462 N N . ASP A 1 337 ? 21.616 -0.221 -27.008 1.00 98.06 337 ASP A N 1
ATOM 2463 C CA . ASP A 1 337 ? 22.370 0.944 -26.560 1.00 98.06 337 ASP A CA 1
ATOM 2464 C C . ASP A 1 337 ? 21.582 2.243 -26.796 1.00 98.06 337 ASP A C 1
ATOM 2466 O O . ASP A 1 337 ? 20.914 2.386 -27.816 1.00 98.06 337 ASP A O 1
ATOM 2470 N N . LEU A 1 338 ? 21.701 3.194 -25.867 1.00 98.62 338 LEU A N 1
ATOM 2471 C CA . LEU A 1 338 ? 21.189 4.561 -25.970 1.00 98.62 338 LEU A CA 1
ATOM 2472 C C . LEU A 1 338 ? 22.359 5.546 -26.012 1.00 98.62 338 LEU A C 1
ATOM 2474 O O . LEU A 1 338 ? 23.192 5.574 -25.099 1.00 98.62 338 LEU A O 1
ATOM 2478 N N . TYR A 1 339 ? 22.389 6.393 -27.034 1.00 97.94 339 TYR A N 1
ATOM 2479 C CA . TYR A 1 339 ? 23.489 7.322 -27.283 1.00 97.94 339 TYR A CA 1
ATOM 2480 C C . TYR A 1 339 ? 23.167 8.742 -26.811 1.00 97.94 339 TYR A C 1
ATOM 2482 O O . TYR A 1 339 ? 22.096 9.274 -27.092 1.00 97.94 339 TYR A O 1
ATOM 2490 N N . LEU A 1 340 ? 24.116 9.368 -26.105 1.00 98.00 340 LEU A N 1
ATOM 2491 C CA . LEU A 1 340 ? 24.068 10.772 -25.696 1.00 98.00 340 LEU A CA 1
ATOM 2492 C C . LEU A 1 340 ? 25.350 11.503 -26.099 1.00 98.00 340 LEU A C 1
ATOM 2494 O O . LEU A 1 340 ? 26.443 11.195 -25.615 1.00 98.00 340 LEU A O 1
ATOM 2498 N N . SER A 1 341 ? 25.212 12.526 -26.933 1.00 96.38 341 SER A N 1
ATOM 2499 C CA . SER A 1 341 ? 26.339 13.273 -27.502 1.00 96.38 341 SER A CA 1
ATOM 2500 C C . SER A 1 341 ? 25.905 14.681 -27.931 1.00 96.38 341 SER A C 1
ATOM 2502 O O . SER A 1 341 ? 24.716 14.978 -27.990 1.00 96.38 341 SER A O 1
ATOM 2504 N N . GLN A 1 342 ? 26.874 15.570 -28.203 1.00 93.44 342 GLN A N 1
ATOM 2505 C CA . GLN A 1 342 ? 26.601 16.946 -28.666 1.00 93.44 342 GLN A CA 1
ATOM 2506 C C . GLN A 1 342 ? 27.320 17.339 -29.962 1.00 93.44 342 GLN A C 1
ATOM 2508 O O . GLN A 1 342 ? 26.872 18.242 -30.662 1.00 93.44 342 GLN A O 1
ATOM 2513 N N . GLY A 1 343 ? 28.461 16.719 -30.289 1.00 83.12 343 GLY A N 1
ATOM 2514 C CA . GLY A 1 343 ? 29.161 16.985 -31.554 1.00 83.12 343 GLY A CA 1
ATOM 2515 C C . GLY A 1 343 ? 28.318 16.596 -32.771 1.00 83.12 343 GLY A C 1
ATOM 2516 O O . GLY A 1 343 ? 28.271 17.341 -33.746 1.00 83.12 343 GLY A O 1
ATOM 2517 N N . TYR A 1 344 ? 27.610 15.477 -32.639 1.00 86.81 344 TYR A N 1
ATOM 2518 C CA . TYR A 1 344 ? 26.549 15.000 -33.515 1.00 86.81 344 TYR A CA 1
ATOM 2519 C C . TYR A 1 344 ? 25.403 14.587 -32.600 1.00 86.81 344 TYR A C 1
ATOM 2521 O O . TYR A 1 344 ? 25.481 13.506 -32.032 1.00 86.81 344 TYR A O 1
ATOM 2529 N N . PRO A 1 345 ? 24.453 15.490 -32.303 1.00 93.75 345 PRO A N 1
ATOM 2530 C CA . PRO A 1 345 ? 23.560 15.293 -31.174 1.00 93.75 345 PRO A CA 1
ATOM 2531 C C . PRO A 1 345 ? 22.749 14.001 -31.268 1.00 93.75 345 PRO A C 1
ATOM 2533 O O . PRO A 1 345 ? 21.976 13.815 -32.208 1.00 93.75 345 PRO A O 1
ATOM 2536 N N . ALA A 1 346 ? 22.896 13.157 -30.253 1.00 97.31 346 ALA A N 1
ATOM 2537 C CA . ALA A 1 346 ? 22.030 12.020 -29.989 1.00 97.31 346 ALA A CA 1
ATOM 2538 C C . ALA A 1 346 ? 21.337 12.239 -28.642 1.00 97.31 346 ALA A C 1
ATOM 2540 O O . ALA A 1 346 ? 21.988 12.611 -27.659 1.00 97.31 346 ALA A O 1
ATOM 2541 N N . HIS A 1 347 ? 20.016 12.066 -28.608 1.00 98.31 347 HIS A N 1
ATOM 2542 C CA . HIS A 1 347 ? 19.206 12.276 -27.409 1.00 98.31 347 HIS A CA 1
ATOM 2543 C C . HIS A 1 347 ? 18.469 10.991 -27.017 1.00 98.31 347 HIS A C 1
ATOM 2545 O O . HIS A 1 347 ? 17.546 10.590 -27.733 1.00 98.31 347 HIS A O 1
ATOM 2551 N N . PRO A 1 348 ? 18.794 10.373 -25.869 1.00 98.50 348 PRO A N 1
ATOM 2552 C CA . PRO A 1 348 ? 17.998 9.291 -25.305 1.00 98.50 348 PRO A CA 1
ATOM 2553 C C . PRO A 1 348 ? 16.604 9.779 -24.903 1.00 98.50 348 PRO A C 1
ATOM 2555 O O . PRO A 1 348 ? 16.471 10.788 -24.207 1.00 98.50 348 PRO A O 1
ATOM 2558 N N . LEU A 1 349 ? 15.575 9.035 -25.295 1.00 98.69 349 LEU A N 1
ATOM 2559 C CA . LEU A 1 349 ? 14.184 9.164 -24.874 1.00 98.69 349 LEU A CA 1
ATOM 2560 C C . LEU A 1 349 ? 13.819 7.966 -24.003 1.00 98.69 349 LEU A C 1
ATOM 2562 O O . LEU A 1 349 ? 14.087 6.833 -24.389 1.00 98.69 349 LEU A O 1
ATOM 2566 N N . LEU A 1 350 ? 13.177 8.206 -22.859 1.00 98.62 350 LEU A N 1
ATOM 2567 C CA . LEU A 1 350 ? 12.701 7.148 -21.965 1.00 98.62 350 LEU A CA 1
ATOM 2568 C C . LEU A 1 350 ? 11.299 7.464 -21.450 1.00 98.62 350 LEU A C 1
ATOM 2570 O O . LEU A 1 350 ? 11.007 8.602 -21.090 1.00 98.62 350 LEU A O 1
ATOM 2574 N N . GLN A 1 351 ? 10.430 6.467 -21.351 1.00 98.31 351 GLN A N 1
ATOM 2575 C CA . GLN A 1 351 ? 9.106 6.592 -20.747 1.00 98.31 351 GLN A CA 1
ATOM 2576 C C . GLN A 1 351 ? 8.886 5.455 -19.753 1.00 98.31 351 GLN A C 1
ATOM 2578 O O . GLN A 1 351 ? 9.218 4.313 -20.042 1.00 98.31 351 GLN A O 1
ATOM 2583 N N . PHE A 1 352 ? 8.296 5.759 -18.598 1.00 98.06 352 PHE A N 1
ATOM 2584 C CA . PHE A 1 352 ? 8.008 4.792 -17.535 1.00 98.06 352 PHE A CA 1
ATOM 2585 C C . PHE A 1 352 ? 6.507 4.755 -17.254 1.00 98.06 352 PHE A C 1
ATOM 2587 O O . PHE A 1 352 ? 5.846 5.797 -17.304 1.00 98.06 352 PHE A O 1
ATOM 2594 N N . ASP A 1 353 ? 5.979 3.572 -16.942 1.00 95.81 353 ASP A N 1
ATOM 2595 C CA . ASP A 1 353 ? 4.596 3.416 -16.491 1.00 95.81 353 ASP A CA 1
ATOM 2596 C C . ASP A 1 353 ? 4.492 3.671 -14.981 1.00 95.81 353 ASP A C 1
ATOM 2598 O O . ASP A 1 353 ? 5.138 2.999 -14.180 1.00 95.81 353 ASP A O 1
ATOM 2602 N N . LEU A 1 354 ? 3.665 4.646 -14.599 1.00 94.44 354 LEU A N 1
ATOM 2603 C CA . LEU A 1 354 ? 3.414 5.024 -13.206 1.00 94.44 354 LEU A CA 1
ATOM 2604 C C . LEU A 1 354 ? 2.043 4.562 -12.701 1.00 94.44 354 LEU A C 1
ATOM 2606 O O . LEU A 1 354 ? 1.673 4.912 -11.585 1.00 94.44 354 LEU A O 1
ATOM 2610 N N . ALA A 1 355 ? 1.284 3.776 -13.474 1.00 88.62 355 ALA A N 1
ATOM 2611 C CA . ALA A 1 355 ? -0.071 3.355 -13.104 1.00 88.62 355 ALA A CA 1
ATOM 2612 C C . ALA A 1 355 ? -0.139 2.554 -11.787 1.00 88.62 355 ALA A C 1
ATOM 2614 O O . ALA A 1 355 ? -1.197 2.484 -11.164 1.00 88.62 355 ALA A O 1
ATOM 2615 N N . GLY A 1 356 ? 0.981 1.967 -11.348 1.00 82.56 356 GLY A N 1
ATOM 2616 C CA . GLY A 1 356 ? 1.104 1.296 -10.049 1.00 82.56 356 GLY A CA 1
ATOM 2617 C C . GLY A 1 356 ? 1.247 2.235 -8.843 1.00 82.56 356 GLY A C 1
ATOM 2618 O O . GLY A 1 356 ? 1.204 1.761 -7.710 1.00 82.56 356 GLY A O 1
ATOM 2619 N N . ILE A 1 357 ? 1.422 3.542 -9.061 1.00 88.81 357 ILE A N 1
ATOM 2620 C CA . ILE A 1 357 ? 1.478 4.566 -8.012 1.00 88.81 357 ILE A CA 1
ATOM 2621 C C . ILE A 1 357 ? 0.128 5.283 -7.988 1.00 88.81 357 ILE A C 1
ATOM 2623 O O . ILE A 1 357 ? -0.277 5.912 -8.965 1.00 88.81 357 ILE A O 1
ATOM 2627 N N . ASN A 1 358 ? -0.588 5.173 -6.869 1.00 81.62 358 ASN A N 1
ATOM 2628 C CA . ASN A 1 358 ? -1.931 5.735 -6.747 1.00 81.62 358 ASN A CA 1
ATOM 2629 C C . ASN A 1 358 ? -1.915 7.269 -6.853 1.00 81.62 358 ASN A C 1
ATOM 2631 O O . ASN A 1 358 ? -1.057 7.945 -6.286 1.00 81.62 358 ASN A O 1
ATOM 2635 N N . SER A 1 359 ? -2.930 7.828 -7.515 1.00 76.44 359 SER A N 1
ATOM 2636 C CA . SER A 1 359 ? -3.150 9.277 -7.545 1.00 76.44 359 SER A CA 1
ATOM 2637 C C . SER A 1 359 ? -3.325 9.830 -6.126 1.00 76.44 359 SER A C 1
ATOM 2639 O O . SER A 1 359 ? -4.109 9.279 -5.348 1.00 76.44 359 SER A O 1
ATOM 2641 N N . GLY A 1 360 ? -2.646 10.934 -5.806 1.00 78.31 360 GLY A N 1
ATOM 2642 C CA . GLY A 1 360 ? -2.662 11.556 -4.477 1.00 78.31 360 GLY A CA 1
ATOM 2643 C C . GLY A 1 360 ? -1.570 11.061 -3.523 1.00 78.31 360 GLY A C 1
ATOM 2644 O O . GLY A 1 360 ? -1.484 11.561 -2.400 1.00 78.31 360 GLY A O 1
ATOM 2645 N N . SER A 1 361 ? -0.728 10.116 -3.955 1.00 89.00 361 SER A N 1
ATOM 2646 C CA . SER A 1 361 ? 0.496 9.768 -3.237 1.00 89.00 361 SER A CA 1
ATOM 2647 C C . SER A 1 361 ? 1.493 10.927 -3.227 1.00 89.00 361 SER A C 1
ATOM 2649 O O . SER A 1 361 ? 1.652 11.661 -4.204 1.00 89.00 361 SER A O 1
ATOM 2651 N N . VAL A 1 362 ? 2.208 11.065 -2.113 1.00 92.88 362 VAL A N 1
ATOM 2652 C CA . VAL A 1 362 ? 3.292 12.040 -1.974 1.00 92.88 362 VAL A CA 1
ATOM 2653 C C . VAL A 1 362 ? 4.604 11.352 -2.322 1.00 92.88 362 VAL A C 1
ATOM 2655 O O . VAL A 1 362 ? 5.106 10.532 -1.552 1.00 92.88 362 VAL A O 1
ATOM 2658 N N . VAL A 1 363 ? 5.183 11.715 -3.461 1.00 95.81 363 VAL A N 1
ATOM 2659 C CA . VAL A 1 363 ? 6.499 11.262 -3.907 1.00 95.81 363 VAL A CA 1
ATOM 2660 C C . VAL A 1 363 ? 7.566 11.882 -3.003 1.00 95.81 363 VAL A C 1
ATOM 2662 O O . VAL A 1 363 ? 7.680 13.100 -2.866 1.00 95.81 363 VAL A O 1
ATOM 2665 N N . LYS A 1 364 ? 8.341 11.026 -2.338 1.00 96.12 364 LYS A N 1
ATOM 2666 C CA . LYS A 1 364 ? 9.455 11.405 -1.461 1.00 96.12 364 LYS A CA 1
ATOM 2667 C C . LYS A 1 364 ? 10.761 11.548 -2.213 1.00 96.12 364 LYS A C 1
ATOM 2669 O O . LYS A 1 364 ? 11.499 12.495 -1.958 1.00 96.12 364 LYS A O 1
ATOM 2674 N N . SER A 1 365 ? 11.015 10.624 -3.126 1.00 97.62 365 SER A N 1
ATOM 2675 C CA . SER A 1 365 ? 12.151 10.667 -4.034 1.00 97.62 365 SER A CA 1
ATOM 2676 C C . SER A 1 365 ? 11.817 9.903 -5.305 1.00 97.62 365 SER A C 1
ATOM 2678 O O . SER A 1 365 ? 11.168 8.861 -5.242 1.00 97.62 365 SER A O 1
ATOM 2680 N N . ALA A 1 366 ? 12.295 10.382 -6.445 1.00 98.31 366 ALA A N 1
ATOM 2681 C CA . ALA A 1 366 ? 12.323 9.625 -7.684 1.00 98.31 366 ALA A CA 1
ATOM 2682 C C . ALA A 1 366 ? 13.689 9.791 -8.354 1.00 98.31 366 ALA A C 1
ATOM 2684 O O . ALA A 1 366 ? 14.088 10.906 -8.686 1.00 98.31 366 ALA A O 1
ATOM 2685 N N . SER A 1 367 ? 14.398 8.680 -8.543 1.00 98.50 367 SER A N 1
ATOM 2686 C CA . SER A 1 367 ? 15.728 8.639 -9.152 1.00 98.50 367 SER A CA 1
ATOM 2687 C C . SER A 1 367 ? 15.658 7.900 -10.484 1.00 98.50 367 SER A C 1
ATOM 2689 O O . SER A 1 367 ? 15.361 6.703 -10.512 1.00 98.50 367 SER A O 1
ATOM 2691 N N . LEU A 1 368 ? 15.911 8.609 -11.587 1.00 98.75 368 LEU A N 1
ATOM 2692 C CA . LEU A 1 368 ? 16.184 7.986 -12.882 1.00 98.75 368 LEU A CA 1
ATOM 2693 C C . LEU A 1 368 ? 17.625 7.476 -12.858 1.00 98.75 368 LEU A C 1
ATOM 2695 O O . LEU A 1 368 ? 18.556 8.262 -12.692 1.00 98.75 368 LEU A O 1
ATOM 2699 N N . ARG A 1 369 ? 17.814 6.179 -13.072 1.00 98.62 369 ARG A N 1
ATOM 2700 C CA . ARG A 1 369 ? 19.114 5.514 -13.061 1.00 98.62 369 ARG A CA 1
ATOM 2701 C C . ARG A 1 369 ? 19.421 4.997 -14.457 1.00 98.62 369 ARG A C 1
ATOM 2703 O O . ARG A 1 369 ? 18.659 4.206 -15.010 1.00 98.62 369 ARG A O 1
ATOM 2710 N N . LEU A 1 370 ? 20.544 5.436 -15.016 1.00 98.62 370 LEU A N 1
ATOM 2711 C CA . LEU A 1 370 ? 21.048 4.985 -16.313 1.00 98.62 370 LEU A CA 1
ATOM 2712 C C . LEU A 1 370 ? 22.431 4.373 -16.143 1.00 98.62 370 LEU A C 1
ATOM 2714 O O . LEU A 1 370 ? 23.311 4.972 -15.520 1.00 98.62 370 LEU A O 1
ATOM 2718 N N . TYR A 1 371 ? 22.644 3.188 -16.706 1.00 98.56 371 TYR A N 1
ATOM 2719 C CA . TYR A 1 371 ? 23.938 2.527 -16.630 1.00 98.56 371 TYR A CA 1
ATOM 2720 C C . TYR A 1 371 ? 24.867 3.057 -17.721 1.00 98.56 371 TYR A C 1
ATOM 2722 O O . TYR A 1 371 ? 24.663 2.777 -18.898 1.00 98.56 371 TYR A O 1
ATOM 2730 N N . PHE A 1 372 ? 25.888 3.828 -17.342 1.00 98.19 372 PHE A N 1
ATOM 2731 C CA . PHE A 1 372 ? 26.922 4.314 -18.255 1.00 98.19 372 PHE A CA 1
ATOM 2732 C C . PHE A 1 372 ? 27.844 3.150 -18.625 1.00 98.19 372 PHE A C 1
ATOM 2734 O O . PHE A 1 372 ? 28.814 2.871 -17.922 1.00 98.19 372 PHE A O 1
ATOM 2741 N N . GLY A 1 373 ? 27.513 2.437 -19.700 1.00 97.50 373 GLY A N 1
ATOM 2742 C CA . GLY A 1 373 ? 28.145 1.170 -20.061 1.00 97.50 373 GLY A CA 1
ATOM 2743 C C . GLY A 1 373 ? 29.402 1.325 -20.909 1.00 97.50 373 GLY A C 1
ATOM 2744 O O . GLY A 1 373 ? 30.360 0.571 -20.738 1.00 97.50 373 GLY A O 1
ATOM 2745 N N . SER A 1 374 ? 29.433 2.300 -21.817 1.00 97.62 374 SER A N 1
ATOM 2746 C CA . SER A 1 374 ? 30.557 2.506 -22.736 1.00 97.62 374 SER A CA 1
ATOM 2747 C C . SER A 1 374 ? 30.724 3.967 -23.128 1.00 97.62 374 SER A C 1
ATOM 2749 O O . SER A 1 374 ? 29.809 4.773 -23.003 1.00 97.62 374 SER A O 1
ATOM 2751 N N . LEU A 1 375 ? 31.922 4.313 -23.593 1.00 97.88 375 LEU A N 1
ATOM 2752 C CA . LEU A 1 375 ? 32.277 5.666 -24.006 1.00 97.88 375 LEU A CA 1
ATOM 2753 C C . LEU A 1 375 ? 33.013 5.627 -25.339 1.00 97.88 375 LEU A C 1
ATOM 2755 O O . LEU A 1 375 ? 33.954 4.844 -25.510 1.00 97.88 375 LEU A O 1
ATOM 2759 N N . GLN A 1 376 ? 32.653 6.541 -26.234 1.00 96.50 376 GLN A N 1
ATOM 2760 C CA . GLN A 1 376 ? 33.463 6.864 -27.401 1.00 96.50 376 GLN A CA 1
ATOM 2761 C C . GLN A 1 376 ? 34.001 8.293 -27.327 1.00 96.50 376 GLN A C 1
ATOM 2763 O O . GLN A 1 376 ? 33.355 9.195 -26.802 1.00 96.50 376 GLN A O 1
ATOM 2768 N N . VAL A 1 377 ? 35.206 8.500 -27.861 1.00 95.19 377 VAL A N 1
ATOM 2769 C CA . VAL A 1 377 ? 35.839 9.812 -28.040 1.00 95.19 377 VAL A CA 1
ATOM 2770 C C . VAL A 1 377 ? 36.389 9.873 -29.458 1.00 95.19 377 VAL A C 1
ATOM 2772 O O . VAL A 1 377 ? 37.265 9.086 -29.816 1.00 95.19 377 VAL A O 1
ATOM 2775 N N . ASN A 1 378 ? 35.900 10.817 -30.267 1.00 91.94 378 ASN A N 1
ATOM 2776 C CA . ASN A 1 378 ? 36.241 10.910 -31.695 1.00 91.94 378 ASN A CA 1
ATOM 2777 C C . ASN A 1 378 ? 35.969 9.588 -32.451 1.00 91.94 378 ASN A C 1
ATOM 2779 O O . ASN A 1 378 ? 36.845 9.099 -33.170 1.00 91.94 378 ASN A O 1
ATOM 2783 N N . ALA A 1 379 ? 34.784 8.999 -32.240 1.00 89.38 379 ALA A N 1
ATOM 2784 C CA . ALA A 1 379 ? 34.343 7.736 -32.849 1.00 89.38 379 ALA A CA 1
ATOM 2785 C C . ALA A 1 379 ? 35.262 6.525 -32.563 1.00 89.38 379 ALA A C 1
ATOM 2787 O O . ALA A 1 379 ? 35.416 5.620 -33.386 1.00 89.38 379 ALA A O 1
ATOM 2788 N N . LYS A 1 380 ? 35.940 6.520 -31.407 1.00 94.75 380 LYS A N 1
ATOM 2789 C CA . LYS A 1 380 ? 36.773 5.404 -30.932 1.00 94.75 380 LYS A CA 1
ATOM 2790 C C . LYS A 1 380 ? 36.469 5.099 -29.476 1.00 94.75 380 LYS A C 1
ATOM 2792 O O . LYS A 1 380 ? 36.323 6.026 -28.683 1.00 94.75 380 LYS A O 1
ATOM 2797 N N . SER A 1 381 ? 36.454 3.817 -29.116 1.00 96.44 381 SER A N 1
ATOM 2798 C CA . SER A 1 381 ? 36.284 3.377 -27.729 1.00 96.44 381 SER A CA 1
ATOM 2799 C C . SER A 1 381 ? 37.303 4.046 -26.806 1.00 96.44 381 SER A C 1
ATOM 2801 O O . SER A 1 381 ? 38.500 4.087 -27.105 1.00 96.44 381 SER A O 1
ATOM 2803 N N . ALA A 1 382 ? 36.830 4.548 -25.670 1.00 97.19 382 ALA A N 1
ATOM 2804 C CA . ALA A 1 382 ? 37.652 5.212 -24.672 1.00 97.19 382 ALA A CA 1
ATOM 2805 C C . ALA A 1 382 ? 37.339 4.674 -23.273 1.00 97.19 382 ALA A C 1
ATOM 2807 O O . ALA A 1 382 ? 36.215 4.288 -22.971 1.00 97.19 382 ALA A O 1
ATOM 2808 N N . SER A 1 383 ? 38.340 4.667 -22.395 1.00 96.44 383 SER A N 1
ATOM 2809 C CA . 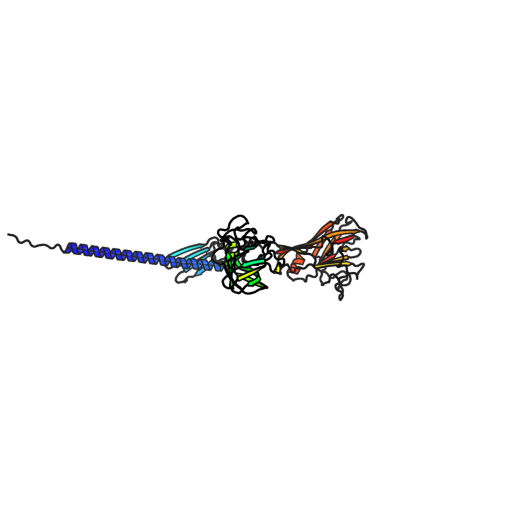SER A 1 383 ? 38.185 4.160 -21.026 1.00 96.44 383 SER A CA 1
ATOM 2810 C C . SER A 1 383 ? 37.698 5.211 -20.030 1.00 96.44 383 SER A C 1
ATOM 2812 O O . SER A 1 383 ? 37.317 4.856 -18.918 1.00 96.44 383 SER A O 1
ATOM 2814 N N . LYS A 1 384 ? 37.740 6.500 -20.389 1.00 96.94 384 LYS A N 1
ATOM 2815 C CA . LYS A 1 384 ? 37.340 7.602 -19.509 1.00 96.94 384 LYS A CA 1
ATOM 2816 C C . LYS A 1 384 ? 37.056 8.899 -20.260 1.00 96.94 384 LYS A C 1
ATOM 2818 O O . LYS A 1 384 ? 37.650 9.141 -21.313 1.00 96.94 384 LYS A O 1
ATOM 2823 N N . THR A 1 385 ? 36.220 9.754 -19.676 1.00 96.81 385 THR A N 1
ATOM 2824 C CA . THR A 1 385 ? 35.957 11.105 -20.187 1.00 96.81 385 THR A CA 1
ATOM 2825 C C . THR A 1 385 ? 37.221 11.971 -20.134 1.00 96.81 385 THR A C 1
ATOM 2827 O O . THR A 1 385 ? 38.087 11.847 -19.263 1.00 96.81 385 THR A O 1
ATOM 2830 N N . THR A 1 386 ? 37.333 12.885 -21.082 1.00 96.12 386 THR A N 1
ATOM 2831 C CA . THR A 1 386 ? 38.442 13.823 -21.292 1.00 96.12 386 THR A CA 1
ATOM 2832 C C . THR A 1 386 ? 38.140 15.232 -20.779 1.00 96.12 386 THR A C 1
ATOM 2834 O O . THR A 1 386 ? 39.072 16.010 -20.541 1.00 96.12 386 THR A O 1
ATOM 2837 N N . LYS A 1 387 ? 36.864 15.547 -20.534 1.00 94.25 387 LYS A N 1
ATOM 2838 C CA . LYS A 1 387 ? 36.378 16.819 -19.981 1.00 94.25 387 LYS A CA 1
ATOM 2839 C C . LYS A 1 387 ? 35.195 16.599 -19.032 1.00 94.25 387 LYS A C 1
ATOM 2841 O O . LYS A 1 387 ? 34.700 15.485 -18.895 1.00 94.25 387 LYS A O 1
ATOM 2846 N N . ASN A 1 388 ? 34.782 17.674 -18.366 1.00 96.62 388 ASN A N 1
ATOM 2847 C CA . ASN A 1 388 ? 33.523 17.693 -17.629 1.00 96.62 388 ASN A CA 1
ATOM 2848 C C . ASN A 1 388 ? 32.373 17.806 -18.635 1.00 96.62 388 ASN A C 1
ATOM 2850 O O . ASN A 1 388 ? 32.424 18.683 -19.497 1.00 96.62 388 ASN A O 1
ATOM 2854 N N . LEU A 1 389 ? 31.365 16.950 -18.506 1.00 96.94 389 LEU A N 1
ATOM 2855 C CA . LEU A 1 389 ? 30.153 16.949 -19.319 1.00 96.94 389 LEU A CA 1
ATOM 2856 C C . LEU A 1 389 ? 28.954 17.294 -18.442 1.00 96.94 389 LEU A C 1
ATOM 2858 O O . LEU A 1 389 ? 28.727 16.653 -17.419 1.00 96.94 389 LEU A O 1
ATOM 2862 N N . THR A 1 390 ? 28.183 18.297 -18.838 1.00 97.81 390 THR A N 1
ATOM 2863 C CA . THR A 1 390 ? 26.872 18.569 -18.243 1.00 97.81 390 THR A CA 1
ATOM 2864 C C . THR A 1 390 ? 25.826 17.701 -18.927 1.00 97.81 390 THR A C 1
ATOM 2866 O O . THR A 1 390 ? 25.715 17.745 -20.146 1.00 97.81 390 THR A O 1
ATOM 2869 N N . LEU A 1 391 ? 25.068 16.935 -18.150 1.00 98.06 391 LEU A N 1
ATOM 2870 C CA . LEU A 1 391 ? 23.980 16.080 -18.612 1.00 98.06 391 LEU A CA 1
ATOM 2871 C C . LEU A 1 391 ? 22.677 16.628 -18.039 1.00 98.06 391 LEU A C 1
ATOM 2873 O O . LEU A 1 391 ? 22.533 16.724 -16.818 1.00 98.06 391 LEU A O 1
ATOM 2877 N N . ASN A 1 392 ? 21.743 16.989 -18.906 1.00 98.38 392 ASN A N 1
ATOM 2878 C CA . ASN A 1 392 ? 20.454 17.539 -18.526 1.00 98.38 392 ASN A CA 1
ATOM 2879 C C . ASN A 1 392 ? 19.347 16.546 -18.854 1.00 98.38 392 ASN A C 1
ATOM 2881 O O . ASN A 1 392 ? 19.329 15.946 -19.928 1.00 98.38 392 ASN A O 1
ATOM 2885 N N . VAL A 1 393 ? 18.392 16.430 -17.938 1.00 98.62 393 VAL A N 1
ATOM 2886 C CA . VAL A 1 393 ? 17.159 15.672 -18.149 1.00 98.62 393 VAL A CA 1
ATOM 2887 C C . VAL A 1 393 ? 16.013 16.662 -18.297 1.00 98.62 393 VAL A C 1
ATOM 2889 O O . VAL A 1 393 ? 15.839 17.545 -17.453 1.00 98.62 393 VAL A O 1
ATOM 2892 N N . HIS A 1 394 ? 15.203 16.506 -19.339 1.00 98.50 394 HIS A N 1
ATOM 2893 C CA . HIS A 1 394 ? 14.037 17.349 -19.601 1.00 98.50 394 HIS A CA 1
ATOM 2894 C C . HIS A 1 394 ? 12.759 16.521 -19.713 1.00 98.50 394 HIS A C 1
ATOM 2896 O O . HIS A 1 394 ? 12.783 15.362 -20.121 1.00 98.50 394 HIS A O 1
ATOM 2902 N N . ALA A 1 395 ? 11.621 17.136 -19.385 1.00 98.25 395 ALA A N 1
ATOM 2903 C CA . ALA A 1 395 ? 10.309 16.528 -19.595 1.00 98.25 395 ALA A CA 1
ATOM 2904 C C . ALA A 1 395 ? 9.884 16.680 -21.060 1.00 98.25 395 ALA A C 1
ATOM 2906 O O . ALA A 1 395 ? 9.810 17.805 -21.572 1.00 98.25 395 ALA A O 1
ATOM 2907 N N . VAL A 1 396 ? 9.542 15.574 -21.720 1.00 98.25 396 VAL A N 1
ATOM 2908 C CA . VAL A 1 396 ? 9.009 15.594 -23.086 1.00 98.25 396 VAL A CA 1
ATOM 2909 C C . VAL A 1 396 ? 7.578 16.145 -23.069 1.00 98.25 396 VAL A C 1
ATOM 2911 O O . VAL A 1 396 ? 6.770 15.849 -22.190 1.00 98.25 396 VAL A O 1
ATOM 2914 N N . THR A 1 397 ? 7.239 16.983 -24.046 1.00 97.19 397 THR A N 1
ATOM 2915 C CA . THR A 1 397 ? 5.950 17.702 -24.103 1.00 97.19 397 THR A CA 1
ATOM 2916 C C . THR A 1 397 ? 4.958 17.112 -25.103 1.00 97.19 397 THR A C 1
ATOM 2918 O O . THR A 1 397 ? 3.772 17.448 -25.071 1.00 97.19 397 THR A O 1
ATOM 2921 N N . LYS A 1 398 ? 5.418 16.226 -25.992 1.00 96.62 398 LYS A N 1
ATOM 2922 C CA . LYS A 1 398 ? 4.594 15.530 -26.985 1.00 96.62 398 LYS A CA 1
ATOM 2923 C C . LYS A 1 398 ? 4.812 14.029 -26.882 1.00 96.62 398 LYS A C 1
ATOM 2925 O O . LYS A 1 398 ? 5.947 13.578 -26.807 1.00 96.62 398 LYS A O 1
ATOM 2930 N N . SER A 1 399 ? 3.732 13.260 -26.954 1.00 97.12 399 SER A N 1
ATOM 2931 C CA . SER A 1 399 ? 3.835 11.805 -27.009 1.00 97.12 399 SER A CA 1
ATOM 2932 C C . SER A 1 399 ? 4.614 11.345 -28.244 1.00 97.12 399 SER A C 1
ATOM 2934 O O . SER A 1 399 ? 4.540 11.956 -29.320 1.00 97.12 399 SER A O 1
ATOM 2936 N N . TRP A 1 400 ? 5.335 10.247 -28.080 1.00 98.12 400 TRP A N 1
ATOM 2937 C CA . TRP A 1 400 ? 6.128 9.581 -29.104 1.00 98.12 400 TRP A CA 1
ATOM 2938 C C . TRP A 1 400 ? 5.902 8.072 -29.008 1.00 98.12 400 TRP A C 1
ATOM 2940 O O . TRP A 1 400 ? 5.255 7.593 -28.075 1.00 98.12 400 TRP A O 1
ATOM 2950 N N . LYS A 1 401 ? 6.374 7.332 -30.009 1.00 98.31 401 LYS A N 1
ATOM 2951 C CA . LYS A 1 401 ? 6.348 5.870 -30.001 1.00 98.31 401 LYS A CA 1
ATOM 2952 C C . LYS A 1 401 ? 7.738 5.336 -30.269 1.00 98.31 401 LYS A C 1
ATOM 2954 O O . LYS A 1 401 ? 8.366 5.727 -31.247 1.00 98.31 401 LYS A O 1
ATOM 2959 N N . GLU A 1 402 ? 8.154 4.404 -29.431 1.00 98.12 402 GLU A N 1
ATOM 2960 C CA . GLU A 1 402 ? 9.469 3.775 -29.443 1.00 98.12 402 GLU A CA 1
ATOM 2961 C C . GLU A 1 402 ? 9.959 3.341 -30.813 1.00 98.12 402 GLU A C 1
ATOM 2963 O O . GLU A 1 402 ? 11.004 3.800 -31.243 1.00 98.12 402 GLU A O 1
ATOM 2968 N N . LEU A 1 403 ? 9.171 2.544 -31.534 1.00 98.12 403 LEU A N 1
ATOM 2969 C CA . LEU A 1 403 ? 9.551 1.989 -32.837 1.00 98.12 403 LEU A CA 1
ATOM 2970 C C . LEU A 1 403 ? 9.279 2.941 -34.018 1.00 98.12 403 LEU A C 1
ATOM 2972 O O . LEU A 1 403 ? 9.333 2.540 -35.179 1.00 98.12 403 LEU A O 1
ATOM 2976 N N . GLU A 1 404 ? 8.918 4.196 -33.742 1.00 98.25 404 GLU A N 1
ATOM 2977 C CA . GLU A 1 404 ? 8.602 5.203 -34.763 1.00 98.25 404 GLU A CA 1
ATOM 2978 C C . GLU A 1 404 ? 9.399 6.507 -34.594 1.00 98.25 404 GLU A C 1
ATOM 2980 O O . GLU A 1 404 ? 9.514 7.282 -35.551 1.00 98.25 404 GLU A O 1
ATOM 2985 N N . ALA A 1 40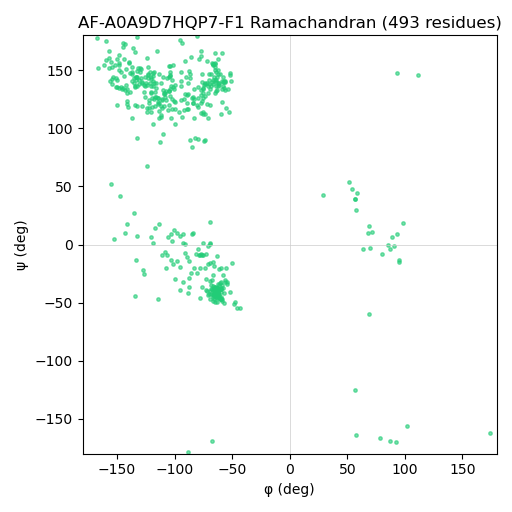5 ? 9.909 6.786 -33.392 1.00 98.44 405 ALA A N 1
ATOM 2986 C CA . ALA A 1 405 ? 10.608 8.022 -33.088 1.00 98.44 405 ALA A CA 1
ATOM 2987 C C . ALA A 1 405 ? 11.981 8.072 -33.778 1.00 98.44 405 ALA A C 1
ATOM 2989 O O . ALA A 1 405 ? 12.725 7.101 -33.837 1.00 98.44 405 ALA A O 1
ATOM 2990 N N . THR A 1 406 ? 12.297 9.226 -34.343 1.00 98.50 406 THR A N 1
ATOM 2991 C CA . THR A 1 406 ? 13.541 9.549 -35.049 1.00 98.50 406 THR A CA 1
ATOM 2992 C C . THR A 1 406 ? 13.865 11.011 -34.749 1.00 98.50 406 THR A C 1
ATOM 2994 O O . THR A 1 406 ? 13.026 11.739 -34.206 1.00 98.50 406 THR A O 1
ATOM 2997 N N . TRP A 1 407 ? 15.024 11.507 -35.176 1.00 98.31 407 TRP A N 1
ATOM 2998 C CA . TRP A 1 407 ? 15.360 12.929 -35.026 1.00 98.31 407 TRP A CA 1
ATOM 2999 C C . TRP A 1 407 ? 14.311 13.878 -35.631 1.00 98.31 407 TRP A C 1
ATOM 3001 O O . TRP A 1 407 ? 14.057 14.968 -35.112 1.00 98.31 407 TRP A O 1
ATOM 3011 N N . LYS A 1 408 ? 13.662 13.467 -36.732 1.00 98.12 408 LYS A N 1
ATOM 3012 C CA . LYS A 1 408 ? 12.652 14.274 -37.443 1.00 98.12 408 LYS A CA 1
ATOM 3013 C C . LYS A 1 408 ? 11.218 14.017 -36.984 1.00 98.12 408 LYS A C 1
ATOM 3015 O O . LYS A 1 408 ? 10.391 14.931 -37.039 1.00 98.12 408 LYS A O 1
ATOM 3020 N N . LYS A 1 409 ? 10.899 12.789 -36.577 1.00 98.31 409 LYS A N 1
ATOM 3021 C CA . LYS A 1 409 ? 9.528 12.333 -36.308 1.00 98.31 409 LYS A CA 1
ATOM 3022 C C . LYS A 1 409 ? 9.365 11.794 -34.900 1.00 98.31 409 LYS A C 1
ATOM 3024 O O . LYS A 1 409 ? 10.175 10.993 -34.471 1.00 98.31 409 LYS A O 1
ATOM 3029 N N . ARG A 1 410 ? 8.267 12.151 -34.229 1.00 97.94 410 ARG A N 1
ATOM 3030 C CA . ARG A 1 410 ? 7.870 11.539 -32.945 1.00 97.94 410 ARG A CA 1
ATOM 3031 C C . ARG A 1 410 ? 7.027 10.277 -33.122 1.00 97.94 410 ARG A C 1
ATOM 3033 O O . ARG A 1 410 ? 7.027 9.402 -32.265 1.00 97.94 410 ARG A O 1
ATOM 3040 N N . ILE A 1 411 ? 6.288 10.224 -34.231 1.00 97.88 411 ILE A N 1
ATOM 3041 C CA . ILE A 1 411 ? 5.491 9.092 -34.722 1.00 97.88 411 ILE A CA 1
ATOM 3042 C C . ILE A 1 411 ? 5.479 9.141 -36.257 1.00 97.88 411 ILE A C 1
ATOM 3044 O O . ILE A 1 411 ? 5.731 10.195 -36.848 1.00 97.88 411 ILE A O 1
ATOM 3048 N N . ILE A 1 412 ? 5.112 8.053 -36.933 1.00 95.69 412 ILE A N 1
ATOM 3049 C CA . ILE A 1 412 ? 5.125 7.944 -38.405 1.00 95.69 412 ILE A CA 1
ATOM 3050 C C . ILE A 1 412 ? 4.377 9.106 -39.080 1.00 95.69 412 ILE A C 1
ATOM 3052 O O . ILE A 1 412 ? 4.847 9.657 -40.085 1.00 95.69 412 ILE A O 1
ATOM 3056 N N . SER A 1 413 ? 3.232 9.498 -38.513 1.00 96.06 413 SER A N 1
ATOM 3057 C CA . SER A 1 413 ? 2.319 10.508 -39.056 1.00 96.06 413 SER A CA 1
ATOM 3058 C C . SER A 1 413 ? 2.589 11.940 -38.582 1.00 96.06 413 SER A C 1
ATOM 3060 O O . SER A 1 413 ? 1.826 12.841 -38.934 1.00 96.06 413 SER A O 1
ATOM 3062 N N . SER A 1 414 ? 3.599 12.197 -37.744 1.00 97.62 414 SER A N 1
ATOM 3063 C CA . SER A 1 414 ? 3.843 13.542 -37.204 1.00 97.62 414 SER A CA 1
ATOM 3064 C C . SER A 1 414 ? 5.311 13.809 -36.889 1.00 97.62 414 SER A C 1
ATOM 3066 O O . SER A 1 414 ? 5.992 13.016 -36.241 1.00 97.62 414 SER A O 1
ATOM 3068 N N . ASN A 1 415 ? 5.767 14.991 -37.295 1.00 98.19 415 ASN A N 1
ATOM 3069 C CA . ASN A 1 415 ? 7.094 15.490 -36.965 1.00 98.19 415 ASN A CA 1
ATOM 3070 C C . ASN A 1 415 ? 7.145 15.998 -35.515 1.00 98.19 415 ASN A C 1
ATOM 3072 O O . ASN A 1 415 ? 6.104 16.294 -34.916 1.00 98.19 415 ASN A O 1
ATOM 3076 N N . TRP A 1 416 ? 8.357 16.127 -34.981 1.00 98.00 416 TRP A N 1
ATOM 3077 C CA . TRP A 1 416 ? 8.604 17.053 -33.875 1.00 98.00 416 TRP A CA 1
ATOM 3078 C C . TRP A 1 416 ? 8.384 18.497 -34.346 1.00 98.00 416 TRP A C 1
ATOM 3080 O O . TRP A 1 416 ? 8.541 18.793 -35.535 1.00 98.00 416 TRP A O 1
ATOM 3090 N N . THR A 1 417 ? 8.016 19.395 -33.434 1.00 97.44 417 THR A N 1
ATOM 3091 C CA . THR A 1 417 ? 7.922 20.834 -33.728 1.00 97.44 417 THR A CA 1
ATOM 3092 C C . THR A 1 417 ? 9.321 21.399 -33.952 1.00 97.44 417 THR A C 1
ATOM 3094 O O . THR A 1 417 ? 9.566 22.067 -34.957 1.00 97.44 417 THR A O 1
ATOM 3097 N N . THR A 1 418 ? 10.243 21.047 -33.057 1.00 94.75 418 THR A N 1
ATOM 3098 C CA . THR A 1 418 ? 11.682 21.267 -33.196 1.00 94.75 418 THR A CA 1
ATOM 3099 C C . THR A 1 418 ? 12.359 19.912 -33.380 1.00 94.75 418 THR A C 1
ATOM 3101 O O . THR A 1 418 ? 12.158 18.999 -32.583 1.00 94.75 418 THR A O 1
ATOM 3104 N N . GLN A 1 419 ? 13.137 19.742 -34.453 1.00 96.12 419 GLN A N 1
ATOM 3105 C CA . GLN A 1 419 ? 13.888 18.496 -34.661 1.00 96.12 419 GLN A CA 1
ATOM 3106 C C . GLN A 1 419 ? 14.829 18.231 -33.479 1.00 96.12 419 GLN A C 1
ATOM 3108 O O . GLN A 1 419 ? 15.382 19.174 -32.917 1.00 96.12 419 GLN A O 1
ATOM 3113 N N . GLY A 1 420 ? 15.001 16.960 -33.117 1.00 95.00 420 GLY A N 1
ATOM 3114 C CA . GLY A 1 420 ? 15.722 16.569 -31.901 1.00 95.00 420 GLY A CA 1
ATOM 3115 C C . GLY A 1 420 ? 14.853 16.472 -30.643 1.00 95.00 420 GLY A C 1
ATOM 3116 O O . GLY A 1 420 ? 15.388 16.231 -29.565 1.00 95.00 420 GLY A O 1
ATOM 3117 N N . GLY A 1 421 ? 13.527 16.609 -30.769 1.00 96.06 421 GLY A N 1
ATOM 3118 C CA . GLY A 1 421 ? 12.568 16.360 -29.691 1.00 96.06 421 GLY A CA 1
ATOM 3119 C C . GLY A 1 421 ? 11.876 17.623 -29.169 1.00 96.06 421 GLY A C 1
ATOM 3120 O O . GLY A 1 421 ? 12.473 18.691 -29.080 1.00 96.06 421 GLY A O 1
ATOM 3121 N N . ASP A 1 422 ? 10.606 17.487 -28.773 1.00 97.69 422 ASP A N 1
ATOM 3122 C CA . ASP A 1 422 ? 9.828 18.569 -28.154 1.00 97.69 422 ASP A CA 1
ATOM 3123 C C . ASP A 1 422 ? 9.805 18.402 -26.625 1.00 97.69 422 ASP A C 1
ATOM 3125 O O . ASP A 1 422 ? 9.037 17.594 -26.095 1.00 97.69 422 ASP A O 1
ATOM 3129 N N . TYR A 1 423 ? 10.584 19.196 -25.892 1.00 97.31 423 TYR A N 1
ATOM 3130 C CA . TYR A 1 423 ? 10.710 19.122 -24.429 1.00 97.31 423 TYR A CA 1
ATOM 3131 C C . TYR A 1 423 ? 10.652 20.501 -23.753 1.00 97.31 423 TYR A C 1
ATOM 3133 O O . TYR A 1 423 ? 10.717 21.540 -24.411 1.00 97.31 423 TYR A O 1
ATOM 3141 N N . ARG A 1 424 ? 10.458 20.526 -22.428 1.00 96.62 424 ARG A N 1
ATOM 3142 C CA . ARG A 1 424 ? 10.445 21.772 -21.640 1.00 96.62 424 ARG A CA 1
ATOM 3143 C C . ARG A 1 424 ? 11.815 22.447 -21.698 1.00 96.62 424 ARG A C 1
ATOM 3145 O O . ARG A 1 424 ? 12.824 21.782 -21.554 1.00 96.62 424 ARG A O 1
ATOM 3152 N N . SER A 1 425 ? 11.856 23.773 -21.817 1.00 94.06 425 SER A N 1
ATOM 3153 C CA . SER A 1 425 ? 13.124 24.521 -21.832 1.00 94.06 425 SER A CA 1
ATOM 3154 C C . SER A 1 425 ? 13.880 24.484 -20.499 1.00 94.06 425 SER A C 1
ATOM 3156 O O . SER A 1 425 ? 15.092 24.672 -20.468 1.00 94.06 425 SER A O 1
ATOM 3158 N N . THR A 1 426 ? 13.164 24.303 -19.388 1.00 95.25 426 THR A N 1
ATOM 3159 C CA . THR A 1 426 ? 13.757 24.148 -18.058 1.00 95.25 426 THR A CA 1
ATOM 3160 C C . THR A 1 426 ? 14.036 22.673 -17.807 1.00 95.25 426 THR A C 1
ATOM 3162 O O . THR A 1 426 ? 13.103 21.866 -17.810 1.00 95.25 426 THR A O 1
ATOM 3165 N N . SER A 1 427 ? 15.302 22.345 -17.542 1.00 96.81 427 SER A N 1
ATOM 3166 C CA . SER A 1 427 ? 15.704 20.997 -17.145 1.00 96.81 427 SER A CA 1
ATOM 3167 C C . SER A 1 427 ? 15.046 20.607 -15.828 1.00 96.81 427 SER A C 1
ATOM 3169 O O . SER A 1 427 ? 15.009 21.400 -14.887 1.00 96.81 427 SER A O 1
ATOM 3171 N N . VAL A 1 428 ? 14.596 19.360 -15.748 1.00 97.56 428 VAL A N 1
ATOM 3172 C CA . VAL A 1 428 ? 14.122 18.725 -14.512 1.00 97.56 428 VAL A CA 1
ATOM 3173 C C . VAL A 1 428 ? 15.274 18.625 -13.522 1.00 97.56 428 VAL A C 1
ATOM 3175 O O . VAL A 1 428 ? 15.122 18.939 -12.347 1.00 97.56 428 VAL A O 1
ATOM 3178 N N . THR A 1 429 ? 16.439 18.219 -14.024 1.00 98.19 429 THR A N 1
ATOM 3179 C CA . THR A 1 429 ? 17.675 18.107 -13.259 1.00 98.19 429 THR A CA 1
ATOM 3180 C C . THR A 1 429 ? 18.885 18.184 -14.181 1.00 98.19 429 THR A C 1
ATOM 3182 O O . THR A 1 429 ? 18.775 17.997 -15.397 1.00 98.19 429 THR A O 1
ATOM 3185 N N . SER A 1 430 ? 20.036 18.490 -13.592 1.00 97.06 430 SER A N 1
ATOM 3186 C CA . SER A 1 430 ? 21.313 18.637 -14.279 1.00 97.06 430 SER A CA 1
ATOM 3187 C C . SER A 1 430 ? 22.419 18.003 -13.443 1.00 97.06 430 SER A C 1
ATOM 3189 O O . SER A 1 430 ? 22.534 18.260 -12.244 1.00 97.06 430 SER A O 1
ATOM 3191 N N . MET A 1 431 ? 23.246 17.182 -14.081 1.00 96.94 431 MET A N 1
ATOM 3192 C CA . MET A 1 431 ? 24.411 16.535 -13.484 1.00 96.94 431 MET A CA 1
ATOM 3193 C C . MET A 1 431 ? 25.678 16.985 -14.210 1.00 96.94 431 MET A C 1
ATOM 3195 O O . MET A 1 431 ? 25.683 17.147 -15.425 1.00 96.94 431 MET A O 1
ATOM 3199 N N . THR A 1 432 ? 26.790 17.125 -13.485 1.00 97.62 432 THR A N 1
ATOM 3200 C CA . THR A 1 432 ? 28.120 17.231 -14.105 1.00 97.62 432 THR A CA 1
ATOM 3201 C C . THR A 1 432 ? 28.864 15.906 -13.980 1.00 97.62 432 THR A C 1
ATOM 3203 O O . THR A 1 432 ? 29.329 15.546 -12.899 1.00 97.62 432 THR A O 1
ATOM 3206 N N . LEU A 1 433 ? 29.026 15.197 -15.096 1.00 97.38 433 LEU A N 1
ATOM 3207 C CA . LEU A 1 433 ? 29.927 14.060 -15.194 1.00 97.38 433 LEU A CA 1
ATOM 3208 C C . LEU A 1 433 ? 31.362 14.580 -15.308 1.00 97.38 433 LEU A C 1
ATOM 3210 O O . LEU A 1 433 ? 31.736 15.235 -16.279 1.00 97.38 433 LEU A O 1
ATOM 3214 N N . SER A 1 434 ? 32.165 14.320 -14.283 1.00 97.69 434 SER A N 1
ATOM 3215 C CA . SER A 1 434 ? 33.517 14.870 -14.187 1.00 97.69 434 SER A CA 1
ATOM 3216 C C . SER A 1 434 ? 34.469 14.301 -15.245 1.00 97.69 434 SER A C 1
ATOM 3218 O O . SER A 1 434 ? 34.309 13.188 -15.745 1.00 97.69 434 SER A O 1
ATOM 3220 N N . LYS A 1 435 ? 35.520 15.058 -15.554 1.00 96.94 435 LYS A N 1
ATOM 3221 C CA . LYS A 1 435 ? 36.671 14.585 -16.324 1.00 96.94 435 LYS A CA 1
ATOM 3222 C C . LYS A 1 435 ? 37.294 13.364 -15.643 1.00 96.94 435 LYS A C 1
ATOM 3224 O O . LYS A 1 435 ? 37.524 13.377 -14.437 1.00 96.94 435 LYS A O 1
ATOM 3229 N N . ASN A 1 436 ? 37.702 12.385 -16.448 1.00 97.00 436 ASN A N 1
ATOM 3230 C CA . ASN A 1 436 ? 38.216 11.075 -16.044 1.00 97.00 436 ASN A CA 1
ATOM 3231 C C . ASN A 1 436 ? 37.171 10.106 -15.463 1.00 97.00 436 ASN A C 1
ATOM 3233 O O . ASN A 1 436 ? 37.577 9.061 -14.958 1.00 97.00 436 ASN A O 1
ATOM 3237 N N . SER A 1 437 ? 35.870 10.393 -15.554 1.00 97.25 437 SER A N 1
ATOM 3238 C CA . SER A 1 437 ? 34.836 9.403 -15.233 1.00 97.25 437 SER A CA 1
ATOM 3239 C C . SER A 1 437 ? 34.929 8.204 -16.173 1.00 97.25 437 SER A C 1
ATOM 3241 O O . SER A 1 437 ? 35.102 8.373 -17.381 1.00 97.25 437 SER A O 1
ATOM 3243 N N . THR A 1 438 ? 34.817 6.999 -15.623 1.00 97.44 438 THR A N 1
ATOM 3244 C CA . THR A 1 438 ? 34.931 5.731 -16.353 1.00 97.44 438 THR A CA 1
ATOM 3245 C C . THR A 1 438 ? 33.553 5.101 -16.576 1.00 97.44 438 THR A C 1
ATOM 3247 O O . THR A 1 438 ? 32.711 5.205 -15.680 1.00 97.44 438 THR A O 1
ATOM 3250 N N . PRO A 1 439 ? 33.322 4.410 -17.708 1.00 97.56 439 PRO A N 1
ATOM 3251 C CA . PRO A 1 439 ? 32.165 3.531 -17.870 1.00 97.56 439 PRO A CA 1
ATOM 3252 C C . PRO A 1 439 ? 32.130 2.414 -16.815 1.00 97.56 439 PRO A C 1
ATOM 3254 O O . PRO A 1 439 ? 33.131 2.135 -16.152 1.00 97.56 439 PRO A O 1
ATOM 3257 N N . GLY A 1 440 ? 30.980 1.758 -16.683 1.00 97.00 440 GLY A N 1
ATOM 3258 C CA . GLY A 1 440 ? 30.718 0.683 -15.729 1.00 97.00 440 GLY A CA 1
ATOM 3259 C C . GLY A 1 440 ? 29.995 1.123 -14.451 1.00 97.00 440 GLY A C 1
ATOM 3260 O O . GLY A 1 440 ? 30.053 0.408 -13.452 1.00 97.00 440 GLY A O 1
ATOM 3261 N N . THR A 1 441 ? 29.339 2.288 -14.450 1.00 96.69 441 THR A N 1
ATOM 3262 C CA . THR A 1 441 ? 28.671 2.861 -13.267 1.00 96.69 441 THR A CA 1
ATOM 3263 C C . THR A 1 441 ? 27.249 3.320 -13.572 1.00 96.69 441 THR A C 1
ATOM 3265 O O . THR A 1 441 ? 26.944 3.739 -14.686 1.00 96.69 441 THR A O 1
ATOM 3268 N N . TRP A 1 442 ? 26.390 3.305 -12.555 1.00 98.06 442 TRP A N 1
ATOM 3269 C CA . TRP A 1 442 ? 25.090 3.968 -12.608 1.00 98.06 442 TRP A CA 1
ATOM 3270 C C . TRP A 1 442 ? 25.258 5.480 -12.468 1.00 98.06 442 TRP A C 1
ATOM 3272 O O . TRP A 1 442 ? 26.013 5.947 -11.611 1.00 98.06 442 TRP A O 1
ATOM 3282 N N . LEU A 1 443 ? 24.556 6.230 -13.314 1.00 98.38 443 LEU A N 1
ATOM 3283 C CA . LEU A 1 443 ? 24.314 7.659 -13.157 1.00 98.38 443 LEU A CA 1
ATOM 3284 C C . LEU A 1 443 ? 22.880 7.850 -12.673 1.00 98.38 443 LEU A C 1
ATOM 3286 O O . LEU A 1 443 ? 21.964 7.236 -13.217 1.00 98.38 443 LEU A O 1
ATOM 3290 N N . GLU A 1 444 ? 22.696 8.692 -11.661 1.00 98.38 444 GLU A N 1
ATOM 3291 C CA . GLU A 1 444 ? 21.414 8.874 -10.980 1.00 98.38 444 GLU A CA 1
ATOM 3292 C C . GLU A 1 444 ? 20.954 10.330 -11.050 1.00 98.38 444 GLU A C 1
ATOM 3294 O O . GLU A 1 444 ? 21.671 11.246 -10.648 1.00 98.38 444 GLU A O 1
ATOM 3299 N N . PHE A 1 445 ? 19.749 10.541 -11.562 1.00 98.44 445 PHE A N 1
ATOM 3300 C CA . PHE A 1 445 ? 19.166 11.850 -11.807 1.00 98.44 445 PHE A CA 1
ATOM 3301 C C . PHE A 1 445 ? 17.920 12.016 -10.940 1.00 98.44 445 PHE A C 1
ATOM 3303 O O . PHE A 1 445 ? 16.953 11.267 -11.084 1.00 98.44 445 PHE A O 1
ATOM 3310 N N . ASP A 1 446 ? 17.928 13.015 -10.057 1.00 98.31 446 ASP A N 1
ATOM 3311 C CA . ASP A 1 446 ? 16.757 13.345 -9.244 1.00 98.31 446 ASP A CA 1
ATOM 3312 C C . ASP A 1 446 ? 15.662 13.964 -10.121 1.00 98.31 446 ASP A C 1
ATOM 3314 O O . ASP A 1 446 ? 15.782 15.094 -10.591 1.00 98.31 446 ASP A O 1
ATOM 3318 N N . VAL A 1 447 ? 14.591 13.207 -10.342 1.00 98.44 447 VAL A N 1
ATOM 3319 C CA . VAL A 1 447 ? 13.408 13.614 -11.111 1.00 98.44 447 VAL A CA 1
ATOM 3320 C C . VAL A 1 447 ? 12.162 13.717 -10.226 1.00 98.44 447 VAL A C 1
ATOM 3322 O O . VAL A 1 447 ? 11.040 13.756 -10.736 1.00 98.44 447 VAL A O 1
ATOM 3325 N N . THR A 1 448 ? 12.342 13.800 -8.902 1.00 98.25 448 THR A N 1
ATOM 3326 C CA . THR A 1 448 ? 11.264 13.827 -7.896 1.00 98.25 448 THR A CA 1
ATOM 3327 C C . THR A 1 448 ? 10.146 14.820 -8.227 1.00 98.25 448 THR A C 1
ATOM 3329 O O . THR A 1 448 ? 8.985 14.401 -8.234 1.00 98.25 448 THR A O 1
ATOM 3332 N N . PRO A 1 449 ? 10.429 16.099 -8.563 1.00 96.50 449 PRO A N 1
ATOM 3333 C CA . PRO A 1 449 ? 9.364 17.069 -8.817 1.00 96.50 449 PRO A CA 1
ATOM 3334 C C . PRO A 1 449 ? 8.510 16.704 -10.035 1.00 96.50 449 PRO A C 1
ATOM 3336 O O . PRO A 1 449 ? 7.295 16.872 -10.012 1.00 96.50 449 PRO A O 1
ATOM 3339 N N . LEU A 1 450 ? 9.130 16.160 -11.087 1.00 97.75 450 LEU A N 1
ATOM 3340 C CA . LEU A 1 450 ? 8.420 15.781 -12.304 1.00 97.75 450 LEU A CA 1
ATOM 3341 C C . LEU A 1 450 ? 7.555 14.534 -12.094 1.00 97.75 450 LEU A C 1
ATOM 3343 O O . LEU A 1 450 ? 6.427 14.487 -12.577 1.00 97.75 450 LEU A O 1
ATOM 3347 N N . VAL A 1 451 ? 8.055 13.542 -11.353 1.00 97.94 451 VAL A N 1
ATOM 3348 C CA . VAL A 1 451 ? 7.265 12.344 -11.034 1.00 97.94 451 VAL A CA 1
ATOM 3349 C C . VAL A 1 451 ? 6.059 12.705 -10.164 1.00 97.94 451 VAL A C 1
ATOM 3351 O O . VAL A 1 451 ? 4.976 12.182 -10.414 1.00 97.94 451 VAL A O 1
ATOM 3354 N N . GLN A 1 452 ? 6.195 13.652 -9.226 1.00 97.31 452 GLN A N 1
ATOM 3355 C CA . GLN A 1 452 ? 5.045 14.187 -8.485 1.00 97.31 452 GLN A CA 1
ATOM 3356 C C . GLN A 1 452 ? 4.013 14.832 -9.427 1.00 97.31 452 GLN A C 1
ATOM 3358 O O . GLN A 1 452 ? 2.832 14.508 -9.335 1.00 97.31 452 GLN A O 1
ATOM 3363 N N . GLU A 1 453 ? 4.435 15.674 -10.382 1.00 95.75 453 GLU A N 1
ATOM 3364 C CA . GLU A 1 453 ? 3.514 16.270 -11.369 1.00 95.75 453 GLU A CA 1
ATOM 3365 C C . GLU A 1 453 ? 2.755 15.215 -12.191 1.00 95.75 453 GLU A C 1
ATOM 3367 O O . GLU A 1 453 ? 1.586 15.420 -12.530 1.00 95.75 453 GLU A O 1
ATOM 3372 N N . TRP A 1 454 ? 3.415 14.106 -12.540 1.00 96.31 454 TRP A N 1
ATOM 3373 C CA . TRP A 1 454 ? 2.796 13.005 -13.276 1.00 96.31 454 TRP A CA 1
ATOM 3374 C C . TRP A 1 454 ? 1.794 12.222 -12.423 1.00 96.31 454 TRP A C 1
ATOM 3376 O O . TRP A 1 454 ? 0.700 11.937 -12.907 1.00 96.31 454 TRP A O 1
ATOM 3386 N N . VAL A 1 455 ? 2.132 11.913 -11.166 1.00 95.50 455 VAL A N 1
ATOM 3387 C CA . VAL A 1 455 ? 1.242 11.214 -10.217 1.00 95.50 455 VAL A CA 1
ATOM 3388 C C . VAL A 1 455 ? 0.006 12.056 -9.883 1.00 95.50 455 VAL A C 1
ATOM 3390 O O . VAL A 1 455 ? -1.100 11.521 -9.786 1.00 95.50 455 VAL A O 1
ATOM 3393 N N . ASP A 1 456 ? 0.166 13.376 -9.776 1.00 92.56 456 ASP A N 1
ATOM 3394 C CA . ASP A 1 456 ? -0.937 14.311 -9.526 1.00 92.56 456 ASP A CA 1
ATOM 3395 C C . ASP A 1 456 ? -1.778 14.604 -10.781 1.00 92.56 456 ASP A C 1
ATOM 3397 O O . ASP A 1 456 ? -2.820 15.257 -10.699 1.00 92.56 456 ASP A O 1
ATOM 3401 N N . GLY A 1 457 ? -1.335 14.153 -11.960 1.00 91.12 457 GLY A N 1
ATOM 3402 C CA . GLY A 1 457 ? -2.003 14.419 -13.235 1.00 91.12 457 GLY A CA 1
ATOM 3403 C C . GLY A 1 457 ? -1.927 15.881 -13.693 1.00 91.12 457 GLY A C 1
ATOM 3404 O O . GLY A 1 457 ? -2.672 16.282 -14.588 1.00 91.12 457 GLY A O 1
ATOM 3405 N N . VAL A 1 458 ? -1.031 16.685 -13.108 1.00 92.69 458 VAL A N 1
ATOM 3406 C CA . VAL A 1 458 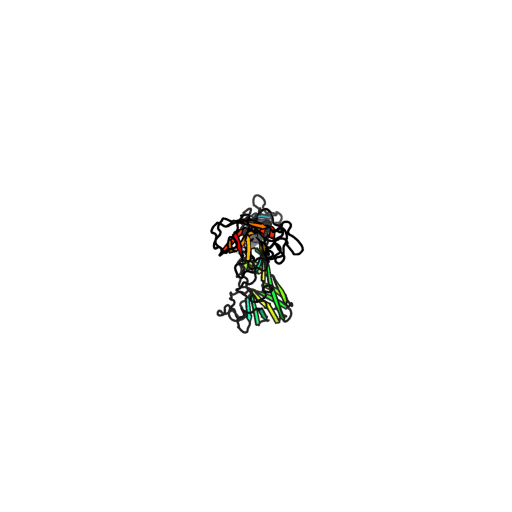? -0.788 18.087 -13.499 1.00 92.69 458 VAL A CA 1
ATOM 3407 C C . VAL A 1 458 ? -0.201 18.155 -14.908 1.00 92.69 458 VAL A C 1
ATOM 3409 O O . VAL A 1 458 ? -0.544 19.039 -15.696 1.00 92.69 458 VAL A O 1
ATOM 3412 N N . THR A 1 459 ? 0.659 17.191 -15.238 1.00 91.25 459 THR A N 1
ATOM 3413 C CA . THR A 1 459 ? 1.338 17.092 -16.530 1.00 91.25 459 THR A CA 1
ATOM 3414 C C . THR A 1 459 ? 1.154 15.696 -17.113 1.00 91.25 459 THR A C 1
ATOM 3416 O O . THR A 1 459 ? 1.277 14.699 -16.408 1.00 91.25 459 THR A O 1
ATOM 3419 N N . ALA A 1 460 ? 0.919 15.603 -18.424 1.00 93.75 460 ALA A N 1
ATOM 3420 C CA . ALA A 1 460 ? 0.919 14.318 -19.118 1.00 93.75 460 ALA A CA 1
ATOM 3421 C C . ALA A 1 460 ? 2.320 13.674 -19.097 1.00 93.75 460 ALA A C 1
ATOM 3423 O O . ALA A 1 460 ? 3.309 14.309 -19.476 1.00 93.75 460 ALA A O 1
ATOM 3424 N N . ASN A 1 461 ? 2.397 12.400 -18.711 1.00 96.19 461 ASN A N 1
ATOM 3425 C CA . ASN A 1 461 ? 3.629 11.616 -18.759 1.00 96.19 461 ASN A CA 1
ATOM 3426 C C . ASN A 1 461 ? 3.967 11.212 -20.207 1.00 96.19 461 ASN A C 1
ATOM 3428 O O . ASN A 1 461 ? 3.559 10.153 -20.682 1.00 96.19 461 ASN A O 1
ATOM 3432 N N . ASN A 1 462 ? 4.717 12.062 -20.915 1.00 97.38 462 ASN A N 1
ATOM 3433 C CA . ASN A 1 462 ? 5.278 11.748 -22.238 1.00 97.38 462 ASN A CA 1
ATOM 3434 C C . ASN A 1 462 ? 6.744 11.277 -22.167 1.00 97.38 462 ASN A C 1
ATOM 3436 O O . ASN A 1 462 ? 7.400 11.182 -23.204 1.00 97.38 462 ASN A O 1
ATOM 3440 N N . GLY A 1 463 ? 7.265 11.007 -20.968 1.00 97.75 463 GLY A N 1
ATOM 3441 C CA . GLY A 1 463 ? 8.646 10.587 -20.758 1.00 97.75 463 GLY A CA 1
ATOM 3442 C C . GLY A 1 463 ? 9.664 11.722 -20.605 1.00 97.75 463 GLY A C 1
ATOM 3443 O O . GLY A 1 463 ? 9.333 12.899 -20.424 1.00 97.75 463 GLY A O 1
ATOM 3444 N N . LEU A 1 464 ? 10.927 11.317 -20.643 1.00 98.62 464 LEU A N 1
ATOM 3445 C CA . LEU A 1 464 ? 12.133 12.098 -20.407 1.00 98.62 464 LEU A CA 1
ATOM 3446 C C . LEU A 1 464 ? 12.980 12.104 -21.673 1.00 98.62 464 LEU A C 1
ATOM 3448 O O . LEU A 1 464 ? 12.995 11.124 -22.415 1.00 98.62 464 LEU A O 1
ATOM 3452 N N . ILE A 1 465 ? 13.706 13.194 -21.884 1.00 98.62 465 ILE A N 1
ATOM 3453 C CA . ILE A 1 465 ? 14.770 13.280 -22.880 1.00 98.62 465 ILE A CA 1
ATOM 3454 C C . ILE A 1 465 ? 16.058 13.721 -22.196 1.00 98.62 465 ILE A C 1
ATOM 3456 O O . ILE A 1 465 ? 16.028 14.588 -21.314 1.00 98.62 465 ILE A O 1
ATOM 3460 N N . LEU A 1 466 ? 17.174 13.116 -22.586 1.00 98.50 466 LEU A N 1
ATOM 3461 C CA . LEU A 1 466 ? 18.500 13.515 -22.138 1.00 98.50 466 LEU A CA 1
ATOM 3462 C C . LEU A 1 466 ? 19.213 14.309 -23.227 1.00 98.50 466 LEU A C 1
ATOM 3464 O O . LEU A 1 466 ? 19.213 13.925 -24.393 1.00 98.50 466 LEU A O 1
ATOM 3468 N N . GLU A 1 467 ? 19.860 15.396 -22.823 1.00 96.31 467 GLU A N 1
ATOM 3469 C CA . GLU A 1 467 ? 20.715 16.208 -23.687 1.00 96.31 467 GLU A CA 1
ATOM 3470 C C . GLU A 1 467 ? 21.972 16.644 -22.933 1.00 96.31 467 GLU A C 1
ATOM 3472 O O . GLU A 1 467 ? 22.001 16.692 -21.699 1.00 96.31 467 GLU A O 1
ATOM 3477 N N . THR A 1 468 ? 23.032 16.943 -23.675 1.00 96.00 468 THR A N 1
ATOM 3478 C CA . THR A 1 468 ? 24.237 17.559 -23.121 1.00 96.00 468 THR A CA 1
ATOM 3479 C C . THR A 1 468 ? 24.504 18.875 -23.844 1.00 96.00 468 THR A C 1
ATOM 3481 O O . THR A 1 468 ? 24.878 18.861 -25.018 1.00 96.00 468 THR A O 1
ATOM 3484 N N . PRO A 1 469 ? 24.476 20.032 -23.156 1.00 94.25 469 PRO A N 1
ATOM 3485 C CA . PRO A 1 469 ? 24.804 21.300 -23.798 1.00 94.25 469 PRO A CA 1
ATOM 3486 C C . PRO A 1 469 ? 26.318 21.445 -24.007 1.00 94.25 469 PRO A C 1
ATOM 3488 O O . PRO A 1 469 ? 26.786 22.379 -24.663 1.00 94.25 469 PRO A O 1
ATOM 3491 N N . THR A 1 470 ? 27.116 20.540 -23.431 1.00 92.06 470 THR A N 1
ATOM 3492 C CA . THR A 1 470 ? 28.575 20.604 -23.487 1.00 92.06 470 THR A CA 1
ATOM 3493 C C . THR A 1 470 ? 29.068 20.178 -24.860 1.00 92.06 470 THR A C 1
ATOM 3495 O O . THR A 1 470 ? 28.999 19.004 -25.211 1.00 92.06 470 THR A O 1
ATOM 3498 N N . SER A 1 471 ? 29.639 21.114 -25.623 1.00 91.19 471 SER A N 1
ATOM 3499 C CA . SER A 1 471 ? 30.266 20.785 -26.906 1.00 91.19 471 SER A CA 1
ATOM 3500 C C . SER A 1 471 ? 31.411 19.778 -26.711 1.00 91.19 471 SER A C 1
ATOM 3502 O O . SER A 1 471 ? 32.446 20.058 -26.085 1.00 91.19 471 SER A O 1
ATOM 3504 N N . SER A 1 472 ? 31.215 18.564 -27.226 1.00 91.75 472 SER A N 1
ATOM 3505 C CA . SER A 1 472 ? 32.162 17.463 -27.099 1.00 91.75 472 SER A CA 1
ATOM 3506 C C . SER A 1 472 ? 32.076 16.478 -28.255 1.00 91.75 472 SER A C 1
ATOM 3508 O O . SER A 1 472 ? 31.033 16.333 -28.880 1.00 91.75 472 SER A O 1
ATOM 3510 N N . THR A 1 473 ? 33.189 15.790 -28.505 1.00 91.94 473 THR A N 1
ATOM 3511 C CA . THR A 1 473 ? 33.263 14.599 -29.364 1.00 91.94 473 THR A CA 1
ATOM 3512 C C . THR A 1 473 ? 33.106 13.308 -28.557 1.00 91.94 473 THR A C 1
ATOM 3514 O O . THR A 1 473 ? 33.374 12.221 -29.070 1.00 91.94 473 THR A O 1
ATOM 3517 N N . GLU A 1 474 ? 32.755 13.441 -27.275 1.00 95.44 474 GLU A N 1
ATOM 3518 C CA . GLU A 1 474 ? 32.387 12.336 -26.402 1.00 95.44 474 GLU A CA 1
ATOM 3519 C C . GLU A 1 474 ? 30.947 11.921 -26.650 1.00 95.44 474 GLU A C 1
ATOM 3521 O O . GLU A 1 474 ? 30.050 12.762 -26.715 1.00 95.44 474 GLU A O 1
ATOM 3526 N N . GLU A 1 475 ? 30.763 10.614 -26.726 1.00 96.25 475 GLU A N 1
ATOM 3527 C CA . GLU A 1 475 ? 29.474 9.961 -26.839 1.00 96.25 475 GLU A CA 1
ATOM 3528 C C . GLU A 1 475 ? 29.350 8.959 -25.695 1.00 96.25 475 GLU A C 1
ATOM 3530 O O . GLU A 1 475 ? 30.124 8.001 -25.578 1.00 96.25 475 GLU A O 1
ATOM 3535 N N . LEU A 1 476 ? 28.413 9.254 -24.802 1.00 98.00 476 LEU A N 1
ATOM 3536 C CA . LEU A 1 476 ? 28.061 8.423 -23.664 1.00 98.00 476 LEU A CA 1
ATOM 3537 C C . LEU A 1 476 ? 27.070 7.370 -24.147 1.00 98.00 476 LEU A C 1
ATOM 3539 O O . LEU A 1 476 ? 26.048 7.719 -24.733 1.00 98.00 476 LEU A O 1
ATOM 3543 N N . ILE A 1 477 ? 27.374 6.103 -23.885 1.00 98.31 477 ILE A N 1
ATOM 3544 C CA . ILE A 1 477 ? 26.536 4.976 -24.282 1.00 98.31 477 ILE A CA 1
ATOM 3545 C C . ILE A 1 477 ? 25.952 4.355 -23.021 1.00 98.31 477 ILE A C 1
ATOM 3547 O O . ILE A 1 477 ? 26.689 3.890 -22.139 1.00 98.31 477 ILE A O 1
ATOM 3551 N N . PHE A 1 478 ? 24.628 4.365 -22.944 1.00 98.62 478 PHE A N 1
ATOM 3552 C CA . PHE A 1 478 ? 23.862 3.754 -21.871 1.00 98.62 478 PHE A CA 1
ATOM 3553 C C . PHE A 1 478 ? 23.218 2.457 -22.340 1.00 98.62 478 PHE A C 1
ATOM 3555 O O . PHE A 1 478 ? 22.930 2.297 -23.519 1.00 98.62 478 PHE A O 1
ATOM 3562 N N . SER A 1 479 ? 22.965 1.540 -21.415 1.00 98.50 479 SER A N 1
ATOM 3563 C CA . SER A 1 479 ? 22.129 0.374 -21.702 1.00 98.50 479 SER A CA 1
ATOM 3564 C C . SER A 1 479 ? 20.672 0.801 -21.913 1.00 98.50 479 SER A C 1
ATOM 3566 O O . SER A 1 479 ? 20.163 1.619 -21.146 1.00 98.50 479 SER A O 1
ATOM 3568 N N . SER A 1 480 ? 20.023 0.250 -22.937 1.00 98.31 480 SER A N 1
ATOM 3569 C CA . SER A 1 480 ? 18.574 0.361 -23.181 1.00 98.31 480 SER A CA 1
ATOM 3570 C C . SER A 1 480 ? 17.791 -0.751 -22.471 1.00 98.31 480 SER A C 1
ATOM 3572 O O . SER A 1 480 ? 18.367 -1.635 -21.825 1.00 98.31 480 SER A O 1
ATOM 3574 N N . ARG A 1 481 ? 16.470 -0.758 -22.645 1.00 97.69 481 ARG A N 1
ATOM 3575 C CA . ARG A 1 481 ? 15.567 -1.848 -22.279 1.00 97.69 481 ARG A CA 1
ATOM 3576 C C . ARG A 1 481 ? 15.904 -3.162 -22.986 1.00 97.69 481 ARG A C 1
ATOM 3578 O O . ARG A 1 481 ? 15.703 -4.223 -22.399 1.00 97.69 481 ARG A O 1
ATOM 3585 N N . GLU A 1 482 ? 16.420 -3.118 -24.213 1.00 97.94 482 GLU A N 1
ATOM 3586 C CA . GLU A 1 482 ? 16.819 -4.300 -24.989 1.00 97.94 482 GLU A CA 1
ATOM 3587 C C . GLU A 1 482 ? 18.176 -4.874 -24.554 1.00 97.94 482 GLU A C 1
ATOM 3589 O O . GLU A 1 482 ? 18.565 -5.961 -24.998 1.00 97.94 482 GLU A O 1
ATOM 3594 N N . ALA A 1 483 ? 18.915 -4.179 -23.683 1.00 96.94 483 ALA A N 1
ATOM 3595 C CA . ALA A 1 483 ? 20.179 -4.672 -23.158 1.00 96.94 483 ALA A CA 1
ATOM 3596 C C . ALA A 1 483 ? 19.989 -5.938 -22.304 1.00 96.94 483 ALA A C 1
ATOM 3598 O O . ALA A 1 483 ? 19.079 -6.047 -21.483 1.00 96.94 483 ALA A O 1
ATOM 3599 N N . ALA A 1 484 ? 20.923 -6.887 -22.419 1.00 95.06 484 ALA A N 1
ATOM 3600 C CA . ALA A 1 484 ? 20.889 -8.129 -21.639 1.00 95.06 484 ALA A CA 1
ATOM 3601 C C . ALA A 1 484 ? 21.070 -7.917 -20.120 1.00 95.06 484 ALA A C 1
ATOM 3603 O O . ALA A 1 484 ? 20.767 -8.809 -19.327 1.00 95.06 484 ALA A O 1
ATOM 3604 N N . SER A 1 485 ? 21.604 -6.766 -19.708 1.00 95.56 485 SER A N 1
ATOM 3605 C CA . SER A 1 485 ? 21.854 -6.418 -18.310 1.00 95.56 485 SER A CA 1
ATOM 3606 C C . SER A 1 485 ? 21.854 -4.906 -18.117 1.00 95.56 485 SER A C 1
ATOM 3608 O O . SER A 1 485 ? 22.270 -4.184 -19.020 1.00 95.56 485 SER A O 1
ATOM 3610 N N . ASN A 1 486 ? 21.512 -4.464 -16.905 1.00 97.44 486 ASN A N 1
ATOM 3611 C CA . ASN A 1 486 ? 21.508 -3.060 -16.479 1.00 97.44 486 ASN A CA 1
ATOM 3612 C C . ASN A 1 486 ? 20.598 -2.127 -17.312 1.00 97.44 486 ASN A C 1
ATOM 3614 O O . ASN A 1 486 ? 21.041 -1.028 -17.650 1.00 97.44 486 ASN A O 1
ATOM 3618 N N . PRO A 1 487 ? 19.352 -2.525 -17.648 1.00 97.75 487 PRO A N 1
ATOM 3619 C CA . PRO A 1 487 ? 18.428 -1.629 -18.341 1.00 97.75 487 PRO A CA 1
ATOM 3620 C C . PRO A 1 487 ? 18.118 -0.394 -17.478 1.00 97.75 487 PRO A C 1
ATOM 3622 O O . PRO A 1 487 ? 18.282 -0.455 -16.259 1.00 97.75 487 PRO A O 1
ATOM 3625 N N . PRO A 1 488 ? 17.639 0.715 -18.062 1.00 98.50 488 PRO A N 1
ATOM 3626 C CA . PRO A 1 488 ? 17.241 1.896 -17.304 1.00 98.50 488 PRO A CA 1
ATOM 3627 C C . PRO A 1 488 ? 16.259 1.571 -16.172 1.00 98.50 488 PRO A C 1
ATOM 3629 O O . PRO A 1 488 ? 15.409 0.691 -16.301 1.00 98.50 488 PRO A O 1
ATOM 3632 N N . GLU A 1 489 ? 16.330 2.321 -15.075 1.00 98.25 489 GLU A N 1
ATOM 3633 C CA . GLU A 1 489 ? 15.411 2.167 -13.945 1.00 98.25 489 GLU A CA 1
ATOM 3634 C C . GLU A 1 489 ? 14.895 3.527 -13.477 1.00 98.25 489 GLU A C 1
ATOM 3636 O O . GLU A 1 489 ? 15.634 4.509 -13.426 1.00 98.25 489 GLU A O 1
ATOM 3641 N N . LEU A 1 490 ? 13.635 3.574 -13.058 1.00 98.62 490 LEU A N 1
ATOM 3642 C CA . LEU A 1 490 ? 13.083 4.671 -12.276 1.00 98.62 490 LEU A CA 1
ATOM 3643 C C . LEU A 1 490 ? 12.734 4.140 -10.885 1.00 98.62 490 LEU A C 1
ATOM 3645 O O . LEU A 1 490 ? 11.790 3.367 -10.720 1.00 98.62 490 LEU A O 1
ATOM 3649 N N . VAL A 1 491 ? 13.509 4.549 -9.883 1.00 98.25 491 VAL A N 1
ATOM 3650 C CA . VAL A 1 491 ? 13.300 4.158 -8.484 1.00 98.25 491 VAL A CA 1
ATOM 3651 C C . VAL A 1 491 ? 12.500 5.249 -7.792 1.00 98.25 491 VAL A C 1
ATOM 3653 O O . VAL A 1 491 ? 12.989 6.367 -7.638 1.00 98.25 491 VAL A O 1
ATOM 3656 N N . VAL A 1 492 ? 11.272 4.935 -7.383 1.00 98.06 492 VAL A N 1
ATOM 3657 C CA . VAL A 1 492 ? 10.340 5.891 -6.776 1.00 98.06 492 VAL A CA 1
ATOM 3658 C C . VAL A 1 492 ? 10.000 5.456 -5.363 1.00 98.06 492 VAL A C 1
ATOM 3660 O O . VAL A 1 492 ? 9.499 4.356 -5.154 1.00 98.06 492 VAL A O 1
ATOM 3663 N N . THR A 1 493 ? 10.214 6.351 -4.408 1.00 96.50 493 THR A N 1
ATOM 3664 C CA . THR A 1 493 ? 9.757 6.216 -3.028 1.00 96.50 493 THR A CA 1
ATOM 3665 C C . THR A 1 493 ? 8.607 7.189 -2.794 1.00 96.50 493 THR A C 1
ATOM 3667 O O . THR A 1 493 ? 8.758 8.388 -3.037 1.00 96.50 493 THR A O 1
ATOM 3670 N N . TYR A 1 494 ? 7.456 6.701 -2.340 1.00 93.69 494 TYR A N 1
ATOM 3671 C CA . TYR A 1 494 ? 6.233 7.487 -2.146 1.00 93.69 494 TYR A CA 1
ATOM 3672 C C . TYR A 1 494 ? 5.442 7.015 -0.922 1.00 93.69 494 TYR A C 1
ATOM 3674 O O . TYR A 1 494 ? 5.748 5.975 -0.342 1.00 93.69 494 TYR A O 1
ATOM 3682 N N . LYS A 1 495 ? 4.425 7.781 -0.522 1.00 87.31 495 LYS A N 1
ATOM 3683 C CA . LYS A 1 495 ? 3.514 7.419 0.570 1.00 87.31 495 LYS A CA 1
ATOM 3684 C C . LYS A 1 495 ? 2.079 7.861 0.339 1.00 87.31 495 LYS A C 1
ATOM 3686 O O . LYS A 1 495 ? 1.880 8.799 -0.470 1.00 87.31 495 LYS A O 1
#

Sequence (495 aa):
MPTRRGTGFILLPVVLLLTLVAAAAYMGNRETGLASAMAGGATDMDKARYAAEAGLHRTIVQMHSKGCGGSYPAFFFSPMQDNAFDDGKYYAYAGALSGSPVTIYSTGTYGDASITLTRQNVPMHQATTTTITLQPGSEGFDTYLKSTGANYSSSDSLVANAGTAFPLIRYDLAAVPAGSHVTAATLSGYAIGVGGSGSVALHRVTRDWTEGASWTTTDGSTAWSQPGGDAHPDAVAASPFSGVNTWMTWDLTALVDKWVKGSLPNQGLQVRLGAGLSSLTLVSSDSSTPSQRPKLTVSFLPPCGWTPPDITVTLGPLADTDIDYDVPTTNFGSQPDLYLSQGYPAHPLLQFDLAGINSGSVVKSASLRLYFGSLQVNAKSASKTTKNLTLNVHAVTKSWKELEATWKKRIISSNWTTQGGDYRSTSVTSMTLSKNSTPGTWLEFDVTPLVQEWVDGVTANNGLILETPTSSTEELIFSSREAASNPPELVVTYK

Radius of gyration: 39.13 Å; Cα contacts (8 Å, |Δi|>4): 1231; chains: 1; bounding box: 101×65×151 Å

Secondary structure (DSSP, 8-state):
---------SHHHHHHHHHHHHHHHHHHHHHHHHHHHHHHHHHHHHHHHHHHHHHHHHHHHHHHHH-TT----BTTT--EEEEEETTEEEEEEESSSSSSSEEEEEEEEETTEEEEEEEEEE--B-SSPEEEEE---TT--EEEEETT----TT-SEEEEETTTEEEEE----TTSPTTPEEEEEEEEEEEEEEEE-EEEEEEEE-S---TT--SSBSSSSSBPSSTT--EEEEEEEEEEE--SSEEEEEE-HHHHHHHHTTSS----EEEEE-TTEEEEEEE-TT-S-GGGS-EEEEEEEPBTT--PPPEEEEE-EEEEEEEESSSTT---TTSSEEEEETTTTEEEEEEE--TTSPTT--EEEEEEEEEEEEEEESSSB-SS-SS-EEEEEEEB-S---TTT--SSEEETTEE-SSTT--B-SS-SEEEEE-TTPPSSEEEEEE-HHHHHHHHTTSS----EEEE--S--SEEEEEE-TTSSS---EEEEEE-

Solvent-accessible surface area (backbone atoms only — not comparable 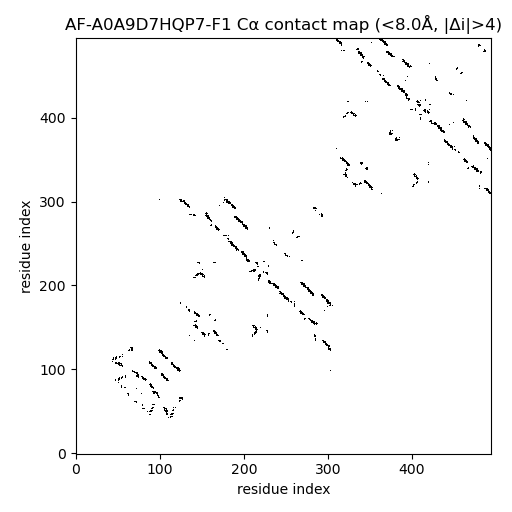to full-atom values): 25330 Å² total; per-residue (Å²): 137,88,84,83,83,88,77,90,76,67,63,62,62,50,51,52,50,51,53,51,53,50,50,50,52,52,52,50,54,49,51,52,50,50,51,51,52,54,51,50,52,50,52,30,41,52,47,2,41,52,23,10,52,50,26,41,53,54,44,50,53,56,34,60,77,44,22,32,85,19,84,33,37,23,74,93,82,47,48,44,70,44,84,65,52,88,81,11,22,23,44,12,22,34,79,44,50,55,53,59,62,36,38,34,41,7,36,4,29,21,92,92,30,70,40,74,47,74,47,70,73,43,78,33,31,40,82,60,74,48,76,50,75,43,57,47,57,99,78,32,46,32,29,26,25,28,75,87,48,52,64,34,40,86,35,48,47,27,48,29,30,54,96,46,22,30,22,38,43,40,76,86,58,82,88,55,62,76,68,34,47,52,78,38,25,39,40,36,39,26,21,71,38,62,39,60,45,27,35,46,28,35,18,43,27,76,51,73,68,44,55,47,23,21,13,52,17,30,53,65,74,50,67,40,94,44,76,65,56,50,56,44,88,64,62,72,32,72,36,78,49,69,64,60,78,37,78,44,69,41,66,37,27,75,56,52,34,33,36,56,63,63,77,37,83,82,42,30,34,34,42,44,60,33,76,57,31,53,36,40,29,28,39,19,58,62,33,94,50,72,94,46,34,34,35,39,38,40,31,25,24,44,31,52,89,68,71,80,71,75,46,76,48,79,37,59,60,72,37,45,28,26,24,30,60,87,51,36,81,46,61,35,41,80,42,42,57,26,41,38,24,38,68,63,40,18,30,31,36,42,27,68,74,58,85,89,52,61,72,79,51,50,61,76,41,26,36,42,36,40,26,34,59,42,36,30,48,76,90,35,85,43,76,48,41,90,48,68,38,45,44,33,36,22,45,25,74,52,73,63,38,42,86,42,23,20,16,45,22,27,31,90,91,40,61,35,91,43,71,69,58,46,53,49,92,64,58,67,33,74,45,76,49,50,55,62,45,52,56,75,42,76,45,78,42,64,39,33,74,60,53,37,34,40,45,65,60,77,41,79,82,40,28,38,35,38,47,36,88,45,86,34,59,48,34,45,29,24,31,20,77,66,25,96,60,62,40,35,36,39,41,37,31,28,73

Organism: NCBI:txid2899263

Mean predicted aligned error: 10.93 Å

InterPro domains:
  IPR015615 Transforming growth factor-beta-like [PTHR11848] (337-488)
  IPR055372 Carbohydrate-binding module family 96 [PF24517] (312-494)

pLDDT: mean 91.92, std 9.58, range [40.56, 98.75]

Nearest PDB structures (foldseek):
  8fxs-assembly1_A  TM=6.052E-01  e=4.435E-05  Homo sapiens
  8fxv-assembly1_A-2  TM=5.648E-01  e=9.337E-05  Homo sapiens
  8ro9-assembly2_C  TM=6.536E-01  e=1.943E+00  Homo sapiens
  2vgr-assembly4_D  TM=2.241E-01  e=2.049E+00  Prochlorococcus phage P-SSM2